Protein AF-0000000067794498 (afdb_homodimer)

pLDDT: mean 84.53, std 13.6, range [37.84, 98.81]

InterPro domains:
  IPR029069 HotDog domain superfamily [SSF54637] (40-189)
  IPR039298 Acyl-coenzyme A thioesterase 13 [PTHR21660] (10-198)

Structure (mmCIF, N/CA/C/O backbone):
data_AF-0000000067794498-model_v1
#
loop_
_entity.id
_entity.type
_entity.pdbx_description
1 polymer YALI0E28853p
#
loop_
_atom_site.group_PDB
_atom_site.id
_atom_site.type_symbol
_atom_site.label_atom_id
_atom_site.label_alt_id
_atom_site.label_comp_id
_atom_site.label_asym_id
_atom_site.label_entity_id
_atom_site.label_seq_id
_atom_site.pdbx_PDB_ins_code
_atom_site.Cartn_x
_atom_site.Cartn_y
_atom_site.Cartn_z
_atom_site.occupancy
_atom_site.B_iso_or_equiv
_atom_site.auth_seq_id
_atom_site.auth_comp_id
_atom_site.auth_asym_id
_atom_site.auth_atom_id
_atom_site.pdbx_PDB_model_num
ATOM 1 N N . MET A 1 1 ? 7.316 40.812 10.297 1 53.09 1 MET A N 1
ATOM 2 C CA . MET A 1 1 ? 6.047 40.219 9.875 1 53.09 1 MET A CA 1
ATOM 3 C C . MET A 1 1 ? 5.047 40.188 11.023 1 53.09 1 MET A C 1
ATOM 5 O O . MET A 1 1 ? 5.402 39.844 12.148 1 53.09 1 MET A O 1
ATOM 9 N N . GLN A 1 2 ? 3.982 40.781 10.867 1 64.56 2 GLN A N 1
ATOM 10 C CA . GLN A 1 2 ? 3.029 40.844 11.969 1 64.56 2 GLN A CA 1
ATOM 11 C C . GLN A 1 2 ? 2.586 39.469 12.414 1 64.56 2 GLN A C 1
ATOM 13 O O . GLN A 1 2 ? 2.168 38.656 11.586 1 64.56 2 GLN A O 1
ATOM 18 N N . GLN A 1 3 ? 2.883 39.125 13.562 1 76.38 3 GLN A N 1
ATOM 19 C CA . GLN A 1 3 ? 2.504 37.844 14.172 1 76.38 3 GLN A CA 1
ATOM 20 C C . GLN A 1 3 ? 0.987 37.719 14.297 1 76.38 3 GLN A C 1
ATOM 22 O O . GLN A 1 3 ? 0.299 38.719 14.555 1 76.38 3 GLN A O 1
ATOM 27 N N . SER A 1 4 ? 0.531 36.562 13.992 1 79.81 4 SER A N 1
ATOM 28 C CA . SER A 1 4 ? -0.897 36.281 14.117 1 79.81 4 SER A CA 1
ATOM 29 C C . SER A 1 4 ? -1.281 36.031 15.57 1 79.81 4 SER A C 1
ATOM 31 O O . SER A 1 4 ? -0.54 35.344 16.312 1 79.81 4 SER A O 1
ATOM 33 N N . LYS A 1 5 ? -2.367 36.531 15.914 1 79.69 5 LYS A N 1
ATOM 34 C CA . LYS A 1 5 ? -2.91 36.312 17.25 1 79.69 5 LYS A CA 1
ATOM 35 C C . LYS A 1 5 ? -3.551 34.938 17.359 1 79.69 5 LYS A C 1
ATOM 37 O O . LYS A 1 5 ? -3.553 34.312 18.438 1 79.69 5 LYS A O 1
ATOM 42 N N . TYR A 1 6 ? -3.93 34.469 16.203 1 86.31 6 TYR A N 1
ATOM 43 C CA . TYR A 1 6 ? -4.711 33.25 16.234 1 86.31 6 TYR A CA 1
ATOM 44 C C . TYR A 1 6 ? -3.992 32.125 15.477 1 86.31 6 TYR A C 1
ATOM 46 O O . TYR A 1 6 ? -3.355 32.375 14.453 1 86.31 6 TYR A O 1
ATOM 54 N N . LEU A 1 7 ? -4.137 30.984 16.141 1 89.94 7 LEU A N 1
ATOM 55 C CA . LEU A 1 7 ? -3.803 29.781 15.383 1 89.94 7 LEU A CA 1
ATOM 56 C C . LEU A 1 7 ? -4.988 29.328 14.531 1 89.94 7 LEU A C 1
ATOM 58 O O . LEU A 1 7 ? -6.129 29.359 15 1 89.94 7 LEU A O 1
ATOM 62 N N . PRO A 1 8 ? -4.676 28.969 13.297 1 90.69 8 PRO A N 1
ATOM 63 C CA . PRO A 1 8 ? -5.789 28.375 12.547 1 90.69 8 PRO A CA 1
ATOM 64 C C . PRO A 1 8 ? -6.387 27.156 13.25 1 90.69 8 PRO A C 1
ATOM 66 O O . PRO A 1 8 ? -5.68 26.438 13.953 1 90.69 8 PRO A O 1
ATOM 69 N N . SER A 1 9 ? -7.715 26.938 13.047 1 90.56 9 SER A N 1
ATOM 70 C CA . SER A 1 9 ? -8.359 25.75 13.594 1 90.56 9 SER A CA 1
ATOM 71 C C . SER A 1 9 ? -7.754 24.469 13.016 1 90.56 9 SER A C 1
ATOM 73 O O . SER A 1 9 ? -7.109 24.5 11.969 1 90.56 9 SER A O 1
ATOM 75 N N . PRO A 1 10 ? -7.969 23.344 13.703 1 91.75 10 PRO A N 1
ATOM 76 C CA . PRO A 1 10 ? -7.426 22.094 13.18 1 91.75 10 PRO A CA 1
ATOM 77 C C . PRO A 1 10 ? -7.879 21.812 11.75 1 91.75 10 PRO A C 1
ATOM 79 O O . PRO A 1 10 ? -7.07 21.391 10.914 1 91.75 10 PRO A O 1
ATOM 82 N N . LEU A 1 11 ? -9.086 22.016 11.453 1 91.75 11 LEU A N 1
ATOM 83 C CA . LEU A 1 11 ? -9.602 21.781 10.109 1 91.75 11 LEU A CA 1
ATOM 84 C C . LEU A 1 11 ? -8.961 22.734 9.102 1 91.75 11 LEU A C 1
ATOM 86 O O . LEU A 1 11 ? -8.656 22.328 7.977 1 91.75 11 LEU A O 1
ATOM 90 N N . GLU A 1 12 ? -8.734 23.984 9.5 1 90.88 12 GLU A N 1
ATOM 91 C CA . GLU A 1 12 ? -8.055 24.938 8.633 1 90.88 12 GLU A CA 1
ATOM 92 C C . GLU A 1 12 ? -6.621 24.516 8.352 1 90.88 12 GLU A C 1
ATOM 94 O O . GLU A 1 12 ? -6.133 24.656 7.227 1 90.88 12 GLU A O 1
ATOM 99 N N . ARG A 1 13 ? -6.027 24.078 9.383 1 91.19 13 ARG A N 1
ATOM 100 C CA . ARG A 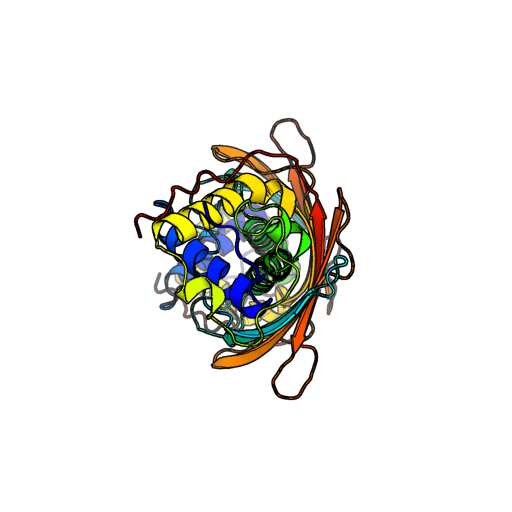1 13 ? -4.648 23.625 9.227 1 91.19 13 ARG A CA 1
ATOM 101 C C . ARG A 1 13 ? -4.555 22.484 8.219 1 91.19 13 ARG A C 1
ATOM 103 O O . ARG A 1 13 ? -3.701 22.5 7.328 1 91.19 13 ARG A O 1
ATOM 110 N N . TYR A 1 14 ? -5.453 21.516 8.344 1 91.56 14 TYR A N 1
ATOM 111 C CA . TYR A 1 14 ? -5.465 20.406 7.406 1 91.56 14 TYR A CA 1
ATOM 112 C C . TYR A 1 14 ? -5.711 20.891 5.984 1 91.56 14 TYR A C 1
ATOM 114 O O . TYR A 1 14 ? -4.992 20.516 5.059 1 91.56 14 TYR A O 1
ATOM 122 N N . LYS A 1 15 ? -6.719 21.703 5.805 1 88.56 15 LYS A N 1
ATOM 123 C CA . LYS A 1 15 ? -7.102 22.156 4.473 1 88.56 15 LYS A CA 1
ATOM 124 C C . LYS A 1 15 ? -5.965 22.922 3.807 1 88.56 15 LYS A C 1
ATOM 126 O O . LYS A 1 15 ? -5.738 22.797 2.602 1 88.56 15 LYS A O 1
ATOM 131 N N . PHE A 1 16 ? -5.336 23.734 4.625 1 89.81 16 PHE A N 1
ATOM 132 C CA . PHE A 1 16 ? -4.195 24.484 4.109 1 89.81 16 PHE A CA 1
ATOM 133 C C . PHE A 1 16 ? -3.129 23.547 3.57 1 89.81 16 PHE A C 1
ATOM 135 O O . PHE A 1 16 ? -2.66 23.703 2.441 1 89.81 16 PHE A O 1
ATOM 142 N N . TRP A 1 17 ? -2.848 22.562 4.352 1 85.56 17 TRP A N 1
ATOM 143 C CA . TRP A 1 17 ? -1.822 21.594 3.988 1 85.56 17 TRP A CA 1
ATOM 144 C C . TRP A 1 17 ? -2.26 20.766 2.785 1 85.56 17 TRP A C 1
ATOM 146 O O . TRP A 1 17 ? -1.496 20.594 1.831 1 85.56 17 TRP A O 1
ATOM 156 N N . ASP A 1 18 ? -3.404 20.219 2.865 1 85.19 18 ASP A N 1
ATOM 157 C CA . ASP A 1 18 ? -3.93 19.359 1.814 1 85.19 18 ASP A CA 1
ATOM 158 C C . ASP A 1 18 ? -3.91 20.062 0.459 1 85.19 18 ASP A C 1
ATOM 160 O O . ASP A 1 18 ? -3.504 19.469 -0.546 1 85.19 18 ASP A O 1
ATOM 164 N N . GLU A 1 19 ? -4.301 21.281 0.417 1 83 19 GLU A N 1
ATOM 165 C CA . GLU A 1 19 ? -4.352 22.062 -0.819 1 83 19 GLU A CA 1
ATOM 166 C C . GLU A 1 19 ? -2.955 22.266 -1.396 1 83 19 GLU A C 1
ATOM 168 O O . GLU A 1 19 ? -2.73 22.062 -2.588 1 83 19 GLU A O 1
ATOM 173 N N . ARG A 1 20 ? -2.082 22.688 -0.61 1 80.69 20 ARG A N 1
ATOM 174 C CA . ARG A 1 20 ? -0.738 23.016 -1.074 1 80.69 20 ARG A CA 1
ATOM 175 C C . ARG A 1 20 ? 0.045 21.766 -1.425 1 80.69 20 ARG A C 1
ATOM 177 O O . ARG A 1 20 ? 0.819 21.75 -2.385 1 80.69 20 ARG A O 1
ATOM 184 N N . PHE A 1 21 ? -0.241 20.75 -0.651 1 77.56 21 PHE A N 1
ATOM 185 C CA . PHE A 1 21 ? 0.446 19.5 -0.896 1 77.56 21 PHE A CA 1
ATOM 186 C C . PHE A 1 21 ? -0.03 18.859 -2.197 1 77.56 21 PHE A C 1
ATOM 188 O O . PHE A 1 21 ? 0.767 18.281 -2.941 1 77.56 21 PHE A O 1
ATOM 195 N N . THR A 1 22 ? -1.266 18.969 -2.416 1 75.12 22 THR A N 1
ATOM 196 C CA . THR A 1 22 ? -1.826 18.453 -3.656 1 75.12 22 THR A CA 1
ATOM 197 C C . THR A 1 22 ? -1.217 19.156 -4.867 1 75.12 22 THR A C 1
ATOM 199 O O . THR A 1 22 ? -0.814 18.5 -5.832 1 75.12 22 THR A O 1
ATOM 202 N N . ILE A 1 23 ? -1.02 20.391 -4.762 1 73.38 23 ILE A N 1
ATOM 203 C CA . ILE A 1 23 ? -0.435 21.172 -5.848 1 73.38 23 ILE A CA 1
ATOM 204 C C . ILE A 1 23 ? 1.034 20.781 -6.02 1 73.38 23 ILE A C 1
ATOM 206 O O . ILE A 1 23 ? 1.504 20.594 -7.145 1 73.38 23 ILE A O 1
ATOM 210 N N . ALA A 1 24 ? 1.704 20.688 -4.941 1 72.69 24 ALA A N 1
ATOM 211 C CA . ALA A 1 24 ? 3.123 20.344 -4.973 1 72.69 24 ALA A CA 1
ATOM 212 C C . ALA A 1 24 ? 3.334 18.953 -5.578 1 72.69 24 ALA A C 1
ATOM 214 O O . ALA A 1 24 ? 4.262 18.75 -6.367 1 72.69 24 ALA A O 1
ATOM 215 N N . ARG A 1 25 ? 2.496 18.062 -5.273 1 70.81 25 ARG A N 1
ATOM 216 C CA . ARG A 1 25 ? 2.631 16.688 -5.742 1 70.81 25 ARG A CA 1
ATOM 217 C C . ARG A 1 25 ? 2.297 16.578 -7.227 1 70.81 25 ARG A C 1
ATOM 219 O O . ARG A 1 25 ? 2.922 15.797 -7.953 1 70.81 25 ARG A O 1
ATOM 226 N N . GLU A 1 26 ? 1.33 17.281 -7.648 1 67 26 GLU A N 1
ATOM 227 C CA . GLU A 1 26 ? 0.943 17.281 -9.055 1 67 26 GLU A CA 1
ATOM 228 C C . GLU A 1 26 ? 2.057 17.844 -9.938 1 67 26 GLU A C 1
ATOM 230 O O . GLU A 1 26 ? 2.098 17.578 -11.141 1 67 26 GLU A O 1
ATOM 235 N N . SER A 1 27 ? 2.92 18.531 -9.297 1 63.47 27 SER A N 1
ATOM 236 C CA . SER A 1 27 ? 3.996 19.156 -10.062 1 63.47 27 SER A CA 1
ATOM 237 C C . SER A 1 27 ? 5.18 18.203 -10.219 1 63.47 27 SER A C 1
ATOM 239 O O . SER A 1 27 ? 6.113 18.5 -10.977 1 63.47 27 SER A O 1
ATOM 241 N N . LEU A 1 28 ? 5.059 17.125 -9.5 1 63.81 28 LEU A N 1
ATOM 242 C CA . LEU A 1 28 ? 6.16 16.172 -9.617 1 63.81 28 LEU A CA 1
ATOM 243 C C . LEU A 1 28 ? 6.121 15.453 -10.969 1 63.81 28 LEU A C 1
ATOM 245 O O . LEU A 1 28 ? 5.059 15 -11.398 1 63.81 28 LEU A O 1
ATOM 249 N N . PRO A 1 29 ? 7.207 15.664 -11.781 1 55.78 29 PRO A N 1
ATOM 250 C CA . PRO A 1 29 ? 7.25 15.109 -13.141 1 55.78 29 PRO A CA 1
ATOM 251 C C . PRO A 1 29 ? 6.809 13.648 -13.195 1 55.78 29 PRO A C 1
ATOM 253 O O . PRO A 1 29 ? 6.074 13.258 -14.102 1 55.78 29 PRO A O 1
ATOM 256 N N . ALA A 1 30 ? 7.531 12.844 -12.406 1 55.72 30 ALA A N 1
ATOM 257 C CA . ALA A 1 30 ? 7.336 11.406 -12.602 1 55.72 30 ALA A CA 1
ATOM 258 C C . ALA A 1 30 ? 6.059 10.93 -11.914 1 55.72 30 ALA A C 1
ATOM 260 O O . ALA A 1 30 ? 5.68 9.758 -12.047 1 55.72 30 ALA A O 1
ATOM 261 N N . GLY A 1 31 ? 5.281 11.773 -11.555 1 60.78 31 GLY A N 1
ATOM 262 C CA . GLY A 1 31 ? 4.137 11.336 -10.766 1 60.78 31 GLY A CA 1
ATOM 263 C C . GLY A 1 31 ? 4.531 10.688 -9.453 1 60.78 31 GLY A C 1
ATOM 264 O O . GLY A 1 31 ? 5.715 10.633 -9.109 1 60.78 31 GLY A O 1
ATOM 265 N N . SER A 1 32 ? 3.746 10.578 -8.391 1 68.62 32 SER A N 1
ATOM 266 C CA . SER A 1 32 ? 3.973 9.906 -7.113 1 68.62 32 SER A CA 1
ATOM 267 C C . SER A 1 32 ? 3.041 8.711 -6.941 1 68.62 32 SER A C 1
ATOM 269 O O . SER A 1 32 ? 1.984 8.648 -7.574 1 68.62 32 SER A O 1
ATOM 271 N N . TRP A 1 33 ? 3.547 7.648 -6.305 1 76.56 33 TRP A N 1
ATOM 272 C CA . TRP A 1 33 ? 2.754 6.457 -6.023 1 76.56 33 TRP A CA 1
ATOM 273 C C . TRP A 1 33 ? 1.349 6.832 -5.566 1 76.56 33 TRP A C 1
ATOM 275 O O . TRP A 1 33 ? 0.365 6.23 -6.004 1 76.56 33 TRP A O 1
ATOM 285 N N . ASP A 1 34 ? 1.356 7.855 -4.777 1 75.19 34 ASP A N 1
ATOM 286 C CA . ASP A 1 34 ? 0.091 8.117 -4.098 1 75.19 34 ASP A CA 1
ATOM 287 C C . ASP A 1 34 ? -0.705 9.203 -4.809 1 75.19 34 ASP A C 1
ATOM 289 O O . ASP A 1 34 ? -1.634 9.773 -4.238 1 75.19 34 ASP A O 1
ATOM 293 N N . ALA A 1 35 ? -0.316 9.484 -6.035 1 73.88 35 ALA A N 1
ATOM 294 C CA . ALA A 1 35 ? -0.991 10.539 -6.781 1 73.88 35 ALA A CA 1
ATOM 295 C C . ALA A 1 35 ? -2.482 10.25 -6.926 1 73.88 35 ALA A C 1
ATOM 297 O O . ALA A 1 35 ? -3.311 11.156 -6.836 1 73.88 35 ALA A O 1
ATOM 298 N N . LEU A 1 36 ? -2.814 9.008 -7.051 1 75.12 36 LEU A N 1
ATOM 299 C CA . LEU A 1 36 ? -4.203 8.609 -7.254 1 75.12 36 LEU A CA 1
ATOM 300 C C . LEU A 1 36 ? -5 8.734 -5.957 1 75.12 36 LEU A C 1
ATOM 302 O O . LEU A 1 36 ? -6.23 8.703 -5.973 1 75.12 36 LEU A O 1
ATOM 306 N N . LEU A 1 37 ? -4.336 8.938 -4.883 1 84.38 37 LEU A N 1
ATOM 307 C CA . LEU A 1 37 ? -5.031 8.898 -3.604 1 84.38 37 LEU A CA 1
ATOM 308 C C . LEU A 1 37 ? -5.234 10.312 -3.059 1 84.38 37 LEU A C 1
ATOM 310 O O . LEU A 1 37 ? -6.008 10.516 -2.119 1 84.38 37 LEU A O 1
ATOM 314 N N . TYR A 1 38 ? -4.562 11.219 -3.682 1 77.19 38 TYR A N 1
ATOM 315 C CA . TYR A 1 38 ? -4.672 12.578 -3.176 1 77.19 38 TYR A CA 1
ATOM 316 C C . TYR A 1 38 ? -6.066 13.141 -3.416 1 77.19 38 TYR A C 1
ATOM 318 O O . TYR A 1 38 ? -6.652 12.93 -4.48 1 77.19 38 TYR A O 1
ATOM 326 N N . GLY A 1 39 ? -6.543 13.852 -2.449 1 78.38 39 GLY A N 1
ATOM 327 C CA . GLY A 1 39 ? -7.785 14.586 -2.604 1 78.38 39 GLY A CA 1
ATOM 328 C C . GLY A 1 39 ? -9.016 13.695 -2.531 1 78.38 39 GLY A C 1
ATOM 329 O O . GLY A 1 39 ? -10.133 14.156 -2.779 1 78.38 39 GLY A O 1
ATOM 330 N N . ARG A 1 40 ? -8.852 12.461 -2.203 1 86.44 40 ARG A N 1
ATOM 331 C CA . ARG A 1 40 ? -9.984 11.547 -2.217 1 86.44 40 ARG A CA 1
ATOM 332 C C . ARG A 1 40 ? -10.75 11.602 -0.9 1 86.44 40 ARG A C 1
ATOM 334 O O . ARG A 1 40 ? -11.914 11.203 -0.835 1 86.44 40 ARG A O 1
ATOM 341 N N . CYS A 1 41 ? -10.07 12.016 0.096 1 93.12 41 CYS A N 1
ATOM 342 C CA . CYS A 1 41 ? -10.695 12.008 1.416 1 93.12 41 CYS A CA 1
ATOM 343 C C . CYS A 1 41 ? -11.156 13.406 1.809 1 93.12 41 CYS A C 1
ATOM 345 O O . CYS A 1 41 ? -10.352 14.344 1.853 1 93.12 41 CYS A O 1
ATOM 347 N N . LYS A 1 42 ? -12.383 13.516 2.045 1 94.38 42 LYS A N 1
ATOM 348 C CA . LYS A 1 42 ? -12.961 14.766 2.525 1 94.38 42 LYS A CA 1
ATOM 349 C C . LYS A 1 42 ? -12.93 14.844 4.047 1 94.38 42 LYS A C 1
ATOM 351 O O . LYS A 1 42 ? -13.531 14.008 4.73 1 94.38 42 LYS A O 1
ATOM 356 N N . PRO A 1 43 ? -12.258 15.867 4.57 1 94.38 43 PRO A N 1
ATOM 357 C CA . PRO A 1 43 ? -12.25 15.984 6.027 1 94.38 43 PRO A CA 1
ATOM 358 C C . PRO A 1 43 ? -13.609 16.359 6.602 1 94.38 43 PRO A C 1
ATOM 360 O O . PRO A 1 43 ? -14.297 17.234 6.051 1 94.38 43 PRO A O 1
ATOM 363 N N . ILE A 1 44 ? -13.969 15.75 7.645 1 94.69 44 ILE A N 1
ATOM 364 C CA . ILE A 1 44 ? -15.273 16.016 8.25 1 94.69 44 ILE A CA 1
ATOM 365 C C . ILE A 1 44 ? -15.086 16.562 9.656 1 94.69 44 ILE A C 1
ATOM 367 O O . ILE A 1 44 ? -15.93 17.312 10.156 1 94.69 44 ILE A O 1
ATOM 371 N N . ARG A 1 45 ? -14.062 16.156 10.289 1 93.75 45 ARG A N 1
ATOM 372 C CA . ARG A 1 45 ? -13.797 16.578 11.664 1 93.75 45 ARG A CA 1
ATOM 373 C C . ARG A 1 45 ? -12.305 16.516 11.969 1 93.75 45 ARG A C 1
ATOM 375 O O . ARG A 1 45 ? -11.594 15.641 11.477 1 93.75 45 ARG A O 1
ATOM 382 N N . ALA A 1 46 ? -11.852 17.438 12.711 1 94.31 46 ALA A N 1
ATOM 383 C CA . ALA A 1 46 ? -10.469 17.453 13.195 1 94.31 46 ALA A CA 1
ATOM 384 C C . ALA A 1 46 ? -10.391 18.016 14.609 1 94.31 46 ALA A C 1
ATOM 386 O O . ALA A 1 46 ? -11.016 19.016 14.93 1 94.31 46 ALA A O 1
ATOM 387 N N . THR A 1 47 ? -9.703 17.328 15.422 1 92.62 47 THR A N 1
ATOM 388 C CA . THR A 1 47 ? -9.484 17.766 16.797 1 92.62 47 THR A CA 1
ATOM 389 C C . THR A 1 47 ? -8.008 17.688 17.156 1 92.62 47 THR A C 1
ATOM 391 O O . THR A 1 47 ? -7.305 16.766 16.75 1 92.62 47 THR A O 1
ATOM 394 N N . ASP A 1 48 ? -7.516 18.656 17.844 1 92.06 48 ASP A N 1
ATOM 395 C CA . ASP A 1 48 ? -6.184 18.781 18.422 1 92.06 48 ASP A CA 1
ATOM 396 C C . ASP A 1 48 ? -6.266 19.156 19.906 1 92.06 48 ASP A C 1
ATOM 398 O O . ASP A 1 48 ? -6.773 20.219 20.25 1 92.06 48 ASP A O 1
ATOM 402 N N . ASP A 1 49 ? -5.707 18.281 20.734 1 87.88 49 ASP A N 1
ATOM 403 C CA . ASP A 1 49 ? -5.809 18.562 22.156 1 87.88 49 ASP A CA 1
ATOM 404 C C . ASP A 1 49 ? -4.656 19.453 22.625 1 87.88 49 ASP A C 1
ATOM 406 O O . ASP A 1 49 ? -4.516 19.719 23.828 1 87.88 49 ASP A O 1
ATOM 410 N N . LYS A 1 50 ? -3.756 19.828 21.812 1 83.5 50 LYS A N 1
ATOM 411 C CA . LYS A 1 50 ? -2.639 20.734 22.031 1 83.5 50 LYS A CA 1
ATOM 412 C C . LYS A 1 50 ? -1.526 20.062 22.828 1 83.5 50 LYS A C 1
ATOM 414 O O . LYS A 1 50 ? -0.578 20.719 23.266 1 83.5 50 LYS A O 1
ATOM 419 N N . ASN A 1 51 ? -1.724 18.734 23.062 1 83.31 51 ASN A N 1
ATOM 420 C CA . ASN A 1 51 ? -0.716 17.984 23.812 1 83.31 51 ASN A CA 1
ATOM 421 C C . ASN A 1 51 ? -0.255 16.75 23.062 1 83.31 51 ASN A C 1
ATOM 423 O O . ASN A 1 51 ? 0.133 15.75 23.672 1 83.31 51 ASN A O 1
ATOM 427 N N . GLY A 1 52 ? -0.493 16.766 21.781 1 82.62 52 GLY A N 1
ATOM 428 C CA . GLY A 1 52 ? 0.038 15.68 20.969 1 82.62 52 GLY A CA 1
ATOM 429 C C . GLY A 1 52 ? -1.023 14.68 20.547 1 82.62 52 GLY A C 1
ATOM 430 O O . GLY A 1 52 ? -0.74 13.758 19.781 1 82.62 52 GLY A O 1
ATOM 431 N N . TYR A 1 53 ? -2.209 14.836 21.078 1 90.88 53 TYR A N 1
ATOM 432 C CA . TYR A 1 53 ? -3.338 14.008 20.656 1 90.88 53 TYR A CA 1
ATOM 433 C C . TYR A 1 53 ? -4.121 14.688 19.547 1 90.88 53 TYR A C 1
ATOM 435 O O . TYR A 1 53 ? -4.488 15.859 19.656 1 90.88 53 TYR A O 1
ATOM 443 N N . THR A 1 54 ? -4.312 13.969 18.406 1 93.81 54 THR A N 1
ATOM 444 C CA . THR A 1 54 ? -5.129 14.5 17.312 1 93.81 54 THR A CA 1
ATOM 445 C C . THR A 1 54 ? -6.105 13.438 16.812 1 93.81 54 THR A C 1
ATOM 447 O O . THR A 1 54 ? -5.848 12.242 16.922 1 93.81 54 THR A O 1
ATOM 450 N N . GLU A 1 55 ? -7.266 13.914 16.344 1 95.44 55 GLU A N 1
ATOM 451 C CA . GLU A 1 55 ? -8.258 13.094 15.656 1 95.44 55 GLU A CA 1
ATOM 452 C C . GLU A 1 55 ? -8.734 13.766 14.367 1 95.44 55 GLU A C 1
ATOM 454 O O . GLU A 1 55 ? -8.961 14.977 14.344 1 95.44 55 GLU A O 1
ATOM 459 N N . MET A 1 56 ? -8.828 12.953 13.383 1 96.19 56 MET A N 1
ATOM 460 C CA . MET A 1 56 ? -9.414 13.406 12.125 1 96.19 56 MET A CA 1
ATOM 461 C C . MET A 1 56 ? -10.336 12.344 11.531 1 96.19 56 MET A C 1
ATOM 463 O O . MET A 1 56 ? -9.992 11.156 11.531 1 96.19 56 MET A O 1
ATOM 467 N N . ASP A 1 57 ? -11.461 12.805 11.109 1 97.31 57 ASP A N 1
ATOM 468 C CA . ASP A 1 57 ? -12.383 11.953 10.367 1 97.31 57 ASP A CA 1
ATOM 469 C C . ASP A 1 57 ? -12.484 12.391 8.906 1 97.31 57 ASP A C 1
ATOM 471 O O . ASP A 1 57 ? -12.555 13.586 8.617 1 97.31 57 ASP A O 1
ATOM 475 N N . PHE A 1 58 ? -12.492 11.414 8.062 1 97.38 58 PHE A N 1
ATOM 476 C CA . PHE A 1 58 ? -12.617 11.656 6.629 1 97.38 58 PHE A CA 1
ATOM 477 C C . PHE A 1 58 ? -13.734 10.812 6.031 1 97.38 58 PHE A C 1
ATOM 479 O O . PHE A 1 58 ? -14.055 9.742 6.543 1 97.38 58 PHE A O 1
ATOM 486 N N . GLU A 1 59 ? -14.281 11.367 4.988 1 98.06 59 GLU A N 1
ATOM 487 C CA . GLU A 1 59 ? -15.188 10.602 4.133 1 98.06 59 GLU A CA 1
ATOM 488 C C . GLU A 1 59 ? -14.586 10.383 2.748 1 98.06 59 GLU A C 1
ATOM 490 O O . GLU A 1 59 ? -13.992 11.289 2.174 1 98.06 59 GLU A O 1
ATOM 495 N N . PHE A 1 60 ? -14.766 9.148 2.264 1 97.38 60 PHE A N 1
ATOM 496 C CA . PHE A 1 60 ? -14.258 8.883 0.921 1 97.38 60 PHE A CA 1
ATOM 497 C C . PHE A 1 60 ? -15.102 7.816 0.23 1 97.38 60 PHE A C 1
ATOM 499 O O . PHE A 1 60 ? -15.742 6.996 0.893 1 97.38 60 PHE A O 1
ATOM 506 N N . THR A 1 61 ? -15.125 7.875 -1.128 1 97.38 61 THR A N 1
ATOM 507 C CA . THR A 1 61 ? -15.875 6.945 -1.964 1 97.38 61 THR A CA 1
ATOM 508 C C . THR A 1 61 ? -14.938 6.129 -2.848 1 97.38 61 THR A C 1
ATOM 510 O O . THR A 1 61 ? -13.969 6.668 -3.396 1 97.38 61 THR A O 1
ATOM 513 N N . ILE A 1 62 ? -15.289 4.844 -2.98 1 95.56 62 ILE A N 1
ATOM 514 C CA . ILE A 1 62 ? -14.43 3.967 -3.77 1 95.56 62 ILE A CA 1
ATOM 515 C C . ILE A 1 62 ? -14.719 4.164 -5.258 1 95.56 62 ILE A C 1
ATOM 517 O O . ILE A 1 62 ? -15.867 4.051 -5.691 1 95.56 62 ILE A O 1
ATOM 521 N N . THR A 1 63 ? -13.617 4.445 -5.98 1 91.19 63 THR A N 1
ATOM 522 C CA . THR A 1 63 ? -13.711 4.609 -7.43 1 91.19 63 THR A CA 1
ATOM 523 C C . THR A 1 63 ? -13.047 3.445 -8.148 1 91.19 63 THR A C 1
ATOM 525 O O . THR A 1 63 ? -12.406 2.604 -7.516 1 91.19 63 THR A O 1
ATOM 528 N N . ASP A 1 64 ? -13.125 3.344 -9.414 1 87.25 64 ASP A N 1
ATOM 529 C CA . ASP A 1 64 ? -12.75 2.146 -10.164 1 87.25 64 ASP A CA 1
ATOM 530 C C . ASP A 1 64 ? -11.25 2.105 -10.422 1 87.25 64 ASP A C 1
ATOM 532 O O . ASP A 1 64 ? -10.703 1.05 -10.75 1 87.25 64 ASP A O 1
ATOM 536 N N . ASP A 1 65 ? -10.578 3.17 -10.242 1 84.88 65 ASP A N 1
ATOM 537 C CA . ASP A 1 65 ? -9.164 3.242 -10.602 1 84.88 65 ASP A CA 1
ATOM 538 C C . ASP A 1 65 ? -8.281 2.676 -9.484 1 84.88 65 ASP A C 1
ATOM 540 O O . ASP A 1 65 ? -7.07 2.549 -9.648 1 84.88 65 ASP A O 1
ATOM 544 N N . ILE A 1 66 ? -8.883 2.293 -8.344 1 88.75 66 ILE A N 1
ATOM 545 C CA . ILE A 1 66 ? -8.062 1.812 -7.238 1 88.75 66 ILE A CA 1
ATOM 546 C C . ILE A 1 66 ? -8.516 0.412 -6.828 1 88.75 66 ILE A C 1
ATOM 548 O O . ILE A 1 66 ? -8.266 -0.025 -5.703 1 88.75 66 ILE A O 1
ATOM 552 N N . LEU A 1 67 ? -9.141 -0.298 -7.703 1 86.56 67 LEU A N 1
ATOM 553 C CA . LEU A 1 67 ? -9.695 -1.618 -7.414 1 86.56 67 LEU A CA 1
ATOM 554 C C . LEU A 1 67 ? -8.641 -2.703 -7.629 1 86.56 67 LEU A C 1
ATOM 556 O O . LEU A 1 67 ? -7.645 -2.479 -8.312 1 86.56 67 LEU A O 1
ATOM 560 N N . ASN A 1 68 ? -8.922 -3.797 -6.922 1 82.62 68 ASN A N 1
ATOM 561 C CA . ASN A 1 68 ? -8.172 -5.016 -7.211 1 82.62 68 ASN A CA 1
ATOM 562 C C . ASN A 1 68 ? -8.836 -5.828 -8.32 1 82.62 68 ASN A C 1
ATOM 564 O O . ASN A 1 68 ? -9.781 -5.359 -8.961 1 82.62 68 ASN A O 1
ATOM 568 N N . GLY A 1 69 ? -8.297 -6.953 -8.641 1 77.38 69 GLY A N 1
ATOM 569 C CA . GLY A 1 69 ? -8.82 -7.801 -9.695 1 77.38 69 GLY A CA 1
ATOM 570 C C . GLY A 1 69 ? -10.18 -8.391 -9.375 1 77.38 69 GLY A C 1
ATOM 571 O O . GLY A 1 69 ? -10.891 -8.859 -10.266 1 77.38 69 GLY A O 1
ATOM 572 N N . LEU A 1 70 ? -10.586 -8.289 -8.078 1 78.94 70 LEU A N 1
ATOM 573 C CA . LEU A 1 70 ? -11.852 -8.875 -7.645 1 78.94 70 LEU A CA 1
ATOM 574 C C . LEU A 1 70 ? -12.953 -7.816 -7.586 1 78.94 70 LEU A C 1
ATOM 576 O O . LEU A 1 70 ? -14.102 -8.125 -7.277 1 78.94 70 LEU A O 1
ATOM 580 N N . GLY A 1 71 ? -12.617 -6.551 -7.809 1 81.88 71 GLY A N 1
ATOM 581 C CA . GLY A 1 71 ? -13.633 -5.52 -7.941 1 81.88 71 GLY A CA 1
ATOM 582 C C . GLY A 1 71 ? -13.812 -4.691 -6.688 1 81.88 71 GLY A C 1
ATOM 583 O O . GLY A 1 71 ? -14.742 -3.889 -6.594 1 81.88 71 GLY A O 1
ATOM 584 N N . SER A 1 72 ? -13.07 -4.949 -5.738 1 89.94 72 SER A N 1
ATOM 585 C CA . SER A 1 72 ? -13.039 -4.105 -4.547 1 89.94 72 SER A CA 1
ATOM 586 C C . SER A 1 72 ? -11.734 -3.328 -4.453 1 89.94 72 SER A C 1
ATOM 588 O O . SER A 1 72 ? -10.82 -3.539 -5.258 1 89.94 72 SER A O 1
ATOM 590 N N . MET A 1 73 ? -11.672 -2.436 -3.516 1 92.44 73 MET A N 1
ATOM 591 C CA . MET A 1 73 ? -10.445 -1.656 -3.369 1 92.44 73 MET A CA 1
ATOM 592 C C . MET A 1 73 ? -9.258 -2.564 -3.082 1 92.44 73 MET A C 1
ATOM 594 O O . MET A 1 73 ? -9.352 -3.469 -2.248 1 92.44 73 MET A O 1
ATOM 598 N N . HIS A 1 74 ? -8.227 -2.363 -3.787 1 91.88 74 HIS A N 1
ATOM 599 C CA . HIS A 1 74 ? -7.012 -3.146 -3.604 1 91.88 74 HIS A CA 1
ATOM 600 C C . HIS A 1 74 ? -6.469 -2.994 -2.188 1 91.88 74 HIS A C 1
ATOM 602 O O . HIS A 1 74 ? -6.434 -1.887 -1.646 1 91.88 74 HIS A O 1
ATOM 608 N N . GLY A 1 75 ? -5.973 -4.066 -1.595 1 92.75 75 GLY A N 1
ATOM 609 C CA . GLY A 1 75 ? -5.43 -4.008 -0.247 1 92.75 75 GLY A CA 1
ATOM 610 C C . GLY A 1 75 ? -4.281 -3.025 -0.108 1 92.75 75 GLY A C 1
ATOM 611 O O . GLY A 1 75 ? -4.172 -2.328 0.902 1 92.75 75 GLY A O 1
ATOM 612 N N . GLY A 1 76 ? -3.439 -3.016 -1.084 1 93 76 GLY A N 1
ATOM 613 C CA . GLY A 1 76 ? -2.344 -2.059 -1.095 1 93 76 GLY A CA 1
ATOM 614 C C . GLY A 1 76 ? -2.809 -0.618 -1.187 1 93 76 GLY A C 1
ATOM 615 O O . GLY A 1 76 ? -2.166 0.283 -0.645 1 93 76 GLY A O 1
ATOM 616 N N . ALA A 1 77 ? -3.857 -0.424 -1.889 1 93.44 77 ALA A N 1
ATOM 617 C CA . ALA A 1 77 ? -4.43 0.917 -1.974 1 93.44 77 ALA A CA 1
ATOM 618 C C . ALA A 1 77 ? -4.988 1.361 -0.625 1 93.44 77 ALA A C 1
ATOM 620 O O . ALA A 1 77 ? -4.805 2.512 -0.218 1 93.44 77 ALA A O 1
ATOM 621 N N . VAL A 1 78 ? -5.68 0.441 -0.005 1 96.69 78 VAL A N 1
ATOM 622 C CA . VAL A 1 78 ? -6.203 0.726 1.327 1 96.69 78 VAL A CA 1
ATOM 623 C C . VAL A 1 78 ? -5.059 1.097 2.264 1 96.69 78 VAL A C 1
ATOM 625 O O . VAL A 1 78 ? -5.098 2.137 2.924 1 96.69 78 VAL A O 1
ATOM 628 N N . ALA A 1 79 ? -4.043 0.258 2.289 1 96.62 79 ALA A N 1
ATOM 629 C CA . ALA A 1 79 ? -2.887 0.507 3.145 1 96.62 79 ALA A CA 1
ATOM 630 C C . ALA A 1 79 ? -2.258 1.863 2.836 1 96.62 79 ALA A C 1
ATOM 632 O O . ALA A 1 79 ? -1.912 2.615 3.75 1 96.62 79 ALA A O 1
ATOM 633 N N . SER A 1 80 ? -2.119 2.193 1.584 1 94.81 80 SER A N 1
ATOM 634 C CA . SER A 1 80 ? -1.523 3.457 1.16 1 94.81 80 SER A CA 1
ATOM 635 C C . SER A 1 80 ? -2.367 4.645 1.609 1 94.81 80 SER A C 1
ATOM 637 O O . SER A 1 80 ? -1.831 5.648 2.086 1 94.81 80 SER A O 1
ATOM 639 N N . LEU A 1 81 ? -3.635 4.535 1.378 1 95.31 81 LEU A N 1
ATOM 640 C CA . LEU A 1 81 ? -4.531 5.621 1.763 1 95.31 81 LEU A CA 1
ATOM 641 C C . LEU A 1 81 ? -4.465 5.875 3.266 1 95.31 81 LEU A C 1
ATOM 643 O O . LEU A 1 81 ? -4.344 7.023 3.701 1 95.31 81 LEU A O 1
ATOM 647 N N . LEU A 1 82 ? -4.562 4.801 4.039 1 96.81 82 LEU A N 1
ATOM 648 C CA . LEU A 1 82 ? -4.527 4.953 5.488 1 96.81 82 LEU A CA 1
ATOM 649 C C . LEU A 1 82 ? -3.168 5.469 5.949 1 96.81 82 LEU A C 1
ATOM 651 O O . LEU A 1 82 ? -3.088 6.277 6.879 1 96.81 82 LEU A O 1
ATOM 655 N N . ASP A 1 83 ? -2.109 4.996 5.32 1 95.44 83 ASP A N 1
ATOM 656 C CA . ASP A 1 83 ? -0.774 5.535 5.562 1 95.44 83 ASP A CA 1
ATOM 657 C C . ASP A 1 83 ? -0.752 7.051 5.383 1 95.44 83 ASP A C 1
ATOM 659 O O . ASP A 1 83 ? -0.323 7.781 6.281 1 95.44 83 ASP A O 1
ATOM 663 N N . ASN A 1 84 ? -1.269 7.484 4.277 1 92.06 84 ASN A N 1
ATOM 664 C CA . ASN A 1 84 ? -1.281 8.914 3.969 1 92.06 84 ASN A CA 1
ATOM 665 C C . ASN A 1 84 ? -2.125 9.695 4.969 1 92.06 84 ASN A C 1
ATOM 667 O O . ASN A 1 84 ? -1.674 10.711 5.508 1 92.06 84 ASN A O 1
ATOM 671 N N . MET A 1 85 ? -3.268 9.172 5.254 1 94.5 85 MET A N 1
ATOM 672 C CA . MET A 1 85 ? -4.219 9.961 6.031 1 94.5 85 MET A CA 1
ATOM 673 C C . MET A 1 85 ? -3.842 9.969 7.508 1 94.5 85 MET A C 1
ATOM 675 O O . MET A 1 85 ? -4.055 10.961 8.203 1 94.5 85 MET A O 1
ATOM 679 N N . THR A 1 86 ? -3.318 8.859 8.008 1 94.44 86 THR A N 1
ATOM 680 C CA . THR A 1 86 ? -2.85 8.867 9.391 1 94.44 86 THR A CA 1
ATOM 681 C C . THR A 1 86 ? -1.648 9.797 9.547 1 94.44 86 THR A C 1
ATOM 683 O O . THR A 1 86 ? -1.475 10.422 10.594 1 94.44 86 THR A O 1
ATOM 686 N N . THR A 1 87 ? -0.833 9.867 8.516 1 89.81 87 THR A N 1
ATOM 687 C CA . THR A 1 87 ? 0.284 10.805 8.531 1 89.81 87 THR A CA 1
ATOM 688 C C . THR A 1 87 ? -0.219 12.25 8.539 1 89.81 87 THR A C 1
ATOM 690 O O . THR A 1 87 ? 0.286 13.086 9.289 1 89.81 87 THR A O 1
ATOM 693 N N . MET A 1 88 ? -1.221 12.5 7.781 1 84.94 88 MET A N 1
ATOM 694 C CA . MET A 1 88 ? -1.768 13.852 7.668 1 84.94 88 MET A CA 1
ATOM 695 C C . MET A 1 88 ? -2.363 14.305 9 1 84.94 88 MET A C 1
ATOM 697 O O . MET A 1 88 ? -2.371 15.5 9.305 1 84.94 88 MET A O 1
ATOM 701 N N . ALA A 1 89 ? -2.857 13.398 9.75 1 83.31 89 ALA A N 1
ATOM 702 C CA . ALA A 1 89 ? -3.404 13.734 11.062 1 83.31 89 ALA A CA 1
ATOM 703 C C . ALA A 1 89 ? -2.348 14.383 11.953 1 83.31 89 ALA A C 1
ATOM 705 O O . ALA A 1 89 ? -2.676 15.117 12.891 1 83.31 89 ALA A O 1
ATOM 706 N N . ASN A 1 90 ? -1.07 14.219 11.586 1 81.5 90 ASN A N 1
ATOM 707 C CA . ASN A 1 90 ? 0.022 14.836 12.336 1 81.5 90 ASN A CA 1
ATOM 708 C C . ASN A 1 90 ? 0.167 16.312 12 1 81.5 90 ASN A C 1
ATOM 710 O O . ASN A 1 90 ? 0.662 17.094 12.812 1 81.5 90 ASN A O 1
ATOM 714 N N . TYR A 1 91 ? -0.323 16.672 10.891 1 81.81 91 TYR A N 1
ATOM 715 C CA . TYR A 1 91 ? -0.066 18.031 10.406 1 81.81 91 TYR A CA 1
ATOM 716 C C . TYR A 1 91 ? -0.97 19.031 11.102 1 81.81 91 TYR A C 1
ATOM 718 O O . TYR A 1 91 ? -0.763 20.25 10.984 1 81.81 91 TYR A O 1
ATOM 726 N N . ILE A 1 92 ? -1.896 18.547 11.836 1 90.81 92 ILE A N 1
ATOM 727 C CA . ILE A 1 92 ? -2.799 19.484 12.484 1 90.81 92 ILE A CA 1
ATOM 728 C C . ILE A 1 92 ? -2.338 19.75 13.914 1 90.81 92 ILE A C 1
ATOM 730 O O . ILE A 1 92 ? -2.949 20.531 14.641 1 90.81 92 ILE A O 1
ATOM 734 N N . ASP A 1 93 ? -1.293 19.062 14.289 1 88.31 93 ASP A N 1
ATOM 735 C CA . ASP A 1 93 ? -0.738 19.234 15.633 1 88.31 93 ASP A CA 1
ATOM 736 C C . ASP A 1 93 ? -0.315 20.688 15.867 1 88.31 93 ASP A C 1
ATOM 738 O O . ASP A 1 93 ? 0.598 21.188 15.203 1 88.31 93 ASP A O 1
ATOM 742 N N . SER A 1 94 ? -0.858 21.328 16.844 1 88.5 94 SER A N 1
ATOM 743 C CA . SER A 1 94 ? -0.616 22.734 17.125 1 88.5 94 SER A CA 1
ATOM 744 C C . SER A 1 94 ? 0.83 22.984 17.531 1 88.5 94 SER A C 1
ATOM 746 O O . SER A 1 94 ? 1.357 24.078 17.359 1 88.5 94 SER A O 1
ATOM 748 N N . ARG A 1 95 ? 1.442 22.047 18.109 1 86 95 ARG A N 1
ATOM 749 C CA . ARG A 1 95 ? 2.828 22.203 18.531 1 86 95 ARG A CA 1
ATOM 750 C C . ARG A 1 95 ? 3.742 22.469 17.344 1 86 95 ARG A C 1
ATOM 752 O O . ARG A 1 95 ? 4.734 23.188 17.453 1 86 95 ARG A O 1
ATOM 759 N N . VAL A 1 96 ? 3.348 21.906 16.234 1 84.19 96 VAL A N 1
ATOM 760 C CA . VAL A 1 96 ? 4.102 22.141 15 1 84.19 96 VAL A CA 1
ATOM 761 C C . VAL A 1 96 ? 3.816 23.547 14.469 1 84.19 96 VAL A C 1
ATOM 763 O O . VAL A 1 96 ? 4.742 24.281 14.125 1 84.19 96 VAL A O 1
ATOM 766 N N . TRP A 1 97 ? 2.691 23.922 14.477 1 88.94 97 TRP A N 1
ATOM 767 C CA . TRP A 1 97 ? 2.264 25.203 13.898 1 88.94 97 TRP A CA 1
ATOM 768 C C . TRP A 1 97 ? 2.773 26.375 14.734 1 88.94 97 TRP A C 1
ATOM 770 O O . TRP A 1 97 ? 3.062 27.438 14.195 1 88.94 97 TRP A O 1
ATOM 780 N N . ARG A 1 98 ? 3.006 26.109 15.953 1 86.81 98 ARG A N 1
ATOM 781 C CA . ARG A 1 98 ? 3.504 27.156 16.844 1 86.81 98 ARG A CA 1
ATOM 782 C C . ARG A 1 98 ? 4.992 27.391 16.625 1 86.81 98 ARG A C 1
ATOM 784 O O . ARG A 1 98 ? 5.543 28.391 17.109 1 86.81 98 ARG A O 1
ATOM 791 N N . THR A 1 99 ? 5.547 26.5 15.875 1 84.44 99 THR A N 1
ATOM 792 C CA . THR A 1 99 ? 6.957 26.703 15.562 1 84.44 99 THR A CA 1
ATOM 793 C C . THR A 1 99 ? 7.117 27.594 14.336 1 84.44 99 THR A C 1
ATOM 795 O O . THR A 1 99 ? 8.227 28.047 14.031 1 84.44 99 THR A O 1
ATOM 798 N N . ILE A 1 100 ? 6.09 27.859 13.633 1 87 100 ILE A N 1
ATOM 799 C CA . ILE A 1 100 ? 6.109 28.719 12.461 1 87 100 ILE A CA 1
ATOM 800 C C . ILE A 1 100 ? 6.105 30.188 12.906 1 87 100 ILE A C 1
ATOM 802 O O . ILE A 1 100 ? 5.223 30.609 13.656 1 87 100 ILE A O 1
ATOM 806 N N . PRO A 1 101 ? 6.941 30.906 12.367 1 87.38 101 PRO A N 1
ATOM 807 C CA . PRO A 1 101 ? 7.172 32.25 12.914 1 87.38 101 PRO A CA 1
ATOM 808 C C . PRO A 1 101 ? 5.891 33.062 13.023 1 87.38 101 PRO A C 1
ATOM 810 O O . PRO A 1 101 ? 5.637 33.688 14.062 1 87.38 101 PRO A O 1
ATOM 813 N N . ILE A 1 102 ? 5.043 33.094 12.156 1 89.94 102 ILE A N 1
ATOM 814 C CA . ILE A 1 102 ? 3.861 33.938 12.148 1 89.94 102 ILE A CA 1
ATOM 815 C C . ILE A 1 102 ? 2.895 33.469 13.242 1 89.94 102 ILE A C 1
ATOM 817 O O . ILE A 1 102 ? 2.023 34.25 13.664 1 89.94 102 ILE A O 1
ATOM 821 N N . PHE A 1 103 ? 3.158 32.25 13.727 1 90.88 103 PHE A N 1
ATOM 822 C CA . PHE A 1 103 ? 2.232 31.688 14.711 1 90.88 103 PHE A CA 1
ATOM 823 C C . PHE A 1 103 ? 2.924 31.516 16.062 1 90.88 103 PHE A C 1
ATOM 825 O O . PHE A 1 103 ? 2.365 30.891 16.969 1 90.88 103 PHE A O 1
ATOM 832 N N . TYR A 1 104 ? 4.078 31.891 16.297 1 85.69 104 TYR A N 1
ATOM 833 C CA . TYR A 1 104 ? 4.906 31.672 17.469 1 85.69 104 TYR A CA 1
ATOM 834 C C . TYR A 1 104 ? 4.156 32.062 18.75 1 85.69 104 TYR A C 1
ATOM 836 O O . TYR A 1 104 ? 4.23 31.359 19.75 1 85.69 104 TYR A O 1
ATOM 844 N N . ASN A 1 105 ? 3.354 33.062 18.719 1 81.12 105 ASN A N 1
ATOM 845 C CA . ASN A 1 105 ? 2.697 33.531 19.922 1 81.12 105 ASN A CA 1
ATOM 846 C C . ASN A 1 105 ? 1.181 33.406 19.828 1 81.12 105 ASN A C 1
ATOM 848 O O . ASN A 1 105 ? 0.45 34.062 20.578 1 81.12 105 ASN A O 1
ATOM 852 N N . ALA A 1 106 ? 0.923 32.594 18.812 1 84.25 106 ALA A N 1
ATOM 853 C CA . ALA A 1 106 ? -0.521 32.438 18.656 1 84.25 106 ALA A CA 1
ATOM 854 C C . ALA A 1 106 ? -1.12 31.594 19.766 1 84.25 106 ALA A C 1
ATOM 856 O O . ALA A 1 106 ? -0.539 30.578 20.156 1 84.25 106 ALA A O 1
ATOM 857 N N . THR A 1 107 ? -2.135 32.031 20.516 1 75.5 107 THR A N 1
ATOM 858 C CA . THR A 1 107 ? -2.654 31.297 21.672 1 75.5 107 THR A CA 1
ATOM 859 C C . THR A 1 107 ? -4.102 30.875 21.438 1 75.5 107 THR A C 1
ATOM 861 O O . THR A 1 107 ? -4.594 29.953 22.094 1 75.5 107 THR A O 1
ATOM 864 N N . GLU A 1 108 ? -4.875 31.703 20.594 1 74.94 108 GLU A N 1
ATOM 865 C CA . GLU A 1 108 ? -6.293 31.406 20.438 1 74.94 108 GLU A CA 1
ATOM 866 C C . GLU A 1 108 ? -6.574 30.812 19.062 1 74.94 108 GLU A C 1
ATOM 868 O O . GLU A 1 108 ? -5.883 31.109 18.094 1 74.94 108 GLU A O 1
ATOM 873 N N . ASP A 1 109 ? -7.332 29.812 19.234 1 72.12 109 ASP A N 1
ATOM 874 C CA . ASP A 1 109 ? -7.832 29.328 17.953 1 72.12 109 ASP A CA 1
ATOM 875 C C . ASP A 1 109 ? -8.992 30.203 17.453 1 72.12 109 ASP A C 1
ATOM 877 O O . ASP A 1 109 ? -9.773 30.719 18.25 1 72.12 109 ASP A O 1
ATOM 881 N N . GLU A 1 110 ? -8.836 30.547 16.141 1 68 110 GLU A N 1
ATOM 882 C CA . GLU A 1 110 ? -9.977 31.281 15.609 1 68 110 GLU A CA 1
ATOM 883 C C . GLU A 1 110 ? -11.211 30.391 15.508 1 68 110 GLU A C 1
ATOM 885 O O . GLU A 1 110 ? -11.117 29.219 15.117 1 68 110 GLU A O 1
ATOM 890 N N . PRO A 1 111 ? -12.352 30.953 15.953 1 62.47 111 PRO A N 1
ATOM 891 C CA . PRO A 1 111 ? -13.555 30.125 16 1 62.47 111 PRO A CA 1
ATOM 892 C C . PRO A 1 111 ? -13.977 29.609 14.625 1 62.47 111 PRO A C 1
ATOM 894 O O . PRO A 1 111 ? -14.5 28.5 14.516 1 62.47 111 PRO A O 1
ATOM 897 N N . GLU A 1 112 ? -13.789 30.578 13.523 1 62.84 112 GLU A N 1
ATOM 898 C CA . GLU A 1 112 ? -14.375 30.156 12.258 1 62.84 112 GLU A CA 1
ATOM 899 C C . GLU A 1 112 ? -13.305 29.688 11.273 1 62.84 112 GLU A C 1
ATOM 901 O O . GLU A 1 112 ? -12.227 30.281 11.195 1 62.84 112 GLU A O 1
ATOM 906 N N . GLU A 1 113 ? -13.562 28.578 10.578 1 66.12 113 GLU A N 1
ATOM 907 C CA . GLU A 1 113 ? -12.719 28 9.539 1 66.12 113 GLU A CA 1
ATOM 908 C C . GLU A 1 113 ? -12.336 29.047 8.492 1 66.12 113 GLU A C 1
ATOM 910 O O . GLU A 1 113 ? -13.188 29.828 8.039 1 66.12 113 GLU A O 1
ATOM 915 N N . GLY A 1 114 ? -11.078 29.156 8.141 1 68.69 114 GLY A N 1
ATOM 916 C CA . GLY A 1 114 ? -10.617 29.938 7 1 68.69 114 GLY A CA 1
ATOM 917 C C . GLY A 1 114 ? -10.281 31.375 7.352 1 68.69 114 GLY A C 1
ATOM 918 O O . GLY A 1 114 ? -9.656 32.062 6.559 1 68.69 114 GLY A O 1
ATOM 919 N N . MET A 1 115 ? -10.641 31.891 8.453 1 74.56 115 MET A N 1
ATOM 920 C CA . MET A 1 115 ? -10.484 33.312 8.773 1 74.56 115 MET A CA 1
ATOM 921 C C . MET A 1 115 ? -9.008 33.688 8.906 1 74.56 115 MET A C 1
ATOM 923 O O . MET A 1 115 ? -8.578 34.719 8.445 1 74.56 115 MET A O 1
ATOM 927 N N . VAL A 1 116 ? -8.312 32.781 9.383 1 84.62 116 VAL A N 1
ATOM 928 C CA . VAL A 1 116 ? -6.91 33.094 9.625 1 84.62 116 VAL A CA 1
ATOM 929 C C . VAL A 1 116 ? -6.18 33.25 8.289 1 84.62 116 VAL A C 1
ATOM 931 O O . VAL A 1 116 ? -5.469 34.219 8.07 1 84.62 116 VAL A O 1
ATOM 934 N N . PHE A 1 117 ? -6.461 32.344 7.355 1 87.69 117 PHE A N 1
ATOM 935 C CA . PHE A 1 117 ? -5.691 32.344 6.117 1 87.69 117 PHE A CA 1
ATOM 936 C C . PHE A 1 117 ? -6.246 33.375 5.133 1 87.69 117 PHE A C 1
ATOM 938 O O . PHE A 1 117 ? -5.543 33.812 4.215 1 87.69 117 PHE A O 1
ATOM 945 N N . LYS A 1 118 ? -7.477 33.75 5.328 1 83.62 118 LYS A N 1
ATOM 946 C CA . LYS A 1 118 ? -8.07 34.781 4.492 1 83.62 118 LYS A CA 1
ATOM 947 C C . LYS A 1 118 ? -7.367 36.125 4.703 1 83.62 118 LYS A C 1
ATOM 949 O O . LYS A 1 118 ? -7.297 36.969 3.785 1 83.62 118 LYS A O 1
ATOM 954 N N . SER A 1 119 ? -6.82 36.312 5.852 1 83.38 119 SER A N 1
ATOM 955 C CA . SER A 1 119 ? -6.199 37.594 6.188 1 83.38 119 SER A CA 1
ATOM 956 C C . SER A 1 119 ? -4.723 37.594 5.82 1 83.38 119 SER A C 1
ATOM 958 O O . SER A 1 119 ? -4.07 38.656 5.871 1 83.38 119 SER A O 1
ATOM 960 N N . LEU A 1 120 ? -4.242 36.5 5.406 1 88.38 120 LEU A N 1
ATOM 961 C CA . LEU A 1 120 ? -2.822 36.406 5.078 1 88.38 120 LEU A CA 1
ATOM 962 C C . LEU A 1 120 ? -2.588 36.625 3.588 1 88.38 120 LEU A C 1
ATOM 964 O O . LEU A 1 120 ? -3.4 36.188 2.76 1 88.38 120 LEU A O 1
ATOM 968 N N . SER A 1 121 ? -1.465 37.25 3.268 1 88.94 121 SER A N 1
ATOM 969 C CA . SER A 1 121 ? -1.05 37.406 1.877 1 88.94 121 SER A CA 1
ATOM 970 C C . SER A 1 121 ? -0.564 36.094 1.302 1 88.94 121 SER A C 1
ATOM 972 O O . SER A 1 121 ? -0.231 35.156 2.049 1 88.94 121 SER A O 1
ATOM 974 N N . GLU A 1 122 ? -0.481 36.031 -0.031 1 88.12 122 GLU A N 1
ATOM 975 C CA . GLU A 1 122 ? 0.026 34.812 -0.677 1 88.12 122 GLU A CA 1
ATOM 976 C C . GLU A 1 122 ? 1.486 34.562 -0.311 1 88.12 122 GLU A C 1
ATOM 978 O O . GLU A 1 122 ? 1.907 33.406 -0.163 1 88.12 122 GLU A O 1
ATOM 983 N N . GLU A 1 123 ? 2.156 35.625 -0.151 1 88.44 123 GLU A N 1
ATOM 984 C CA . GLU A 1 123 ? 3.553 35.5 0.257 1 88.44 123 GLU A CA 1
ATOM 985 C C . GLU A 1 123 ? 3.676 34.875 1.644 1 88.44 123 GLU A C 1
ATOM 987 O O . GLU A 1 123 ? 4.539 34.031 1.873 1 88.44 123 GLU A O 1
ATOM 992 N N . GLN A 1 124 ? 2.812 35.281 2.502 1 88.75 124 GLN A N 1
ATOM 993 C CA . GLN A 1 124 ? 2.803 34.75 3.855 1 88.75 124 GLN A CA 1
ATOM 994 C C . GLN A 1 124 ? 2.414 33.281 3.848 1 88.75 124 GLN A C 1
ATOM 996 O O . GLN A 1 124 ? 3.02 32.469 4.555 1 88.75 124 GLN A O 1
ATOM 1001 N N . LYS A 1 125 ? 1.426 32.969 3.076 1 90 125 LYS A N 1
ATOM 1002 C CA . LYS A 1 125 ? 1.002 31.594 2.943 1 90 125 LYS A CA 1
ATOM 1003 C C . LYS A 1 125 ? 2.127 30.719 2.387 1 90 125 LYS A C 1
ATOM 1005 O O . LYS A 1 125 ? 2.33 29.594 2.842 1 90 125 LYS A O 1
ATOM 1010 N N . ASP A 1 126 ? 2.85 31.25 1.528 1 87.62 126 ASP A N 1
ATOM 1011 C CA . ASP A 1 126 ? 3.986 30.531 0.95 1 87.62 126 ASP A CA 1
ATOM 1012 C C . ASP A 1 126 ? 5.07 30.297 1.997 1 87.62 126 ASP A C 1
ATOM 1014 O O . ASP A 1 126 ? 5.703 29.234 2.01 1 87.62 126 ASP A O 1
ATOM 1018 N N . GLU A 1 127 ? 5.25 31.266 2.771 1 86.81 127 GLU A N 1
ATOM 1019 C CA . GLU A 1 127 ? 6.238 31.125 3.836 1 86.81 127 GLU A CA 1
ATOM 1020 C C . GLU A 1 127 ? 5.84 30.016 4.812 1 86.81 127 GLU A C 1
ATOM 1022 O O . GLU A 1 127 ? 6.684 29.219 5.238 1 86.81 127 GLU A O 1
ATOM 1027 N N . ILE A 1 128 ? 4.602 30.031 5.141 1 88.69 128 ILE A N 1
ATOM 1028 C CA . ILE A 1 128 ? 4.082 29 6.035 1 88.69 128 ILE A CA 1
ATOM 1029 C C . ILE A 1 128 ? 4.305 27.625 5.418 1 88.69 128 ILE A C 1
ATOM 1031 O O . ILE A 1 128 ? 4.844 26.719 6.066 1 88.69 128 ILE A O 1
ATOM 1035 N N . PHE A 1 129 ? 4.004 27.5 4.195 1 89 129 PHE A N 1
ATOM 1036 C CA . PHE A 1 129 ? 4.145 26.219 3.504 1 89 129 PHE A CA 1
ATOM 1037 C C . PHE A 1 129 ? 5.609 25.812 3.412 1 89 129 PHE A C 1
ATOM 1039 O O . PHE A 1 129 ? 5.945 24.641 3.613 1 89 129 PHE A O 1
ATOM 1046 N N . GLY A 1 130 ? 6.406 26.703 3.084 1 84.62 130 GLY A N 1
ATOM 1047 C CA . GLY A 1 130 ? 7.836 26.453 3.055 1 84.62 130 GLY A CA 1
ATOM 1048 C C . GLY A 1 130 ? 8.375 25.922 4.371 1 84.62 130 GLY A C 1
ATOM 1049 O O . GLY A 1 130 ? 9.195 25 4.387 1 84.62 130 GLY A O 1
ATOM 1050 N N . HIS A 1 131 ? 7.965 26.531 5.422 1 83.88 131 HIS A N 1
ATOM 1051 C CA . HIS A 1 131 ? 8.383 26.078 6.742 1 83.88 131 HIS A CA 1
ATOM 1052 C C . HIS A 1 131 ? 7.934 24.641 6.992 1 83.88 131 HIS A C 1
ATOM 1054 O O . HIS A 1 131 ? 8.711 23.828 7.492 1 83.88 131 HIS A O 1
ATOM 1060 N N . LEU A 1 132 ? 6.699 24.359 6.68 1 82.5 132 LEU A N 1
ATOM 1061 C CA . LEU A 1 132 ? 6.152 23.031 6.863 1 82.5 132 LEU A CA 1
ATOM 1062 C C . LEU A 1 132 ? 6.926 22 6.031 1 82.5 132 LEU A C 1
ATOM 1064 O O . LEU A 1 132 ? 7.262 20.922 6.523 1 82.5 132 LEU A O 1
ATOM 1068 N N . LEU A 1 133 ? 7.207 22.328 4.859 1 80.69 133 LEU A N 1
ATOM 1069 C CA . LEU A 1 133 ? 7.922 21.422 3.959 1 80.69 133 LEU A CA 1
ATOM 1070 C C . LEU A 1 133 ? 9.328 21.141 4.48 1 80.69 133 LEU A C 1
ATOM 1072 O O . LEU A 1 133 ? 9.797 20 4.398 1 80.69 133 LEU A O 1
ATOM 1076 N N . LEU A 1 134 ? 9.945 22.172 4.934 1 75.75 134 LEU A N 1
ATOM 1077 C CA . LEU A 1 134 ? 11.312 22.047 5.434 1 75.75 134 LEU A CA 1
ATOM 1078 C C . LEU A 1 134 ? 11.375 21.078 6.609 1 75.75 134 LEU A C 1
ATOM 1080 O O . LEU A 1 134 ? 12.383 20.406 6.812 1 75.75 134 LEU A O 1
ATOM 1084 N N . HIS A 1 135 ? 10.289 20.969 7.32 1 75.69 135 HIS A N 1
ATOM 1085 C CA . HIS A 1 135 ? 10.328 20.188 8.555 1 75.69 135 HIS A CA 1
ATOM 1086 C C . HIS A 1 135 ? 9.453 18.953 8.438 1 75.69 135 HIS A C 1
ATOM 1088 O O . HIS A 1 135 ? 9.109 18.328 9.453 1 75.69 135 HIS A O 1
ATOM 1094 N N . ILE A 1 136 ? 9.086 18.594 7.273 1 75.31 136 ILE A N 1
ATOM 1095 C CA . ILE A 1 136 ? 8.164 17.484 7.059 1 75.31 136 ILE A CA 1
ATOM 1096 C C . ILE A 1 136 ? 8.766 16.203 7.605 1 75.31 136 ILE A C 1
ATOM 1098 O O . ILE A 1 136 ? 8.07 15.391 8.219 1 75.31 136 ILE A O 1
ATOM 1102 N N . GLY A 1 137 ? 10.016 15.906 7.434 1 72.56 137 GLY A N 1
ATOM 1103 C CA . GLY A 1 137 ? 10.695 14.727 7.949 1 72.56 137 GLY A CA 1
ATOM 1104 C C . GLY A 1 137 ? 10.719 14.672 9.469 1 72.56 137 GLY A C 1
ATOM 1105 O O . GLY A 1 137 ? 10.656 13.594 10.055 1 72.56 137 GLY A O 1
ATOM 1106 N N . ASP A 1 138 ? 10.766 15.891 10.039 1 71.44 138 ASP A N 1
ATOM 1107 C CA . ASP A 1 138 ? 10.828 15.992 11.492 1 71.44 138 ASP A CA 1
ATOM 1108 C C . ASP A 1 138 ? 9.445 15.773 12.117 1 71.44 138 ASP A C 1
ATOM 1110 O O . ASP A 1 138 ? 9.344 15.273 13.242 1 71.44 138 ASP A O 1
ATOM 1114 N N . TRP A 1 139 ? 8.531 16.109 11.344 1 73.94 139 TRP A N 1
ATOM 1115 C CA . TRP A 1 139 ? 7.215 16.109 11.977 1 73.94 139 TRP A CA 1
ATOM 1116 C C . TRP A 1 139 ? 6.387 14.914 11.508 1 73.94 139 TRP A C 1
ATOM 1118 O O . TRP A 1 139 ? 5.629 14.336 12.281 1 73.94 139 TRP A O 1
ATOM 1128 N N . CYS A 1 140 ? 6.566 14.523 10.281 1 78.31 140 CYS A N 1
ATOM 1129 C CA . CYS A 1 140 ? 5.746 13.438 9.758 1 78.31 140 CYS A CA 1
ATOM 1130 C C . CYS A 1 140 ? 6.488 12.109 9.844 1 78.31 140 CYS A C 1
ATOM 1132 O O . CYS A 1 140 ? 5.867 11.047 9.945 1 78.31 140 CYS A O 1
ATOM 1134 N N . GLY A 1 141 ? 7.77 12.211 9.758 1 82.88 141 GLY A N 1
ATOM 1135 C CA . GLY A 1 141 ? 8.578 11.016 9.914 1 82.88 141 GLY A CA 1
ATOM 1136 C C . GLY A 1 141 ? 8.43 10.039 8.758 1 82.88 141 GLY A C 1
ATOM 1137 O O . GLY A 1 141 ? 7.965 10.414 7.68 1 82.88 141 GLY A O 1
ATOM 1138 N N . VAL A 1 142 ? 9.016 8.805 8.977 1 88.69 142 VAL A N 1
ATOM 1139 C CA . VAL A 1 142 ? 8.93 7.711 8.008 1 88.69 142 VAL A CA 1
ATOM 1140 C C . VAL A 1 142 ? 8.281 6.496 8.664 1 88.69 142 VAL A C 1
ATOM 1142 O O . VAL A 1 142 ? 8.391 6.305 9.883 1 88.69 142 VAL A O 1
ATOM 1145 N N . SER A 1 143 ? 7.605 5.789 7.883 1 93.75 143 SER A N 1
ATOM 1146 C CA . SER A 1 143 ? 6.934 4.605 8.406 1 93.75 143 SER A CA 1
ATOM 1147 C C . SER A 1 143 ? 7.941 3.57 8.898 1 93.75 143 SER A C 1
ATOM 1149 O O . SER A 1 143 ? 8.914 3.266 8.195 1 93.75 143 SER A O 1
ATOM 1151 N N . ARG A 1 144 ? 7.715 3.074 10.047 1 95.06 144 ARG A N 1
ATOM 1152 C CA . ARG A 1 144 ? 8.453 1.935 10.578 1 95.06 144 ARG A CA 1
ATOM 1153 C C . ARG A 1 144 ? 7.617 0.661 10.508 1 95.06 144 ARG A C 1
ATOM 1155 O O . ARG A 1 144 ? 8.148 -0.425 10.273 1 95.06 144 ARG A O 1
ATOM 1162 N N . THR A 1 145 ? 6.359 0.864 10.82 1 97.44 145 THR A N 1
ATOM 1163 C CA . THR A 1 145 ? 5.422 -0.246 10.703 1 97.44 145 THR A CA 1
ATOM 1164 C C . THR A 1 145 ? 4.109 0.22 10.078 1 97.44 145 THR A C 1
ATOM 1166 O O . THR A 1 145 ? 3.66 1.341 10.328 1 97.44 145 THR A O 1
ATOM 1169 N N . LEU A 1 146 ? 3.553 -0.543 9.281 1 98.19 146 LEU A N 1
ATOM 1170 C CA . LEU A 1 146 ? 2.24 -0.389 8.664 1 98.19 146 LEU A CA 1
ATOM 1171 C C . LEU A 1 146 ? 1.458 -1.697 8.719 1 98.19 146 LEU A C 1
ATOM 1173 O O . LEU A 1 146 ? 1.569 -2.529 7.816 1 98.19 146 LEU A O 1
ATOM 1177 N N . ASN A 1 147 ? 0.63 -1.831 9.82 1 98.56 147 ASN A N 1
ATOM 1178 C CA . ASN A 1 147 ? -0.087 -3.076 10.07 1 98.56 147 ASN A CA 1
ATOM 1179 C C . ASN A 1 147 ? -1.581 -2.928 9.797 1 98.56 147 ASN A C 1
ATOM 1181 O O . ASN A 1 147 ? -2.303 -2.312 10.586 1 98.56 147 ASN A O 1
ATOM 1185 N N . THR A 1 148 ? -2.047 -3.551 8.781 1 98.62 148 THR A N 1
ATOM 1186 C CA . THR A 1 148 ? -3.43 -3.404 8.344 1 98.62 148 THR A CA 1
ATOM 1187 C C . THR A 1 148 ? -4.195 -4.711 8.523 1 98.62 148 THR A C 1
ATOM 1189 O O . THR A 1 148 ? -3.691 -5.785 8.172 1 98.62 148 THR A O 1
ATOM 1192 N N . THR A 1 149 ? -5.328 -4.641 9.055 1 98.5 149 THR A N 1
ATOM 1193 C CA . THR A 1 149 ? -6.266 -5.754 9.156 1 98.5 149 THR A CA 1
ATOM 1194 C C . THR A 1 149 ? -7.523 -5.477 8.344 1 98.5 149 THR A C 1
ATOM 1196 O O . THR A 1 149 ? -8.195 -4.465 8.555 1 98.5 149 THR A O 1
ATOM 1199 N N . TYR A 1 150 ? -7.809 -6.363 7.438 1 97.88 150 TYR A N 1
ATOM 1200 C CA . TYR A 1 150 ? -8.969 -6.242 6.559 1 97.88 150 TYR A CA 1
ATOM 1201 C C . TYR A 1 150 ? -10.109 -7.129 7.039 1 97.88 150 TYR A C 1
ATOM 1203 O O . TYR A 1 150 ? -10.023 -8.359 6.961 1 97.88 150 TYR A O 1
ATOM 1211 N N . LEU A 1 151 ? -11.195 -6.512 7.426 1 96.75 151 LEU A N 1
ATOM 1212 C CA . LEU A 1 151 ? -12.32 -7.262 7.977 1 96.75 151 LEU A CA 1
ATOM 1213 C C . LEU A 1 151 ? -13.438 -7.395 6.949 1 96.75 151 LEU A C 1
ATOM 1215 O O . LEU A 1 151 ? -14.18 -8.383 6.953 1 96.75 151 LEU A O 1
ATOM 1219 N N . ARG A 1 152 ? -13.586 -6.332 6.137 1 96.06 152 ARG A N 1
ATOM 1220 C CA . ARG A 1 152 ? -14.578 -6.312 5.066 1 96.06 152 ARG A CA 1
ATOM 1221 C C . ARG A 1 152 ? -14.039 -5.605 3.83 1 96.06 152 ARG A C 1
ATOM 1223 O O . ARG A 1 152 ? -13.297 -4.629 3.939 1 96.06 152 ARG A O 1
ATOM 1230 N N . ALA A 1 153 ? -14.445 -6.102 2.686 1 94.5 153 ALA A N 1
ATOM 1231 C CA . ALA A 1 153 ? -14.039 -5.473 1.431 1 94.5 153 ALA A CA 1
ATOM 1232 C C . ALA A 1 153 ? -14.656 -4.082 1.289 1 94.5 153 ALA A C 1
ATOM 1234 O O . ALA A 1 153 ? -15.789 -3.852 1.721 1 94.5 153 ALA A O 1
ATOM 1235 N N . LEU A 1 154 ? -13.914 -3.154 0.733 1 97.06 154 LEU A N 1
ATOM 1236 C CA . LEU A 1 154 ? -14.445 -1.841 0.379 1 97.06 154 LEU A CA 1
ATOM 1237 C C . LEU A 1 154 ? -14.938 -1.825 -1.062 1 97.06 154 LEU A C 1
ATOM 1239 O O . LEU A 1 154 ? -14.148 -1.936 -1.999 1 97.06 154 LEU A O 1
ATOM 1243 N N . GLU A 1 155 ? -16.156 -1.599 -1.213 1 96.19 155 GLU A N 1
ATOM 1244 C CA . GLU A 1 155 ? -16.828 -1.888 -2.479 1 96.19 155 GLU A CA 1
ATOM 1245 C C . GLU A 1 155 ? -16.891 -0.646 -3.365 1 96.19 155 GLU A C 1
ATOM 1247 O O . GLU A 1 15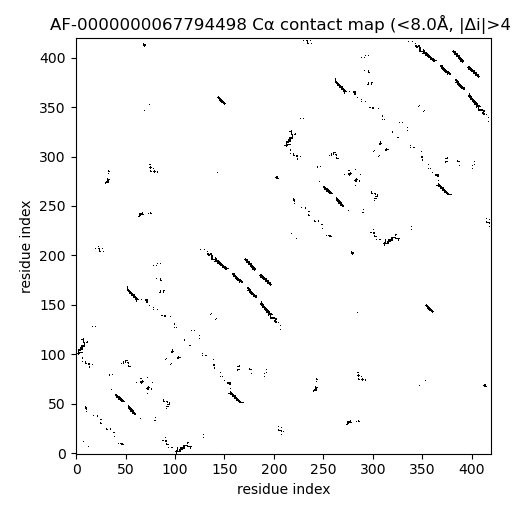5 ? -17.078 0.466 -2.869 1 96.19 155 GLU A O 1
ATOM 1252 N N . LEU A 1 156 ? -16.859 -0.934 -4.625 1 94.12 156 LEU A N 1
ATOM 1253 C CA . LEU A 1 156 ? -16.953 0.12 -5.633 1 94.12 156 LEU A CA 1
ATOM 1254 C C . LEU A 1 156 ? -18.234 0.938 -5.438 1 94.12 156 LEU A C 1
ATOM 1256 O O . LEU A 1 156 ? -19.312 0.376 -5.234 1 94.12 156 LEU A O 1
ATOM 1260 N N . GLY A 1 157 ? -18.078 2.244 -5.473 1 96.25 157 GLY A N 1
ATOM 1261 C CA . GLY A 1 157 ? -19.219 3.15 -5.43 1 96.25 157 GLY A CA 1
ATOM 1262 C C . GLY A 1 157 ? -19.703 3.436 -4.02 1 96.25 157 GLY A C 1
ATOM 1263 O O . GLY A 1 157 ? -20.531 4.328 -3.809 1 96.25 157 GLY A O 1
ATOM 1264 N N . GLN A 1 158 ? -19.25 2.768 -3.061 1 97.62 158 GLN A N 1
ATOM 1265 C CA . GLN A 1 158 ? -19.703 2.959 -1.684 1 97.62 158 GLN A CA 1
ATOM 1266 C C . GLN A 1 158 ? -18.828 3.994 -0.967 1 97.62 158 GLN A C 1
ATOM 1268 O O . GLN A 1 158 ? -17.656 4.172 -1.301 1 97.62 158 GLN A O 1
ATOM 1273 N N . THR A 1 159 ? -19.469 4.633 -0.025 1 98.31 159 THR A N 1
ATOM 1274 C CA . THR A 1 159 ? -18.797 5.656 0.775 1 98.31 159 THR A CA 1
ATOM 1275 C C . THR A 1 159 ? -18.469 5.125 2.17 1 98.31 159 THR A C 1
ATOM 1277 O O . THR A 1 159 ? -19.297 4.43 2.779 1 98.31 159 THR A O 1
ATOM 1280 N N . TYR A 1 160 ? -17.297 5.527 2.664 1 98.69 160 TYR A N 1
ATOM 1281 C CA . TYR A 1 160 ? -16.797 5.055 3.955 1 98.69 160 TYR A CA 1
ATOM 1282 C C . TYR A 1 160 ? -16.297 6.219 4.805 1 98.69 160 TYR A C 1
ATOM 1284 O O . TYR A 1 160 ? -16.062 7.312 4.289 1 98.69 160 TYR A O 1
ATOM 1292 N N . ILE A 1 161 ? -16.219 5.953 6.137 1 98.62 161 ILE A N 1
ATOM 1293 C CA . ILE A 1 161 ? -15.656 6.906 7.086 1 98.62 161 ILE A CA 1
ATOM 1294 C C . ILE A 1 161 ? -14.32 6.387 7.602 1 98.62 161 ILE A C 1
ATOM 1296 O O . ILE A 1 161 ? -14.227 5.254 8.078 1 98.62 161 ILE A O 1
ATOM 1300 N N . LEU A 1 162 ? -13.328 7.176 7.449 1 98.5 162 LEU A N 1
ATOM 1301 C CA . LEU A 1 162 ? -12.008 6.887 8.016 1 98.5 162 LEU A CA 1
ATOM 1302 C C . LEU A 1 162 ? -11.75 7.742 9.25 1 98.5 162 LEU A C 1
ATOM 1304 O O . LEU A 1 162 ? -11.805 8.969 9.18 1 98.5 162 LEU A O 1
ATOM 1308 N N . LYS A 1 163 ? -11.5 7.098 10.367 1 98.19 163 LYS A N 1
ATOM 1309 C CA . LYS A 1 163 ? -11.117 7.777 11.602 1 98.19 163 LYS A CA 1
ATOM 1310 C C . LYS A 1 163 ? -9.633 7.59 11.898 1 98.19 163 LYS A C 1
ATOM 1312 O O . LYS A 1 163 ? -9.164 6.461 12.062 1 98.19 163 LYS A O 1
ATOM 1317 N N . CYS A 1 164 ? -8.938 8.672 11.938 1 97.62 164 CYS A N 1
ATOM 1318 C CA . CYS A 1 164 ? -7.512 8.672 12.266 1 97.62 164 CYS A CA 1
ATOM 1319 C C . CYS A 1 164 ? -7.273 9.258 13.656 1 97.62 164 CYS A C 1
ATOM 1321 O O . CYS A 1 164 ? -7.836 10.297 14 1 97.62 164 CYS A O 1
ATOM 1323 N N . THR A 1 165 ? -6.422 8.539 14.414 1 96.25 165 THR A N 1
ATOM 1324 C CA . THR A 1 165 ? -6.066 9.016 15.75 1 96.25 165 THR A CA 1
ATOM 1325 C C . THR A 1 165 ? -4.559 8.922 15.969 1 96.25 165 THR A C 1
ATOM 1327 O O . THR A 1 165 ? -3.93 7.93 15.609 1 96.25 165 THR A O 1
ATOM 1330 N N . THR A 1 166 ? -4.023 9.977 16.469 1 93.81 166 THR A N 1
ATOM 1331 C CA . THR A 1 166 ? -2.682 9.961 17.047 1 93.81 166 THR A CA 1
ATOM 1332 C C . THR A 1 166 ? -2.742 10.055 18.562 1 93.81 166 THR A C 1
ATOM 1334 O O . THR A 1 166 ? -2.932 11.141 19.109 1 93.81 166 THR A O 1
ATOM 1337 N N . PRO A 1 167 ? -2.58 8.953 19.125 1 91.19 167 PRO A N 1
ATOM 1338 C CA . PRO A 1 167 ? -2.738 8.969 20.594 1 91.19 167 PRO A CA 1
ATOM 1339 C C . PRO A 1 167 ? -1.602 9.703 21.297 1 91.19 167 PRO A C 1
ATOM 1341 O O . PRO A 1 167 ? -1.812 10.297 22.359 1 91.19 167 PRO A O 1
ATOM 1344 N N . SER A 1 168 ? -0.413 9.531 20.719 1 80.44 168 SER A N 1
ATOM 1345 C CA . SER A 1 168 ? 0.742 10.211 21.297 1 80.44 168 SER A CA 1
ATOM 1346 C C . SER A 1 168 ? 1.826 10.445 20.25 1 80.44 168 SER A C 1
ATOM 1348 O O . SER A 1 168 ? 2.053 9.594 19.375 1 80.44 168 SER A O 1
ATOM 1350 N N . ARG A 1 169 ? 2.281 11.602 20.281 1 80 169 ARG A N 1
ATOM 1351 C CA . ARG A 1 169 ? 3.416 11.938 19.422 1 80 169 ARG A CA 1
ATOM 1352 C C . ARG A 1 169 ? 4.652 12.266 20.266 1 80 169 ARG A C 1
ATOM 1354 O O . ARG A 1 169 ? 4.695 13.289 20.938 1 80 169 ARG A O 1
ATOM 1361 N N . GLY A 1 170 ? 5.512 11.242 20.219 1 76.31 170 GLY A N 1
ATOM 1362 C CA . GLY A 1 170 ? 6.773 11.461 20.906 1 76.31 170 GLY A CA 1
ATOM 1363 C C . GLY A 1 170 ? 7.801 12.18 20.062 1 76.31 170 GLY A C 1
ATOM 1364 O O . GLY A 1 170 ? 7.52 12.547 18.906 1 76.31 170 GLY A O 1
ATOM 1365 N N . MET A 1 171 ? 9 12.336 20.672 1 73 171 MET A N 1
ATOM 1366 C CA . MET A 1 171 ? 10.07 13.062 20 1 73 171 MET A CA 1
ATOM 1367 C C . MET A 1 171 ? 10.695 12.203 18.891 1 73 171 MET A C 1
ATOM 1369 O O . MET A 1 171 ? 11.117 12.727 17.859 1 73 171 MET A O 1
ATOM 1373 N N . ARG A 1 172 ? 10.562 10.898 19.094 1 79.62 172 ARG A N 1
ATOM 1374 C CA . ARG A 1 172 ? 11.266 10.047 18.141 1 79.62 172 ARG A CA 1
ATOM 1375 C C . ARG A 1 172 ? 10.289 9.094 17.453 1 79.62 172 ARG A C 1
ATOM 1377 O O . ARG A 1 172 ? 10.484 8.75 16.281 1 79.62 172 ARG A O 1
ATOM 1384 N N . LEU A 1 173 ? 9.289 8.688 18.172 1 85.69 173 LEU A N 1
ATOM 1385 C CA . LEU A 1 173 ? 8.352 7.699 17.656 1 85.69 173 LEU A CA 1
ATOM 1386 C C . LEU A 1 173 ? 6.922 8.219 17.719 1 85.69 173 LEU A C 1
ATOM 1388 O O . LEU A 1 173 ? 6.539 8.859 18.703 1 85.69 173 LEU A O 1
ATOM 1392 N N . HIS A 1 174 ? 6.262 7.969 16.609 1 87.31 174 HIS A N 1
ATOM 1393 C CA . HIS A 1 174 ? 4.836 8.266 16.531 1 87.31 174 HIS A CA 1
ATOM 1394 C C . HIS A 1 174 ? 4.023 7 16.281 1 87.31 174 HIS A C 1
ATOM 1396 O O . HIS A 1 174 ? 4.465 6.098 15.57 1 87.31 174 HIS A O 1
ATOM 1402 N N . HIS A 1 175 ? 2.904 6.992 16.969 1 92.25 175 HIS A N 1
ATOM 1403 C CA . HIS A 1 175 ? 1.954 5.91 16.75 1 92.25 175 HIS A CA 1
ATOM 1404 C C . HIS A 1 175 ? 0.616 6.445 16.25 1 92.25 175 HIS A C 1
ATOM 1406 O O . HIS A 1 175 ? 0.055 7.371 16.844 1 92.25 175 HIS A O 1
ATOM 1412 N N . HIS A 1 176 ? 0.151 5.914 15.18 1 95.56 176 HIS A N 1
ATOM 1413 C CA . HIS A 1 176 ? -1.11 6.344 14.586 1 95.56 176 HIS A CA 1
ATOM 1414 C C . HIS A 1 176 ? -2.062 5.168 14.414 1 95.56 176 HIS A C 1
ATOM 1416 O O . HIS A 1 176 ? -1.625 4.035 14.18 1 95.56 176 HIS A O 1
ATOM 1422 N N . LEU A 1 177 ? -3.328 5.473 14.57 1 97.62 177 LEU A N 1
ATOM 1423 C CA . LEU A 1 177 ? -4.391 4.496 14.344 1 97.62 177 LEU A CA 1
ATOM 1424 C C . LEU A 1 177 ? -5.324 4.953 13.227 1 97.62 177 LEU A C 1
ATOM 1426 O O . LEU A 1 177 ? -5.637 6.141 13.125 1 97.62 177 LEU A O 1
ATOM 1430 N N . GLY A 1 178 ? -5.75 4.062 12.391 1 98.25 178 GLY A N 1
ATOM 1431 C CA . GLY A 1 178 ? -6.766 4.273 11.375 1 98.25 178 GLY A CA 1
ATOM 1432 C C . GLY A 1 178 ? -7.852 3.211 11.383 1 98.25 178 GLY A C 1
ATOM 1433 O O . GLY A 1 178 ? -7.559 2.02 11.508 1 98.25 178 GLY A O 1
ATOM 1434 N N . ARG A 1 179 ? -9.086 3.668 11.344 1 98.69 179 ARG A N 1
ATOM 1435 C CA . ARG A 1 179 ? -10.234 2.764 11.273 1 98.69 179 ARG A CA 1
ATOM 1436 C C . ARG A 1 179 ? -11.211 3.203 10.188 1 98.69 179 ARG A C 1
ATOM 1438 O O . ARG A 1 179 ? -11.594 4.375 10.133 1 98.69 179 ARG A O 1
ATOM 1445 N N . VAL A 1 180 ? -11.625 2.268 9.367 1 98.81 180 VAL A N 1
ATOM 1446 C CA . VAL A 1 180 ? -12.594 2.545 8.312 1 98.81 180 VAL A CA 1
ATOM 1447 C C . VAL A 1 180 ? -13.938 1.895 8.664 1 98.81 180 VAL A C 1
ATOM 1449 O O . VAL A 1 180 ? -13.992 0.703 8.977 1 98.81 180 VAL A O 1
ATOM 1452 N N . PHE A 1 181 ? -14.953 2.674 8.586 1 98.81 181 PHE A N 1
ATOM 1453 C CA . PHE A 1 181 ? -16.312 2.203 8.867 1 98.81 181 PHE A CA 1
ATOM 1454 C C . PHE A 1 181 ? -17.203 2.369 7.641 1 98.81 181 PHE A C 1
ATOM 1456 O O . PHE A 1 181 ? -17.078 3.354 6.91 1 98.81 181 PHE A O 1
ATOM 1463 N N . ASP A 1 182 ? -18.094 1.409 7.453 1 98.44 182 ASP A N 1
ATOM 1464 C CA . ASP A 1 182 ? -19.094 1.607 6.422 1 98.44 182 ASP A CA 1
ATOM 1465 C C . ASP A 1 182 ? -20.266 2.455 6.941 1 98.44 182 ASP A C 1
ATOM 1467 O O . ASP A 1 182 ? -20.219 2.941 8.078 1 98.44 182 ASP A O 1
ATOM 1471 N N . GLN A 1 183 ? -21.25 2.641 6.137 1 97.12 183 GLN A N 1
ATOM 1472 C CA . GLN A 1 183 ? -22.344 3.545 6.465 1 97.12 183 GLN A CA 1
ATOM 1473 C C . GLN A 1 183 ? -23.25 2.949 7.543 1 97.12 183 GLN A C 1
ATOM 1475 O O . GLN A 1 183 ? -24.062 3.658 8.141 1 97.12 183 GLN A O 1
ATOM 1480 N N . GLN A 1 184 ? -23.094 1.724 7.77 1 97.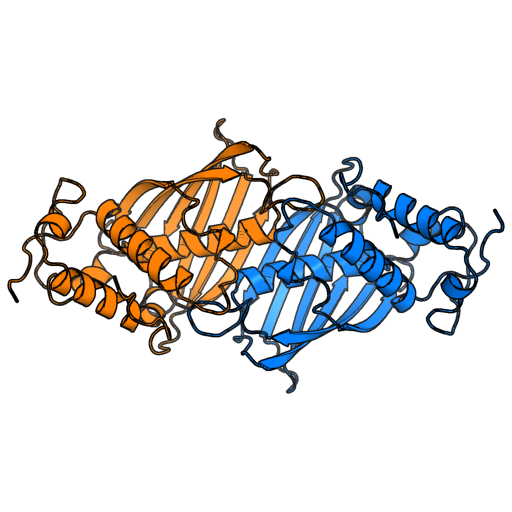31 184 GLN A N 1
ATOM 1481 C CA . GLN A 1 184 ? -23.875 1.063 8.812 1 97.31 184 GLN A CA 1
ATOM 1482 C C . GLN A 1 184 ? -23.125 1.08 10.148 1 97.31 184 GLN A C 1
ATOM 1484 O O . GLN A 1 184 ? -23.641 0.595 11.156 1 97.31 184 GLN A O 1
ATOM 1489 N N . GLY A 1 185 ? -21.953 1.571 10.156 1 97.25 185 GLY A N 1
ATOM 1490 C CA . GLY A 1 185 ? -21.188 1.683 11.383 1 97.25 185 GLY A CA 1
ATOM 1491 C C . GLY A 1 185 ? -20.344 0.453 11.664 1 97.25 185 GLY A C 1
ATOM 1492 O O . GLY A 1 185 ? -19.797 0.308 12.766 1 97.25 185 GLY A O 1
ATOM 1493 N N . ARG A 1 186 ? -20.266 -0.427 10.695 1 97.94 186 ARG A N 1
ATOM 1494 C CA . ARG A 1 186 ? -19.438 -1.617 10.883 1 97.94 186 ARG A CA 1
ATOM 1495 C C . ARG A 1 186 ? -17.969 -1.333 10.547 1 97.94 186 ARG A C 1
ATOM 1497 O O . ARG A 1 186 ? -17.688 -0.685 9.539 1 97.94 186 ARG A O 1
ATOM 1504 N N . LEU A 1 187 ? -17.047 -1.831 11.422 1 98.69 187 LEU A N 1
ATOM 1505 C CA . LEU A 1 187 ? -15.617 -1.715 11.164 1 98.69 187 LEU A CA 1
ATOM 1506 C C . LEU A 1 187 ? -15.211 -2.566 9.969 1 98.69 187 LEU A C 1
ATOM 1508 O O . LEU A 1 187 ? -15.531 -3.756 9.914 1 98.69 187 LEU A O 1
ATOM 1512 N N . CYS A 1 188 ? -14.492 -1.982 8.969 1 98.75 188 CYS A N 1
ATOM 1513 C CA . CYS A 1 188 ? -14.102 -2.693 7.754 1 98.75 188 CYS A CA 1
ATOM 1514 C C . CYS A 1 188 ? -12.594 -2.922 7.723 1 98.75 188 CYS A C 1
ATOM 1516 O O . CYS A 1 188 ? -12.133 -3.971 7.27 1 98.75 188 CYS A O 1
ATOM 1518 N N . VAL A 1 189 ? -11.852 -1.94 8.156 1 98.81 189 VAL A N 1
ATOM 1519 C CA . VAL A 1 189 ? -10.391 -2.031 8.141 1 98.81 189 VAL A CA 1
ATOM 1520 C C . VAL A 1 189 ? -9.82 -1.356 9.383 1 98.81 189 VAL A C 1
ATOM 1522 O O . VAL A 1 189 ? -10.328 -0.32 9.82 1 98.81 189 VAL A O 1
ATOM 1525 N N . SER A 1 190 ? -8.805 -1.927 9.938 1 98.69 190 SER A N 1
ATOM 1526 C CA . SER A 1 190 ? -8.047 -1.318 11.031 1 98.69 190 SER A CA 1
ATOM 1527 C C . SER A 1 190 ? -6.562 -1.239 10.688 1 98.69 190 SER A C 1
ATOM 1529 O O . SER A 1 190 ? -6.004 -2.168 10.102 1 98.69 190 SER A O 1
ATOM 1531 N N . LEU A 1 191 ? -5.918 -0.161 11.062 1 98.5 191 LEU A N 1
ATOM 1532 C CA . LEU A 1 191 ? -4.496 0.054 10.82 1 98.5 191 LEU A CA 1
ATOM 1533 C C . LEU A 1 191 ? -3.793 0.535 12.086 1 98.5 191 LEU A C 1
ATOM 1535 O O . LEU A 1 191 ? -4.309 1.406 12.789 1 98.5 191 LEU A O 1
ATOM 1539 N N . GLU A 1 192 ? -2.691 -0.031 12.406 1 98.06 192 GLU A N 1
ATOM 1540 C CA . GLU A 1 192 ? -1.686 0.509 13.32 1 98.06 192 GLU A CA 1
ATOM 1541 C C . GLU A 1 192 ? -0.44 0.958 12.562 1 98.06 192 GLU A C 1
ATOM 1543 O O . GLU A 1 192 ? 0.182 0.163 11.852 1 98.06 192 GLU A O 1
ATOM 1548 N N . HIS A 1 193 ? -0.113 2.168 12.695 1 97.69 193 HIS A N 1
ATOM 1549 C CA . HIS A 1 193 ? 0.936 2.809 11.906 1 97.69 193 HIS A CA 1
ATOM 1550 C C . HIS A 1 193 ? 1.987 3.447 12.805 1 97.69 193 HIS A C 1
ATOM 1552 O O . HIS A 1 193 ? 1.709 4.434 13.492 1 97.69 193 HIS A O 1
ATOM 1558 N N . GLY A 1 194 ? 3.195 2.814 12.789 1 95 194 GLY A N 1
ATOM 1559 C CA . GLY A 1 194 ? 4.324 3.342 13.531 1 95 194 GLY A CA 1
ATOM 1560 C C . GLY A 1 194 ? 5.285 4.148 12.68 1 95 194 GLY A C 1
ATOM 1561 O O . GLY A 1 194 ? 5.727 3.68 11.625 1 95 194 GLY A O 1
ATOM 1562 N N . LYS A 1 195 ? 5.641 5.355 13.117 1 92.31 195 LYS A N 1
ATOM 1563 C CA . LYS A 1 195 ? 6.555 6.223 12.383 1 92.31 195 LYS A CA 1
ATOM 1564 C C . LYS A 1 195 ? 7.703 6.691 13.273 1 92.31 195 LYS A C 1
ATOM 1566 O O . LYS A 1 195 ? 7.562 6.754 14.492 1 92.31 195 LYS A O 1
ATOM 1571 N N . ALA A 1 196 ? 8.773 6.922 12.594 1 89.75 196 ALA A N 1
ATOM 1572 C CA . ALA A 1 196 ? 9.961 7.438 13.281 1 89.75 196 ALA A CA 1
ATOM 1573 C C . ALA A 1 196 ? 10.438 8.742 12.656 1 89.75 196 ALA A C 1
ATOM 1575 O O . ALA A 1 196 ? 10.422 8.891 11.43 1 89.75 196 ALA A O 1
ATOM 1576 N N . HIS A 1 197 ? 10.852 9.617 13.57 1 79.5 197 HIS A N 1
ATOM 1577 C CA . HIS A 1 197 ? 11.5 10.836 13.102 1 79.5 197 HIS A CA 1
ATOM 1578 C C . HIS A 1 197 ? 12.898 10.547 12.57 1 79.5 197 HIS A C 1
ATOM 1580 O O . HIS A 1 197 ? 13.664 9.82 13.203 1 79.5 197 HIS A O 1
ATOM 1586 N N . ASN A 1 198 ? 13.203 10.812 11.398 1 69.75 198 ASN A N 1
ATOM 1587 C CA . ASN A 1 198 ? 14.508 10.469 10.852 1 69.75 198 ASN A CA 1
ATOM 1588 C C . ASN A 1 198 ? 15.375 11.703 10.648 1 69.75 198 ASN A C 1
ATOM 1590 O O . ASN A 1 198 ? 16.5 11.602 10.148 1 69.75 198 ASN A O 1
ATOM 1594 N N . GLY A 1 199 ? 15.062 12.766 11.312 1 60.53 199 GLY A N 1
ATOM 1595 C CA . GLY A 1 199 ? 15.867 13.977 11.234 1 60.53 199 GLY A CA 1
ATOM 1596 C C . GLY A 1 199 ? 16.141 14.422 9.805 1 60.53 199 GLY A C 1
ATOM 1597 O O . GLY A 1 199 ? 16.953 15.305 9.57 1 60.53 199 GLY A O 1
ATOM 1598 N N . ALA A 1 200 ? 15.828 13.602 8.797 1 53.47 200 ALA A N 1
ATOM 1599 C CA . ALA A 1 200 ? 16.25 13.852 7.426 1 53.47 200 ALA A CA 1
ATOM 1600 C C . ALA A 1 200 ? 15.672 15.156 6.895 1 53.47 200 ALA A C 1
ATOM 1602 O O . ALA A 1 200 ? 14.531 15.508 7.211 1 53.47 200 ALA A O 1
ATOM 1603 N N . PRO A 1 201 ? 16.688 16.016 6.453 1 47.28 201 PRO A N 1
ATOM 1604 C CA . PRO A 1 201 ? 16.203 17.219 5.789 1 47.28 201 PRO A CA 1
ATOM 1605 C C . PRO A 1 201 ? 15.148 16.938 4.723 1 47.28 201 PRO A C 1
ATOM 1607 O O . PRO A 1 201 ? 15.094 15.812 4.199 1 47.28 201 PRO A O 1
ATOM 1610 N N . ILE A 1 202 ? 14.305 18.031 4.289 1 46.16 202 ILE A N 1
ATOM 1611 C CA . ILE A 1 202 ? 13.086 18.297 3.533 1 46.16 202 ILE A CA 1
ATOM 1612 C C . ILE A 1 202 ? 13.188 17.672 2.148 1 46.16 202 ILE A C 1
ATOM 1614 O O . ILE A 1 202 ? 14.281 17.547 1.591 1 46.16 202 ILE A O 1
ATOM 1618 N N . LEU A 1 203 ? 12 17.422 1.637 1 48.94 203 LEU A N 1
ATOM 1619 C CA . LEU A 1 203 ? 11.336 16.984 0.418 1 48.94 203 LEU A CA 1
ATOM 1620 C C . LEU A 1 203 ? 11.844 17.75 -0.793 1 48.94 203 LEU A C 1
ATOM 1622 O O . LEU A 1 203 ? 12.078 18.953 -0.708 1 48.94 203 LEU A O 1
ATOM 1626 N N . LYS A 1 204 ? 12.43 17.188 -1.711 1 48.94 204 LYS A N 1
ATOM 1627 C CA . LYS A 1 204 ? 12.648 17.734 -3.045 1 48.94 204 LYS A CA 1
ATOM 1628 C C . LYS A 1 204 ? 11.383 18.406 -3.572 1 48.94 204 LYS A C 1
ATOM 1630 O O . LYS A 1 204 ? 11.195 18.516 -4.785 1 48.94 204 LYS A O 1
ATOM 1635 N N . PHE A 1 205 ? 10.367 18.656 -2.705 1 43.47 205 PHE A N 1
ATOM 1636 C CA . PHE A 1 205 ? 9.203 19.312 -3.266 1 43.47 205 PHE A CA 1
ATOM 1637 C C . PHE A 1 205 ? 9.508 20.781 -3.594 1 43.47 205 PHE A C 1
ATOM 1639 O O . PHE A 1 205 ? 10.172 21.469 -2.816 1 43.47 205 PHE A O 1
ATOM 1646 N N . LYS A 1 206 ? 9.523 21.109 -4.852 1 46.66 206 LYS A N 1
ATOM 1647 C CA . LYS A 1 206 ? 9.617 22.5 -5.27 1 46.66 206 LYS A CA 1
ATOM 1648 C C . LYS A 1 206 ? 8.375 23.281 -4.848 1 46.66 206 LYS A C 1
ATOM 1650 O O . LYS A 1 206 ? 7.27 22.734 -4.809 1 46.66 206 LYS A O 1
ATOM 1655 N N . LYS A 1 207 ? 8.594 24.469 -4.254 1 47.56 207 LYS A N 1
ATOM 1656 C CA . LYS A 1 207 ? 7.52 25.422 -4.016 1 47.56 207 LYS A CA 1
ATOM 1657 C C . LYS A 1 207 ? 6.57 25.5 -5.211 1 47.56 207 LYS A C 1
ATOM 1659 O O . LYS A 1 207 ? 7.012 25.672 -6.348 1 47.56 207 LYS A O 1
ATOM 1664 N N . PRO A 1 208 ? 5.191 24.984 -5.023 1 43.88 208 PRO A N 1
ATOM 1665 C CA . PRO A 1 208 ? 4.301 25.125 -6.176 1 43.88 208 PRO A CA 1
ATOM 1666 C C . PRO A 1 208 ? 4.211 26.562 -6.68 1 43.88 208 PRO A C 1
ATOM 1668 O O . PRO A 1 208 ? 4.32 27.5 -5.891 1 43.88 208 PRO A O 1
ATOM 1671 N N . ASN A 1 209 ? 4.523 26.688 -7.961 1 41.44 209 ASN A N 1
ATOM 1672 C CA . ASN A 1 209 ? 4.191 27.984 -8.547 1 41.44 209 ASN A CA 1
ATOM 1673 C C . ASN A 1 209 ? 2.701 28.281 -8.438 1 41.44 209 ASN A C 1
ATOM 1675 O O . ASN A 1 209 ? 1.873 27.562 -9 1 41.44 209 ASN A O 1
ATOM 1679 N N . LEU A 1 210 ? 2.27 28.547 -7.285 1 38.19 210 LEU A N 1
ATOM 1680 C CA . LEU A 1 210 ? 0.866 28.938 -7.215 1 38.19 210 LEU A CA 1
ATOM 1681 C C . LEU A 1 210 ? 0.643 30.297 -7.895 1 38.19 210 LEU A C 1
ATOM 1683 O O . LEU A 1 210 ? 1.514 31.156 -7.852 1 38.19 210 LEU A O 1
ATOM 1687 N N . MET B 1 1 ? -8.461 -34.031 -24.906 1 52.66 1 MET B N 1
ATOM 1688 C CA . MET B 1 1 ? -7.23 -33.25 -24.906 1 52.66 1 MET B CA 1
ATOM 1689 C C . MET B 1 1 ? -6.074 -34.062 -24.328 1 52.66 1 MET B C 1
ATOM 1691 O O . MET B 1 1 ? -6.234 -34.75 -23.312 1 52.66 1 MET B O 1
ATOM 1695 N N . GLN B 1 2 ? -5.09 -34.219 -25.047 1 63.5 2 GLN B N 1
ATOM 1696 C CA . GLN B 1 2 ? -3.99 -35.062 -24.562 1 63.5 2 GLN B CA 1
ATOM 1697 C C . GLN B 1 2 ? -3.402 -34.531 -23.266 1 63.5 2 GLN B C 1
ATOM 1699 O O . GLN B 1 2 ? -3.074 -33.344 -23.188 1 63.5 2 GLN B O 1
ATOM 1704 N N . GLN B 1 3 ? -3.508 -35.25 -22.266 1 75.44 3 GLN B N 1
ATOM 1705 C CA . GLN B 1 3 ? -2.963 -34.906 -20.953 1 75.44 3 GLN B CA 1
ATOM 1706 C C . GLN B 1 3 ? -1.439 -34.812 -20.984 1 75.44 3 GLN B C 1
ATOM 1708 O O . GLN B 1 3 ? -0.791 -35.594 -21.703 1 75.44 3 GLN B O 1
ATOM 1713 N N . SER B 1 4 ? -0.948 -33.812 -20.344 1 79.19 4 SER B N 1
ATOM 1714 C CA . SER B 1 4 ? 0.5 -33.656 -20.25 1 79.19 4 SER B CA 1
ATOM 1715 C C . SER B 1 4 ? 1.101 -34.625 -19.219 1 79.19 4 SER B C 1
ATOM 1717 O O . SER B 1 4 ? 0.518 -34.844 -18.156 1 79.19 4 SER B O 1
ATOM 1719 N N . LYS B 1 5 ? 2.172 -35.125 -19.578 1 79.19 5 LYS B N 1
ATOM 1720 C CA . LYS B 1 5 ? 2.912 -36 -18.672 1 79.19 5 LYS B CA 1
ATOM 1721 C C . LYS B 1 5 ? 3.648 -35.188 -17.609 1 79.19 5 LYS B C 1
ATOM 1723 O O . LYS B 1 5 ? 3.834 -35.656 -16.484 1 79.19 5 LYS B O 1
ATOM 1728 N N . TYR B 1 6 ? 3.904 -33.969 -18 1 86.31 6 TYR B N 1
ATOM 1729 C CA . TYR B 1 6 ? 4.758 -33.188 -17.125 1 86.31 6 TYR B CA 1
ATOM 1730 C C . TYR B 1 6 ? 4.016 -31.953 -16.609 1 86.31 6 TYR B C 1
ATOM 1732 O O . TYR B 1 6 ? 3.225 -31.359 -17.344 1 86.31 6 TYR B O 1
ATOM 1740 N N . LEU B 1 7 ? 4.328 -31.766 -15.336 1 89.81 7 LEU B N 1
ATOM 1741 C CA . LEU B 1 7 ? 3.967 -30.453 -14.812 1 89.81 7 LEU B CA 1
ATOM 1742 C C . LEU B 1 7 ? 5.043 -29.422 -15.148 1 89.81 7 LEU B C 1
ATOM 1744 O O . LEU B 1 7 ? 6.238 -29.719 -15.055 1 89.81 7 LEU B O 1
ATOM 1748 N N . PRO B 1 8 ? 4.578 -28.25 -15.562 1 90.81 8 PRO B N 1
ATOM 1749 C CA . PRO B 1 8 ? 5.605 -27.219 -15.719 1 90.81 8 PRO B CA 1
ATOM 1750 C C . PRO B 1 8 ? 6.391 -26.969 -14.438 1 90.81 8 PRO B C 1
ATOM 1752 O O . PRO B 1 8 ? 5.852 -27.125 -13.336 1 90.81 8 PRO B O 1
ATOM 1755 N N . SER B 1 9 ? 7.688 -26.594 -14.578 1 90.5 9 SER B N 1
ATOM 1756 C CA . SER B 1 9 ? 8.5 -26.234 -13.414 1 90.5 9 SER B CA 1
ATOM 1757 C C . SER B 1 9 ? 7.91 -25.047 -12.672 1 90.5 9 SER B C 1
ATOM 1759 O O . SER B 1 9 ? 7.113 -24.281 -13.234 1 90.5 9 SER B O 1
ATOM 1761 N N . PRO B 1 10 ? 8.305 -24.891 -11.398 1 91.75 10 PRO B N 1
ATOM 1762 C CA . PRO B 1 10 ? 7.781 -23.734 -10.648 1 91.75 10 PRO B CA 1
ATOM 1763 C C . PRO B 1 10 ? 8.039 -22.406 -11.352 1 91.75 10 PRO B C 1
ATOM 1765 O O . PRO B 1 10 ? 7.148 -21.562 -11.406 1 91.75 10 PRO B O 1
ATOM 1768 N N . LEU B 1 11 ? 9.18 -22.219 -11.867 1 91.75 11 LEU B N 1
ATOM 1769 C CA . LEU B 1 11 ? 9.5 -20.969 -12.562 1 91.75 11 LEU B CA 1
ATOM 1770 C C . LEU B 1 11 ? 8.648 -20.812 -13.82 1 91.75 11 LEU B C 1
ATOM 1772 O O . LEU B 1 11 ? 8.211 -19.719 -14.141 1 91.75 11 LEU B O 1
ATOM 1776 N N . GLU B 1 12 ? 8.398 -21.906 -14.531 1 90.94 12 GLU B N 1
ATOM 1777 C CA . GLU B 1 12 ? 7.531 -21.875 -15.711 1 90.94 12 GLU B CA 1
ATOM 1778 C C . GLU B 1 12 ? 6.102 -21.484 -15.336 1 90.94 12 GLU B C 1
ATOM 1780 O O . GLU B 1 12 ? 5.441 -20.734 -16.062 1 90.94 12 GLU B O 1
ATOM 1785 N N . ARG B 1 13 ? 5.703 -22.062 -14.273 1 91.12 13 ARG B N 1
ATOM 1786 C CA . ARG B 1 13 ? 4.355 -21.766 -13.812 1 91.12 13 ARG B CA 1
ATOM 1787 C C . ARG B 1 13 ? 4.199 -20.281 -13.508 1 91.12 13 ARG B C 1
ATOM 1789 O O . ARG B 1 13 ? 3.225 -19.656 -13.93 1 91.12 13 ARG B O 1
ATOM 1796 N N . TYR B 1 14 ? 5.176 -19.719 -12.812 1 91.5 14 TYR B N 1
ATOM 1797 C CA . TYR B 1 14 ? 5.133 -18.297 -12.508 1 91.5 14 TYR B CA 1
ATOM 1798 C C . TYR B 1 14 ? 5.129 -17.469 -13.789 1 91.5 14 TYR B C 1
ATOM 1800 O O . TYR B 1 14 ? 4.312 -16.562 -13.945 1 91.5 14 TYR B O 1
ATOM 1808 N N . LYS B 1 15 ? 6.027 -17.75 -14.68 1 88.56 15 LYS B N 1
ATOM 1809 C CA . LYS B 1 15 ? 6.172 -16.969 -15.898 1 88.56 15 LYS B CA 1
ATOM 1810 C C . LYS B 1 15 ? 4.891 -17 -16.734 1 88.56 15 LYS B C 1
ATOM 1812 O O . LYS B 1 15 ? 4.5 -15.984 -17.312 1 88.56 15 LYS B O 1
ATOM 1817 N N . PHE B 1 16 ? 4.328 -18.172 -16.766 1 89.81 16 PHE B N 1
ATOM 1818 C CA . PHE B 1 16 ? 3.07 -18.312 -17.484 1 89.81 16 PHE B CA 1
ATOM 1819 C C . PHE B 1 16 ? 2.01 -17.391 -16.906 1 89.81 16 PHE B C 1
ATOM 1821 O O . PHE B 1 16 ? 1.366 -16.625 -17.641 1 89.81 16 PHE B O 1
ATOM 1828 N N . TRP B 1 17 ? 1.938 -17.422 -15.625 1 85.44 17 TRP B N 1
ATOM 1829 C CA . TRP B 1 17 ? 0.95 -16.609 -14.93 1 85.44 17 TRP B CA 1
ATOM 1830 C C . TRP B 1 17 ? 1.268 -15.125 -15.078 1 85.44 17 TRP B C 1
ATOM 1832 O O . TRP B 1 17 ? 0.386 -14.32 -15.398 1 85.44 17 TRP B O 1
ATOM 1842 N N . ASP B 1 18 ? 2.438 -14.766 -14.789 1 85.25 18 ASP B N 1
ATOM 1843 C CA . ASP B 1 18 ? 2.865 -13.375 -14.836 1 85.25 18 ASP B CA 1
ATOM 1844 C C . ASP B 1 18 ? 2.584 -12.75 -16.203 1 85.25 18 ASP B C 1
ATOM 1846 O O . ASP B 1 18 ? 2.076 -11.633 -16.281 1 85.25 18 ASP B O 1
ATOM 1850 N N . GLU B 1 19 ? 2.865 -13.445 -17.234 1 83.19 19 GLU B N 1
ATOM 1851 C CA . GLU B 1 19 ? 2.666 -12.961 -18.594 1 83.19 19 GLU B CA 1
ATOM 1852 C C . GLU B 1 19 ? 1.187 -12.742 -18.891 1 83.19 19 GLU B C 1
ATOM 1854 O O . GLU B 1 19 ? 0.8 -11.688 -19.406 1 83.19 19 GLU B O 1
ATOM 1859 N N . ARG B 1 20 ? 0.418 -13.68 -18.609 1 80.81 20 ARG B N 1
ATOM 1860 C CA . ARG B 1 20 ? -1.001 -13.617 -18.938 1 80.81 20 ARG B CA 1
ATOM 1861 C C . ARG B 1 20 ? -1.732 -12.625 -18.047 1 80.81 20 ARG B C 1
ATOM 1863 O O . ARG B 1 20 ? -2.643 -11.922 -18.5 1 80.81 20 ARG B O 1
ATOM 1870 N N . PHE B 1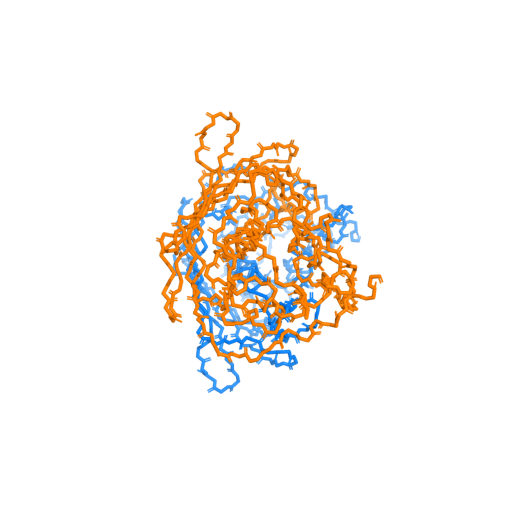 21 ? -1.25 -12.578 -16.844 1 77.44 21 PHE B N 1
ATOM 1871 C CA . PHE B 1 21 ? -1.868 -11.656 -15.906 1 77.44 21 PHE B CA 1
ATOM 1872 C C . PHE B 1 21 ? -1.551 -10.211 -16.266 1 77.44 21 PHE B C 1
ATOM 1874 O O . PHE B 1 21 ? -2.404 -9.336 -16.141 1 77.44 21 PHE B O 1
ATOM 1881 N N . THR B 1 22 ? -0.378 -10.016 -16.672 1 75.12 22 THR B N 1
ATOM 1882 C CA . THR B 1 22 ? 0.023 -8.68 -17.109 1 75.12 22 THR B CA 1
ATOM 1883 C C . THR B 1 22 ? -0.814 -8.219 -18.297 1 75.12 22 THR B C 1
ATOM 1885 O O . THR B 1 22 ? -1.306 -7.09 -18.312 1 75.12 22 THR B O 1
ATOM 1888 N N . ILE B 1 23 ? -1.089 -9.078 -19.156 1 73.31 23 ILE B N 1
ATOM 1889 C CA . ILE B 1 23 ? -1.889 -8.758 -20.328 1 73.31 23 ILE B CA 1
ATOM 1890 C C . ILE B 1 23 ? -3.334 -8.492 -19.922 1 73.31 23 ILE B C 1
ATOM 1892 O O . ILE B 1 23 ? -3.953 -7.535 -20.375 1 73.31 23 ILE B O 1
ATOM 1896 N N . ALA B 1 24 ? -3.824 -9.32 -19.078 1 72.5 24 ALA B N 1
ATOM 1897 C CA . ALA B 1 24 ? -5.199 -9.18 -18.609 1 72.5 24 ALA B CA 1
ATOM 1898 C C . ALA B 1 24 ? -5.395 -7.863 -17.859 1 72.5 24 ALA B C 1
ATOM 1900 O O . ALA B 1 24 ? -6.41 -7.188 -18.047 1 72.5 24 ALA B O 1
ATOM 1901 N N . ARG B 1 25 ? -4.445 -7.484 -17.109 1 70.75 25 ARG B N 1
ATOM 1902 C CA . ARG B 1 25 ? -4.543 -6.273 -16.297 1 70.75 25 ARG B CA 1
ATOM 1903 C C . ARG B 1 25 ? -4.434 -5.023 -17.172 1 70.75 25 ARG B C 1
ATOM 1905 O O . ARG B 1 25 ? -5.098 -4.02 -16.906 1 70.75 25 ARG B O 1
ATOM 1912 N N . GLU B 1 26 ? -3.604 -5.059 -18.125 1 66.69 26 GLU B N 1
ATOM 1913 C CA . GLU B 1 26 ? -3.438 -3.938 -19.031 1 66.69 26 GLU B CA 1
ATOM 1914 C C . GLU B 1 26 ? -4.711 -3.684 -19.844 1 66.69 26 GLU B C 1
ATOM 1916 O O . GLU B 1 26 ? -4.914 -2.586 -20.359 1 66.69 26 GLU B O 1
ATOM 1921 N N . SER B 1 27 ? -5.527 -4.684 -19.844 1 63.41 27 SER B N 1
ATOM 1922 C CA . SER B 1 27 ? -6.75 -4.551 -20.625 1 63.41 27 SER B CA 1
ATOM 1923 C C . SER B 1 27 ? -7.871 -3.928 -19.797 1 63.41 27 SER B C 1
ATOM 1925 O O . SER B 1 27 ? -8.93 -3.59 -20.328 1 63.41 27 SER B O 1
ATOM 1927 N N . LEU B 1 28 ? -7.551 -3.799 -18.531 1 63.78 28 LEU B N 1
ATOM 1928 C CA . LEU B 1 28 ? -8.586 -3.203 -17.688 1 63.78 28 LEU B CA 1
ATOM 1929 C C . LEU B 1 28 ? -8.695 -1.703 -17.953 1 63.78 28 LEU B C 1
ATOM 1931 O O . LEU B 1 28 ? -7.68 -1.002 -18 1 63.78 28 LEU B O 1
ATOM 1935 N N . PRO B 1 29 ? -9.898 -1.271 -18.453 1 55.75 29 PRO B N 1
ATOM 1936 C CA . PRO B 1 29 ? -10.094 0.13 -18.828 1 55.75 29 PRO B CA 1
ATOM 1937 C C . PRO B 1 29 ? -9.578 1.104 -17.781 1 55.75 29 PRO B C 1
ATOM 1939 O O . PRO B 1 29 ? -8.961 2.119 -18.109 1 55.75 29 PRO B O 1
ATOM 1942 N N . ALA B 1 30 ? -10.109 0.915 -16.562 1 55.88 30 ALA B N 1
ATOM 1943 C CA . ALA B 1 30 ? -9.852 1.965 -15.586 1 55.88 30 ALA B CA 1
ATOM 1944 C C . ALA B 1 30 ? -8.453 1.828 -14.984 1 55.88 30 ALA B C 1
ATOM 1946 O O . ALA B 1 30 ? -8.023 2.674 -14.195 1 55.88 30 ALA B O 1
ATOM 1947 N N . GLY B 1 31 ? -7.688 1.083 -15.555 1 60.75 31 GLY B N 1
ATOM 1948 C CA . GLY B 1 31 ? -6.406 0.834 -14.914 1 60.75 31 GLY B CA 1
ATOM 1949 C C . GLY B 1 31 ? -6.539 0.167 -13.555 1 60.75 31 GLY B C 1
ATOM 1950 O O . GLY B 1 31 ? -7.645 -0.166 -13.125 1 60.75 31 GLY B O 1
ATOM 1951 N N . SER B 1 32 ? -5.574 -0.528 -12.945 1 68.81 32 SER B N 1
ATOM 1952 C CA . SER B 1 32 ? -5.551 -1.141 -11.625 1 68.81 32 SER B CA 1
ATOM 1953 C C . SER B 1 32 ? -4.523 -0.463 -10.719 1 68.81 32 SER B C 1
ATOM 1955 O O . SER B 1 32 ? -3.576 0.159 -11.211 1 68.81 32 SER B O 1
ATOM 1957 N N . TRP B 1 33 ? -4.855 -0.349 -9.43 1 76.75 33 TRP B N 1
ATOM 1958 C CA . TRP B 1 33 ? -3.951 0.229 -8.438 1 76.75 33 TRP B CA 1
ATOM 1959 C C . TRP B 1 33 ? -2.52 -0.248 -8.664 1 76.75 33 TRP B C 1
ATOM 1961 O O . TRP B 1 33 ? -1.577 0.543 -8.602 1 76.75 33 TRP B O 1
ATOM 1971 N N . ASP B 1 34 ? -2.479 -1.492 -8.992 1 75.38 34 ASP B N 1
ATOM 1972 C CA . ASP B 1 34 ? -1.144 -2.082 -8.969 1 75.38 34 ASP B CA 1
ATOM 1973 C C . ASP B 1 34 ? -0.545 -2.133 -10.375 1 75.38 34 ASP B C 1
ATOM 1975 O O . ASP B 1 34 ? 0.408 -2.875 -10.625 1 75.38 34 ASP B O 1
ATOM 1979 N N . ALA B 1 35 ? -1.129 -1.366 -11.273 1 73.94 35 ALA B N 1
ATOM 1980 C CA . ALA B 1 35 ? -0.654 -1.383 -12.648 1 73.94 35 ALA B CA 1
ATOM 1981 C C . ALA B 1 35 ? 0.817 -0.985 -12.727 1 73.94 35 ALA B C 1
ATOM 1983 O O . ALA B 1 35 ? 1.58 -1.557 -13.516 1 73.94 35 ALA B O 1
ATOM 1984 N N . LEU B 1 36 ? 1.219 -0.094 -11.883 1 75.12 36 LEU B N 1
ATOM 1985 C CA . LEU B 1 36 ? 2.59 0.405 -11.906 1 75.12 36 LEU B CA 1
ATOM 1986 C C . LEU B 1 36 ? 3.555 -0.632 -11.344 1 75.12 36 LEU B C 1
ATOM 1988 O O . LEU B 1 36 ? 4.77 -0.512 -11.516 1 75.12 36 LEU B O 1
ATOM 1992 N N . LEU B 1 37 ? 3.043 -1.657 -10.75 1 84.5 37 LEU B N 1
ATOM 1993 C CA . LEU B 1 37 ? 3.922 -2.596 -10.062 1 84.5 37 LEU B CA 1
ATOM 1994 C C . LEU B 1 37 ? 4.094 -3.875 -10.875 1 84.5 37 LEU B C 1
ATOM 1996 O O . LEU B 1 37 ? 4.973 -4.688 -10.578 1 84.5 37 LEU B O 1
ATOM 2000 N N . TYR B 1 38 ? 3.287 -3.975 -11.875 1 77.12 38 TYR B N 1
ATOM 2001 C CA . TYR B 1 38 ? 3.367 -5.199 -12.656 1 77.12 38 TYR B CA 1
ATOM 2002 C C . TYR B 1 38 ? 4.676 -5.266 -13.438 1 77.12 38 TYR B C 1
ATOM 2004 O O . TYR B 1 38 ? 5.129 -4.262 -13.992 1 77.12 38 TYR B O 1
ATOM 2012 N N . GLY B 1 39 ? 5.223 -6.434 -13.469 1 78.38 39 GLY B N 1
ATOM 2013 C CA . GLY B 1 39 ? 6.379 -6.688 -14.312 1 78.38 39 GLY B CA 1
ATOM 2014 C C . GLY B 1 39 ? 7.664 -6.105 -13.75 1 78.38 39 GLY B C 1
ATOM 2015 O O . GLY B 1 39 ? 8.695 -6.105 -14.422 1 78.38 39 GLY B O 1
ATOM 2016 N N . ARG B 1 40 ? 7.645 -5.617 -12.57 1 86.44 40 ARG B N 1
ATOM 2017 C CA . ARG B 1 40 ? 8.828 -4.957 -12.031 1 86.44 40 ARG B CA 1
ATOM 2018 C C . ARG B 1 40 ? 9.773 -5.973 -11.391 1 86.44 40 ARG B C 1
ATOM 2020 O O . ARG B 1 40 ? 10.961 -5.695 -11.211 1 86.44 40 ARG B O 1
ATOM 2027 N N . CYS B 1 41 ? 9.219 -7.059 -11.008 1 93.19 41 CYS B N 1
ATOM 2028 C CA . CYS B 1 41 ? 10.023 -8.047 -10.289 1 93.19 41 CYS B CA 1
ATOM 2029 C C . CYS B 1 41 ? 10.438 -9.18 -11.219 1 93.19 41 CYS B C 1
ATOM 2031 O O . CYS B 1 41 ? 9.586 -9.852 -11.805 1 93.19 41 CYS B O 1
ATOM 2033 N N . LYS B 1 42 ? 11.68 -9.352 -11.352 1 94.38 42 LYS B N 1
ATOM 2034 C CA . LYS B 1 42 ? 12.234 -10.453 -12.133 1 94.38 42 LYS B CA 1
ATOM 2035 C C . LYS B 1 42 ? 12.414 -11.695 -11.266 1 94.38 42 LYS B C 1
ATOM 2037 O O . LYS B 1 42 ? 13.164 -11.672 -10.289 1 94.38 42 LYS B O 1
ATOM 2042 N N . PRO B 1 43 ? 11.75 -12.789 -11.656 1 94.31 43 PRO B N 1
ATOM 2043 C CA . PRO B 1 43 ? 11.945 -14.008 -10.875 1 94.31 43 PRO B CA 1
ATOM 2044 C C . PRO B 1 43 ? 13.344 -14.594 -11.023 1 94.31 43 PRO B C 1
ATOM 2046 O O . PRO B 1 43 ? 13.883 -14.648 -12.133 1 94.31 43 PRO B O 1
ATOM 2049 N N . ILE B 1 44 ? 13.898 -15.016 -9.961 1 94.75 44 ILE B N 1
ATOM 2050 C CA . ILE B 1 44 ? 15.25 -15.555 -9.992 1 94.75 44 ILE B CA 1
ATOM 2051 C C . ILE B 1 44 ? 15.234 -17.016 -9.555 1 94.75 44 ILE B C 1
ATOM 2053 O O . ILE B 1 44 ? 16.094 -17.812 -9.969 1 94.75 44 ILE B O 1
ATOM 2057 N N . ARG B 1 45 ? 14.352 -17.328 -8.719 1 93.81 45 ARG B N 1
ATOM 2058 C CA . ARG B 1 45 ? 14.25 -18.688 -8.18 1 93.81 45 ARG B CA 1
ATOM 2059 C C . ARG B 1 45 ? 12.828 -19 -7.734 1 93.81 45 ARG B C 1
ATOM 2061 O O . ARG B 1 45 ? 12.125 -18.109 -7.238 1 93.81 45 ARG B O 1
ATOM 2068 N N . ALA B 1 46 ? 12.43 -20.172 -7.938 1 94.25 46 ALA B N 1
ATOM 2069 C CA . ALA B 1 46 ? 11.141 -20.656 -7.457 1 94.25 46 ALA B CA 1
ATOM 2070 C C . ALA B 1 46 ? 11.227 -22.125 -7.027 1 94.25 46 ALA B C 1
ATOM 2072 O O . ALA B 1 46 ? 11.82 -22.953 -7.727 1 94.25 46 ALA B O 1
ATOM 2073 N N . THR B 1 47 ? 10.711 -22.375 -5.895 1 92.56 47 THR B N 1
ATOM 2074 C CA . THR B 1 47 ? 10.672 -23.734 -5.379 1 92.56 47 THR B CA 1
ATOM 2075 C C . THR B 1 47 ? 9.281 -24.094 -4.875 1 92.56 47 THR B C 1
ATOM 2077 O O . THR B 1 47 ? 8.594 -23.25 -4.293 1 92.56 47 THR B O 1
ATOM 2080 N N . ASP B 1 48 ? 8.828 -25.266 -5.168 1 91.81 48 ASP B N 1
ATOM 2081 C CA . ASP B 1 48 ? 7.598 -25.891 -4.707 1 91.81 48 ASP B CA 1
ATOM 2082 C C . ASP B 1 48 ? 7.875 -27.281 -4.117 1 91.81 48 ASP B C 1
ATOM 2084 O O . ASP B 1 48 ? 8.344 -28.172 -4.82 1 91.81 48 ASP B O 1
ATOM 2088 N N . ASP B 1 49 ? 7.504 -27.422 -2.848 1 87.62 49 ASP B N 1
ATOM 2089 C CA . ASP B 1 49 ? 7.793 -28.703 -2.225 1 87.62 49 ASP B CA 1
ATOM 2090 C C . ASP B 1 49 ? 6.664 -29.703 -2.469 1 87.62 49 ASP B C 1
ATOM 2092 O O . ASP B 1 49 ? 6.684 -30.812 -1.939 1 87.62 49 ASP B O 1
ATOM 2096 N N . LYS B 1 50 ? 5.625 -29.359 -3.107 1 83.25 50 LYS B N 1
ATOM 2097 C CA . LYS B 1 50 ? 4.492 -30.172 -3.527 1 83.25 50 LYS B CA 1
ATOM 2098 C C . LYS B 1 50 ? 3.559 -30.469 -2.355 1 83.25 50 LYS B C 1
ATOM 2100 O O . LYS B 1 50 ? 2.643 -31.281 -2.473 1 83.25 50 LYS B O 1
ATOM 2105 N N . ASN B 1 51 ? 3.881 -29.828 -1.205 1 83.12 51 ASN B N 1
ATOM 2106 C CA . ASN B 1 51 ? 3.051 -30.047 -0.024 1 83.12 51 ASN B CA 1
ATOM 2107 C C . ASN B 1 51 ? 2.572 -28.719 0.565 1 83.12 51 ASN B C 1
ATOM 2109 O O . ASN B 1 51 ? 2.342 -28.609 1.771 1 83.12 51 ASN B O 1
ATOM 2113 N N . GLY B 1 52 ? 2.623 -27.703 -0.248 1 82.5 52 GLY B N 1
ATOM 2114 C CA . GLY B 1 52 ? 2.059 -26.438 0.197 1 82.5 52 GLY B CA 1
ATOM 2115 C C . GLY B 1 52 ? 3.111 -25.406 0.555 1 82.5 52 GLY B C 1
ATOM 2116 O O . GLY B 1 52 ? 2.785 -24.25 0.859 1 82.5 52 GLY B O 1
ATOM 2117 N N . TYR B 1 53 ? 4.348 -25.828 0.587 1 90.88 53 TYR B N 1
ATOM 2118 C CA . TYR B 1 53 ? 5.461 -24.922 0.816 1 90.88 53 TYR B CA 1
ATOM 2119 C C . TYR B 1 53 ? 6.02 -24.391 -0.503 1 90.88 53 TYR B C 1
ATOM 2121 O O . TYR B 1 53 ? 6.32 -25.172 -1.407 1 90.88 53 TYR B O 1
ATOM 2129 N N . THR B 1 54 ? 6.086 -23.047 -0.665 1 93.75 54 THR B N 1
ATOM 2130 C CA . THR B 1 54 ? 6.688 -22.453 -1.856 1 93.75 54 THR B CA 1
ATOM 2131 C C . THR B 1 54 ? 7.656 -21.344 -1.479 1 93.75 54 THR B C 1
ATOM 2133 O O . THR B 1 54 ? 7.508 -20.719 -0.429 1 93.75 54 THR B O 1
ATOM 2136 N N . GLU B 1 55 ? 8.703 -21.188 -2.307 1 95.5 55 GLU B N 1
ATOM 2137 C CA . GLU B 1 55 ? 9.633 -20.062 -2.223 1 95.5 55 GLU B CA 1
ATOM 2138 C C . GLU B 1 55 ? 9.867 -19.438 -3.594 1 95.5 55 GLU B C 1
ATOM 2140 O O . GLU B 1 55 ? 10 -20.141 -4.594 1 95.5 55 GLU B O 1
ATOM 2145 N N . MET B 1 56 ? 9.875 -18.156 -3.561 1 96.19 56 MET B N 1
ATOM 2146 C CA . MET B 1 56 ? 10.234 -17.406 -4.766 1 96.19 56 MET B CA 1
ATOM 2147 C C . MET B 1 56 ? 11.133 -16.219 -4.422 1 96.19 56 MET B C 1
ATOM 2149 O O . MET B 1 56 ? 10.875 -15.508 -3.451 1 96.19 56 MET B O 1
ATOM 2153 N N . ASP B 1 57 ? 12.148 -16.094 -5.203 1 97.31 57 ASP B N 1
ATOM 2154 C CA . ASP B 1 57 ? 13.008 -14.922 -5.117 1 97.31 57 ASP B CA 1
ATOM 2155 C C . ASP B 1 57 ? 12.859 -14.039 -6.352 1 97.31 57 ASP B C 1
ATOM 2157 O O . ASP B 1 57 ? 12.805 -14.547 -7.477 1 97.31 57 ASP B O 1
ATOM 2161 N N . PHE B 1 58 ? 12.82 -12.773 -6.094 1 97.38 58 PHE B N 1
ATOM 2162 C CA . PHE B 1 58 ? 12.711 -11.797 -7.168 1 97.38 58 PHE B CA 1
ATOM 2163 C C . PHE B 1 58 ? 13.789 -10.727 -7.035 1 97.38 58 PHE B C 1
ATOM 2165 O O . PHE B 1 58 ? 14.266 -10.445 -5.93 1 97.38 58 PHE B O 1
ATOM 2172 N N . GLU B 1 59 ? 14.133 -10.195 -8.18 1 98.06 59 GLU B N 1
ATOM 2173 C CA . GLU B 1 59 ? 14.953 -8.984 -8.227 1 98.06 59 GLU B CA 1
ATOM 2174 C C . GLU B 1 59 ? 14.18 -7.809 -8.805 1 98.06 59 GLU B C 1
ATOM 2176 O O . GLU B 1 59 ? 13.438 -7.965 -9.781 1 98.06 59 GLU B O 1
ATOM 2181 N N . PHE B 1 60 ? 14.367 -6.652 -8.148 1 97.38 60 PHE B N 1
ATOM 2182 C CA . PHE B 1 60 ? 13.695 -5.473 -8.672 1 97.38 60 PHE B CA 1
ATOM 2183 C C . PHE B 1 60 ? 14.5 -4.215 -8.383 1 97.38 60 PHE B C 1
ATOM 2185 O O . PHE B 1 60 ? 15.289 -4.18 -7.434 1 97.38 60 PHE B O 1
ATOM 2192 N N . THR B 1 61 ? 14.312 -3.184 -9.25 1 97.44 61 THR B N 1
ATOM 2193 C CA . THR B 1 61 ? 14.992 -1.901 -9.141 1 97.44 61 THR B CA 1
ATOM 2194 C C . THR B 1 61 ? 14 -0.773 -8.898 1 97.44 61 THR B C 1
ATOM 2196 O O . THR B 1 61 ? 12.93 -0.743 -9.508 1 97.44 61 THR B O 1
ATOM 2199 N N . ILE B 1 62 ? 14.422 0.145 -8.023 1 95.56 62 ILE B N 1
ATOM 2200 C CA . ILE B 1 62 ? 13.523 1.243 -7.684 1 95.56 62 ILE B CA 1
ATOM 2201 C C . ILE B 1 62 ? 13.578 2.307 -8.781 1 95.56 62 ILE B C 1
ATOM 2203 O O . ILE B 1 62 ? 14.656 2.799 -9.125 1 95.56 62 ILE B O 1
ATOM 2207 N N . THR B 1 63 ? 12.367 2.633 -9.266 1 91.25 63 THR B N 1
ATOM 2208 C CA . THR B 1 63 ? 12.234 3.672 -10.281 1 91.25 63 THR B CA 1
ATOM 2209 C C . THR B 1 63 ? 11.547 4.906 -9.703 1 91.25 63 THR B C 1
ATOM 2211 O O . THR B 1 63 ? 11.078 4.887 -8.562 1 91.25 63 THR B O 1
ATOM 2214 N N . ASP B 1 64 ? 11.43 5.965 -10.398 1 87.38 64 ASP B N 1
ATOM 2215 C CA . ASP B 1 64 ? 11.039 7.262 -9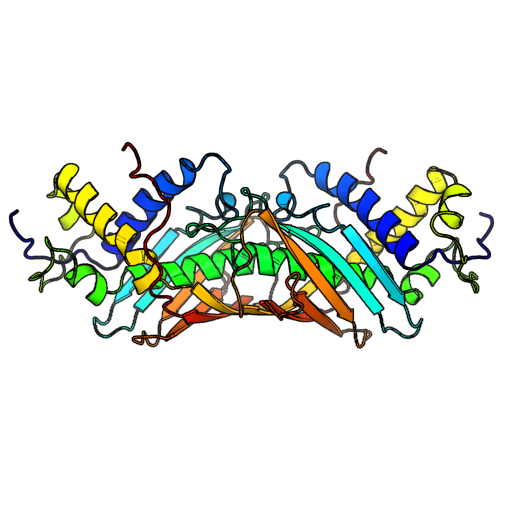.852 1 87.38 64 ASP B CA 1
ATOM 2216 C C . ASP B 1 64 ? 9.523 7.383 -9.758 1 87.38 64 ASP B C 1
ATOM 2218 O O . ASP B 1 64 ? 9.008 8.242 -9.047 1 87.38 64 ASP B O 1
ATOM 2222 N N . ASP B 1 65 ? 8.812 6.539 -10.383 1 85 65 ASP B N 1
ATOM 2223 C CA . ASP B 1 65 ? 7.359 6.668 -10.453 1 85 65 ASP B CA 1
ATOM 2224 C C . ASP B 1 65 ? 6.699 6.082 -9.203 1 85 65 ASP B C 1
ATOM 2226 O O . ASP B 1 65 ? 5.484 6.199 -9.023 1 85 65 ASP B O 1
ATOM 2230 N N . ILE B 1 66 ? 7.496 5.465 -8.32 1 88.75 66 ILE B N 1
ATOM 2231 C CA . ILE B 1 66 ? 6.887 4.836 -7.156 1 88.75 66 ILE B CA 1
ATOM 2232 C C . ILE B 1 66 ? 7.492 5.41 -5.879 1 88.75 66 ILE B C 1
ATOM 2234 O O . ILE B 1 66 ? 7.438 4.781 -4.82 1 88.75 66 ILE B O 1
ATOM 2238 N N . LEU B 1 67 ? 8.031 6.578 -5.941 1 86.81 67 LEU B N 1
ATOM 2239 C CA . LEU B 1 67 ? 8.711 7.207 -4.812 1 86.81 67 LEU B CA 1
ATOM 2240 C C . LEU B 1 67 ? 7.719 7.961 -3.934 1 86.81 67 LEU B C 1
ATOM 2242 O O . LEU B 1 67 ? 6.617 8.289 -4.375 1 86.81 67 LEU B O 1
ATOM 2246 N N . ASN B 1 68 ? 8.18 8.102 -2.697 1 82.69 68 ASN B N 1
ATOM 2247 C CA . ASN B 1 68 ? 7.488 9.023 -1.808 1 82.69 68 ASN B CA 1
ATOM 2248 C C . ASN B 1 68 ? 8.031 10.445 -1.94 1 82.69 68 ASN B C 1
ATOM 2250 O O . ASN B 1 68 ? 8.828 10.727 -2.838 1 82.69 68 ASN B O 1
ATOM 2254 N N . GLY B 1 69 ? 7.539 11.352 -1.161 1 77.44 69 GLY B N 1
ATOM 2255 C CA . GLY B 1 69 ? 7.961 12.742 -1.217 1 77.44 69 GLY B CA 1
ATOM 2256 C C . GLY B 1 69 ? 9.391 12.953 -0.757 1 77.44 69 GLY B C 1
ATOM 2257 O O . GLY B 1 69 ? 9.992 13.992 -1.035 1 77.44 69 GLY B O 1
ATOM 2258 N N . LEU B 1 70 ? 9.977 11.906 -0.117 1 78.94 70 LEU B N 1
ATOM 2259 C CA . LEU B 1 70 ? 11.328 12.023 0.42 1 78.94 70 LEU B CA 1
ATOM 2260 C C . LEU B 1 70 ? 12.344 11.406 -0.535 1 78.94 70 LEU B C 1
ATOM 2262 O O . LEU B 1 70 ? 13.547 11.445 -0.272 1 78.94 70 LEU B O 1
ATOM 2266 N N . GLY B 1 71 ? 11.898 10.773 -1.619 1 81.88 71 GLY B N 1
ATOM 2267 C CA . GLY B 1 71 ? 12.812 10.32 -2.652 1 81.88 71 GLY B CA 1
ATOM 2268 C C . GLY B 1 71 ? 13.109 8.836 -2.57 1 81.88 71 GLY B C 1
ATOM 2269 O O . GLY B 1 71 ? 13.992 8.328 -3.275 1 81.88 71 GLY B O 1
ATOM 2270 N N . SER B 1 72 ? 12.531 8.18 -1.693 1 90.12 72 SER B N 1
ATOM 2271 C CA . SER B 1 72 ? 12.609 6.727 -1.626 1 90.12 72 SER B CA 1
ATOM 2272 C C . SER B 1 72 ? 11.281 6.078 -1.99 1 90.12 72 SER B C 1
ATOM 2274 O O . SER B 1 72 ? 10.281 6.773 -2.182 1 90.12 72 SER B O 1
ATOM 2276 N N . MET B 1 73 ? 11.305 4.793 -2.115 1 92.56 73 MET B N 1
ATOM 2277 C CA . MET B 1 73 ? 10.055 4.109 -2.457 1 92.56 73 MET B CA 1
ATOM 2278 C C . MET B 1 73 ? 8.992 4.359 -1.396 1 92.56 73 MET B C 1
ATOM 2280 O O . MET B 1 73 ? 9.266 4.277 -0.199 1 92.56 73 MET B O 1
ATOM 2284 N N . HIS B 1 74 ? 7.859 4.719 -1.823 1 91.88 74 HIS B N 1
ATOM 2285 C CA . HIS B 1 74 ? 6.742 4.973 -0.918 1 91.88 74 HIS B CA 1
ATOM 2286 C C . HIS B 1 74 ? 6.402 3.729 -0.102 1 91.88 74 HIS B C 1
ATOM 2288 O O . HIS B 1 74 ? 6.371 2.619 -0.637 1 91.88 74 HIS B O 1
ATOM 2294 N N . GLY B 1 75 ? 6.074 3.881 1.164 1 92.69 75 GLY B N 1
ATOM 2295 C CA . GLY B 1 75 ? 5.734 2.75 2.012 1 92.69 75 GLY B CA 1
ATOM 2296 C C . GLY B 1 75 ? 4.555 1.952 1.497 1 92.69 75 GLY B C 1
ATOM 2297 O O . GLY B 1 75 ? 4.543 0.722 1.579 1 92.69 75 GLY B O 1
ATOM 2298 N N . GLY B 1 76 ? 3.582 2.654 1.017 1 93.06 76 GLY B N 1
ATOM 2299 C CA . GLY B 1 76 ? 2.43 1.992 0.426 1 93.06 76 GLY B CA 1
ATOM 2300 C C . GLY B 1 76 ? 2.77 1.208 -0.827 1 93.06 76 GLY B C 1
ATOM 2301 O O . GLY B 1 76 ? 2.152 0.178 -1.108 1 93.06 76 GLY B O 1
ATOM 2302 N N . ALA B 1 77 ? 3.686 1.717 -1.555 1 93.44 77 ALA B N 1
ATOM 2303 C CA . ALA B 1 77 ? 4.141 0.995 -2.74 1 93.44 77 ALA B CA 1
ATOM 2304 C C . ALA B 1 77 ? 4.855 -0.297 -2.355 1 93.44 77 ALA B C 1
ATOM 2306 O O . ALA B 1 77 ? 4.645 -1.339 -2.982 1 93.44 77 ALA B O 1
ATOM 2307 N N . VAL B 1 78 ? 5.695 -0.169 -1.364 1 96.69 78 VAL B N 1
ATOM 2308 C CA . VAL B 1 78 ? 6.387 -1.353 -0.86 1 96.69 78 VAL B CA 1
ATOM 2309 C C . VAL B 1 78 ? 5.363 -2.396 -0.416 1 96.69 78 VAL B C 1
ATOM 2311 O O . VAL B 1 78 ? 5.426 -3.553 -0.842 1 96.69 78 VAL B O 1
ATOM 2314 N N . ALA B 1 79 ? 4.43 -1.97 0.401 1 96.56 79 ALA B N 1
ATOM 2315 C CA . ALA B 1 79 ? 3.398 -2.879 0.892 1 96.56 79 ALA B CA 1
ATOM 2316 C C . ALA B 1 79 ? 2.635 -3.518 -0.264 1 96.56 79 ALA B C 1
ATOM 2318 O O . ALA B 1 79 ? 2.373 -4.723 -0.253 1 96.56 79 ALA B O 1
ATOM 2319 N N . SER B 1 80 ? 2.289 -2.748 -1.246 1 94.75 80 SER B N 1
ATOM 2320 C CA . SER B 1 80 ? 1.548 -3.24 -2.402 1 94.75 80 SER B CA 1
ATOM 2321 C C . SER B 1 80 ? 2.361 -4.266 -3.186 1 94.75 80 SER B C 1
ATOM 2323 O O . SER B 1 80 ? 1.833 -5.297 -3.604 1 94.75 80 SER B O 1
ATOM 2325 N N . LEU B 1 81 ? 3.59 -3.92 -3.43 1 95.25 81 LEU B N 1
ATOM 2326 C CA . LEU B 1 81 ? 4.453 -4.828 -4.18 1 95.25 81 LEU B CA 1
ATOM 2327 C C . LEU B 1 81 ? 4.586 -6.168 -3.459 1 95.25 81 LEU B C 1
ATOM 2329 O O . LEU B 1 81 ? 4.449 -7.223 -4.078 1 95.25 81 LEU B O 1
ATOM 2333 N N . LEU B 1 82 ? 4.879 -6.105 -2.172 1 96.81 82 LEU B N 1
ATOM 2334 C CA . LEU B 1 82 ? 5.047 -7.34 -1.412 1 96.81 82 LEU B CA 1
ATOM 2335 C C . LEU B 1 82 ? 3.736 -8.117 -1.339 1 96.81 82 LEU B C 1
ATOM 2337 O O . LEU B 1 82 ? 3.736 -9.352 -1.402 1 96.81 82 LEU B O 1
ATOM 2341 N N . ASP B 1 83 ? 2.633 -7.414 -1.192 1 95.38 83 ASP B N 1
ATOM 2342 C CA . ASP B 1 83 ? 1.312 -8.031 -1.27 1 95.38 83 ASP B CA 1
ATOM 2343 C C . ASP B 1 83 ? 1.155 -8.828 -2.561 1 95.38 83 ASP B C 1
ATOM 2345 O O . ASP B 1 83 ? 0.811 -10.016 -2.527 1 95.38 83 ASP B O 1
ATOM 2349 N N . ASN B 1 84 ? 1.47 -8.195 -3.65 1 92 84 ASN B N 1
ATOM 2350 C CA . ASN B 1 84 ? 1.334 -8.836 -4.957 1 92 84 ASN B CA 1
ATOM 2351 C C . ASN B 1 84 ? 2.256 -10.047 -5.086 1 92 84 ASN B C 1
ATOM 2353 O O . ASN B 1 84 ? 1.818 -11.125 -5.484 1 92 84 ASN B O 1
ATOM 2357 N N . MET B 1 85 ? 3.467 -9.852 -4.672 1 94.5 85 MET B N 1
ATOM 2358 C CA . MET B 1 85 ? 4.465 -10.883 -4.961 1 94.5 85 MET B CA 1
ATOM 2359 C C . MET B 1 85 ? 4.309 -12.07 -4.016 1 94.5 85 MET B C 1
ATOM 2361 O O . MET B 1 85 ? 4.555 -13.211 -4.402 1 94.5 85 MET B O 1
ATOM 2365 N N . THR B 1 86 ? 3.943 -11.82 -2.77 1 94.44 86 THR B N 1
ATOM 2366 C CA . THR B 1 86 ? 3.686 -12.938 -1.871 1 94.44 86 THR B CA 1
ATOM 2367 C C . THR B 1 86 ? 2.457 -13.719 -2.324 1 94.44 86 THR B C 1
ATOM 2369 O O . THR B 1 86 ? 2.395 -14.945 -2.158 1 94.44 86 THR B O 1
ATOM 2372 N N . THR B 1 87 ? 1.494 -13.023 -2.885 1 89.69 87 THR B N 1
ATOM 2373 C CA . THR B 1 87 ? 0.327 -13.695 -3.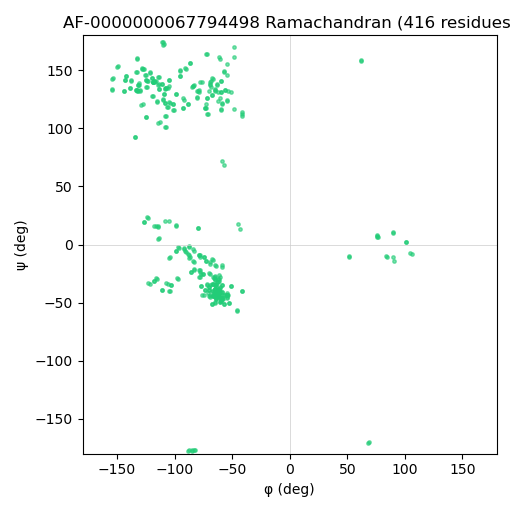447 1 89.69 87 THR B CA 1
ATOM 2374 C C . THR B 1 87 ? 0.723 -14.562 -4.641 1 89.69 87 THR B C 1
ATOM 2376 O O . THR B 1 87 ? 0.27 -15.695 -4.766 1 89.69 87 THR B O 1
ATOM 2379 N N . MET B 1 88 ? 1.591 -14.055 -5.445 1 85 88 MET B N 1
ATOM 2380 C CA . MET B 1 88 ? 2.018 -14.766 -6.645 1 85 88 MET B CA 1
ATOM 2381 C C . MET B 1 88 ? 2.756 -16.047 -6.281 1 85 88 MET B C 1
ATOM 2383 O O . MET B 1 88 ? 2.727 -17.031 -7.035 1 85 88 MET B O 1
ATOM 2387 N N . ALA B 1 89 ? 3.41 -16.062 -5.176 1 83.12 89 ALA B N 1
ATOM 2388 C CA . ALA B 1 89 ? 4.098 -17.266 -4.711 1 83.12 89 ALA B CA 1
ATOM 2389 C C . ALA B 1 89 ? 3.123 -18.422 -4.555 1 83.12 89 ALA B C 1
ATOM 2391 O O . ALA B 1 89 ? 3.521 -19.594 -4.625 1 83.12 89 ALA B O 1
ATOM 2392 N N . ASN B 1 90 ? 1.82 -18.109 -4.457 1 81.25 90 ASN B N 1
ATOM 2393 C CA . ASN B 1 90 ? 0.796 -19.141 -4.344 1 81.25 90 ASN B CA 1
ATOM 2394 C C . ASN B 1 90 ? 0.5 -19.797 -5.695 1 81.25 90 ASN B C 1
ATOM 2396 O O . ASN B 1 90 ? 0.085 -20.953 -5.758 1 81.25 90 ASN B O 1
ATOM 2400 N N . TYR B 1 91 ? 0.81 -19.109 -6.715 1 81.88 91 TYR B N 1
ATOM 2401 C CA . TYR B 1 91 ? 0.402 -19.578 -8.039 1 81.88 91 TYR B CA 1
ATOM 2402 C C . TYR B 1 91 ? 1.326 -20.672 -8.539 1 81.88 91 TYR B C 1
ATOM 2404 O O . TYR B 1 91 ? 1.024 -21.344 -9.539 1 81.88 91 TYR B O 1
ATOM 2412 N N . ILE B 1 92 ? 2.383 -20.875 -7.848 1 90.69 92 ILE B N 1
ATOM 2413 C CA . ILE B 1 92 ? 3.301 -21.906 -8.336 1 90.69 92 ILE B CA 1
ATOM 2414 C C . ILE B 1 92 ? 3.043 -23.219 -7.602 1 90.69 92 ILE B C 1
ATOM 2416 O O . ILE B 1 92 ? 3.697 -24.219 -7.875 1 90.69 92 ILE B O 1
ATOM 2420 N N . ASP B 1 93 ? 2.121 -23.172 -6.684 1 88.19 93 ASP B N 1
ATOM 2421 C CA . ASP B 1 93 ? 1.761 -24.375 -5.93 1 88.19 93 ASP B CA 1
ATOM 2422 C C . ASP B 1 93 ? 1.27 -25.484 -6.859 1 88.19 93 ASP B C 1
ATOM 2424 O O . ASP B 1 93 ? 0.232 -25.344 -7.512 1 88.19 93 ASP B O 1
ATOM 2428 N N . SER B 1 94 ? 1.903 -26.609 -6.848 1 88.25 94 SER B N 1
ATOM 2429 C CA . SER B 1 94 ? 1.6 -27.703 -7.762 1 88.25 94 SER B CA 1
ATOM 2430 C C . SER B 1 94 ? 0.218 -28.281 -7.484 1 88.25 94 SER B C 1
ATOM 2432 O O . SER B 1 94 ? -0.413 -28.859 -8.375 1 88.25 94 SER B O 1
ATOM 2434 N N . ARG B 1 95 ? -0.23 -28.203 -6.309 1 85.62 95 ARG B N 1
ATOM 2435 C CA . ARG B 1 95 ? -1.546 -28.734 -5.973 1 85.62 95 ARG B CA 1
ATOM 2436 C C . ARG B 1 95 ? -2.643 -28.031 -6.758 1 85.62 95 ARG B C 1
ATOM 2438 O O . ARG B 1 95 ? -3.658 -28.625 -7.105 1 85.62 95 ARG B O 1
ATOM 2445 N N . VAL B 1 96 ? -2.377 -26.781 -7.074 1 84.06 96 VAL B N 1
ATOM 2446 C CA . VAL B 1 96 ? -3.318 -26.016 -7.883 1 84.06 96 VAL B CA 1
ATOM 2447 C C . VAL B 1 96 ? -3.219 -26.453 -9.344 1 84.06 96 VAL B C 1
ATOM 2449 O O . VAL B 1 96 ? -4.238 -26.703 -9.992 1 84.06 96 VAL B O 1
ATOM 2452 N N . TRP B 1 97 ? -2.131 -26.609 -9.805 1 88.75 97 TRP B N 1
ATOM 2453 C CA . TRP B 1 97 ? -1.887 -26.922 -11.203 1 88.75 97 TRP B CA 1
ATOM 2454 C C . TRP B 1 97 ? -2.35 -28.328 -11.547 1 88.75 97 TRP B C 1
ATOM 2456 O O . TRP B 1 97 ? -2.787 -28.594 -12.664 1 88.75 97 TRP B O 1
ATOM 2466 N N . ARG B 1 98 ? -2.383 -29.141 -10.57 1 86.44 98 ARG B N 1
ATOM 2467 C CA . ARG B 1 98 ? -2.816 -30.516 -10.773 1 86.44 98 ARG B CA 1
ATOM 2468 C C . ARG B 1 98 ? -4.336 -30.594 -10.867 1 86.44 98 ARG B C 1
ATOM 2470 O O . ARG B 1 98 ? -4.879 -31.625 -11.273 1 86.44 98 ARG B O 1
ATOM 2477 N N . THR B 1 99 ? -4.934 -29.484 -10.562 1 84.06 99 THR B N 1
ATOM 2478 C CA . THR B 1 99 ? -6.387 -29.469 -10.695 1 84.06 99 THR B CA 1
ATOM 2479 C C . THR B 1 99 ? -6.789 -29.078 -12.117 1 84.06 99 THR B C 1
ATOM 2481 O O . THR B 1 99 ? -7.953 -29.203 -12.492 1 84.06 99 THR B O 1
ATOM 2484 N N . ILE B 1 100 ? -5.887 -28.609 -12.891 1 86.81 100 ILE B N 1
ATOM 2485 C CA . ILE B 1 100 ? -6.141 -28.234 -14.273 1 86.81 100 ILE B CA 1
ATOM 2486 C C . ILE B 1 100 ? -6.184 -29.469 -15.156 1 86.81 100 ILE B C 1
ATOM 2488 O O . ILE B 1 100 ? -5.238 -30.266 -15.172 1 86.81 100 ILE B O 1
ATOM 2492 N N . PRO B 1 101 ? -7.145 -29.562 -15.922 1 87.19 101 PRO B N 1
ATOM 2493 C CA . PRO B 1 101 ? -7.398 -30.828 -16.609 1 87.19 101 PRO B CA 1
ATOM 2494 C C . PRO B 1 101 ? -6.18 -31.328 -17.391 1 87.19 101 PRO B C 1
ATOM 2496 O O . PRO B 1 101 ? -5.82 -32.5 -17.281 1 87.19 101 PRO B O 1
ATOM 2499 N N . ILE B 1 102 ? -5.469 -30.578 -18.047 1 89.88 102 ILE B N 1
ATOM 2500 C CA . ILE B 1 102 ? -4.363 -31.016 -18.891 1 89.88 102 ILE B CA 1
ATOM 2501 C C . ILE B 1 102 ? -3.219 -31.531 -18.031 1 89.88 102 ILE B C 1
ATOM 2503 O O . ILE B 1 102 ? -2.352 -32.281 -18.516 1 89.88 102 ILE B O 1
ATOM 2507 N N . PHE B 1 103 ? -3.309 -31.156 -16.719 1 90.75 103 PHE B N 1
ATOM 2508 C CA . PHE B 1 103 ? -2.213 -31.531 -15.828 1 90.75 103 PHE B CA 1
ATOM 2509 C C . PHE B 1 103 ? -2.684 -32.531 -14.781 1 90.75 103 PHE B C 1
ATOM 2511 O O . PHE B 1 103 ? -1.953 -32.844 -13.836 1 90.75 103 PHE B O 1
ATOM 2518 N N . TYR B 1 104 ? -3.82 -33.031 -14.773 1 85.25 104 TYR B N 1
ATOM 2519 C CA . TYR B 1 104 ? -4.445 -33.906 -13.766 1 85.25 104 TYR B CA 1
ATOM 2520 C C . TYR B 1 104 ? -3.555 -35.094 -13.43 1 85.25 104 TYR B C 1
ATOM 2522 O O . TYR B 1 104 ? -3.428 -35.469 -12.258 1 85.25 104 TYR B O 1
ATOM 2530 N N . ASN B 1 105 ? -2.854 -35.625 -14.359 1 80.62 105 ASN B N 1
ATOM 2531 C CA . ASN B 1 105 ? -2.07 -36.812 -14.117 1 80.62 105 ASN B CA 1
ATOM 2532 C C . ASN B 1 105 ? -0.576 -36.562 -14.281 1 80.62 105 ASN B C 1
ATOM 2534 O O . ASN B 1 105 ? 0.205 -37.5 -14.453 1 80.62 105 ASN B O 1
ATOM 2538 N N . ALA B 1 106 ? -0.413 -35.219 -14.266 1 83.44 106 ALA B N 1
ATOM 2539 C CA . ALA B 1 106 ? 1 -34.906 -14.445 1 83.44 106 ALA B CA 1
ATOM 2540 C C . ALA B 1 106 ? 1.802 -35.25 -13.188 1 83.44 106 ALA B C 1
ATOM 2542 O O . ALA B 1 106 ? 1.353 -34.969 -12.07 1 83.44 106 ALA B O 1
ATOM 2543 N N . THR B 1 107 ? 2.861 -36.031 -13.227 1 74.62 107 THR B N 1
ATOM 2544 C CA . THR B 1 107 ? 3.578 -36.5 -12.047 1 74.62 107 THR B CA 1
ATOM 2545 C C . THR B 1 107 ? 5 -35.938 -12.023 1 74.62 107 THR B C 1
ATOM 2547 O O . THR B 1 107 ? 5.641 -35.906 -10.969 1 74.62 107 THR B O 1
ATOM 2550 N N . GLU B 1 108 ? 5.582 -35.688 -13.273 1 73.5 108 GLU B N 1
ATOM 2551 C CA . GLU B 1 108 ? 6.977 -35.25 -13.328 1 73.5 108 GLU B CA 1
ATOM 2552 C C . GLU B 1 108 ? 7.094 -33.781 -13.719 1 73.5 108 GLU B C 1
ATOM 2554 O O . GLU B 1 108 ? 6.27 -33.281 -14.477 1 73.5 108 GLU B O 1
ATOM 2559 N N . ASP B 1 109 ? 7.918 -33.25 -12.922 1 71.38 109 ASP B N 1
ATOM 2560 C CA . ASP B 1 109 ? 8.266 -31.906 -13.383 1 71.38 109 ASP B CA 1
ATOM 2561 C C . ASP B 1 109 ? 9.312 -31.953 -14.492 1 71.38 109 ASP B C 1
ATOM 2563 O O . ASP B 1 109 ? 10.195 -32.812 -14.484 1 71.38 109 ASP B O 1
ATOM 2567 N N . GLU B 1 110 ? 8.969 -31.172 -15.555 1 68.06 110 GLU B N 1
ATOM 2568 C CA . GLU B 1 110 ? 10.008 -31.125 -16.578 1 68.06 110 GLU B CA 1
ATOM 2569 C C . GLU B 1 110 ? 11.219 -30.328 -16.094 1 68.06 110 GLU B C 1
ATOM 2571 O O . GLU B 1 110 ? 11.062 -29.25 -15.508 1 68.06 110 GLU B O 1
ATOM 2576 N N . PRO B 1 111 ? 12.367 -30.953 -16.312 1 62.22 111 PRO B N 1
ATOM 2577 C CA . PRO B 1 111 ? 13.578 -30.312 -15.781 1 62.22 111 PRO B CA 1
ATOM 2578 C C . PRO B 1 111 ? 13.852 -28.953 -16.391 1 62.22 111 PRO B C 1
ATOM 2580 O O . PRO B 1 111 ? 14.445 -28.078 -15.75 1 62.22 111 PRO B O 1
ATOM 2583 N N . GLU B 1 112 ? 13.375 -28.797 -17.734 1 63.5 112 GLU B N 1
ATOM 2584 C CA . GLU B 1 112 ? 13.805 -27.562 -18.359 1 63.5 112 GLU B CA 1
ATOM 2585 C C . GLU B 1 112 ? 12.656 -26.562 -18.453 1 63.5 112 GLU B C 1
ATOM 2587 O O . GLU B 1 112 ? 11.523 -26.922 -18.766 1 63.5 112 GLU B O 1
ATOM 2592 N N . GLU B 1 113 ? 12.945 -25.281 -18.078 1 65.81 113 GLU B N 1
ATOM 2593 C CA . GLU B 1 113 ? 12.008 -24.172 -18.156 1 65.81 113 GLU B CA 1
ATOM 2594 C C . GLU B 1 113 ? 11.414 -24.031 -19.547 1 65.81 113 GLU B C 1
ATOM 2596 O O . GLU B 1 113 ? 12.133 -24.125 -20.547 1 65.81 113 GLU B O 1
ATOM 2601 N N . GLY B 1 114 ? 10.102 -23.891 -19.688 1 68.19 114 GLY B N 1
ATOM 2602 C CA . GLY B 1 114 ? 9.438 -23.516 -20.922 1 68.19 114 GLY B CA 1
ATOM 2603 C C . GLY B 1 114 ? 9.07 -24.688 -21.797 1 68.19 114 GLY B C 1
ATOM 2604 O O . GLY B 1 114 ? 8.305 -24.547 -22.75 1 68.19 114 GLY B O 1
ATOM 2605 N N . MET B 1 115 ? 9.516 -25.859 -21.547 1 74.81 115 MET B N 1
ATOM 2606 C CA . MET B 1 115 ? 9.312 -27 -22.438 1 74.81 115 MET B CA 1
ATOM 2607 C C . MET B 1 115 ? 7.848 -27.422 -22.453 1 74.81 115 MET B C 1
ATOM 2609 O O . MET B 1 115 ? 7.297 -27.734 -23.516 1 74.81 115 MET B O 1
ATOM 2613 N N . VAL B 1 116 ? 7.297 -27.281 -21.375 1 84.88 116 VAL B N 1
ATOM 2614 C CA . VAL B 1 116 ? 5.922 -27.766 -21.297 1 84.88 116 VAL B CA 1
ATOM 2615 C C . VAL B 1 116 ? 5.012 -26.844 -22.109 1 84.88 116 VAL B C 1
ATOM 2617 O O . VAL B 1 116 ? 4.223 -27.312 -22.938 1 84.88 116 VAL B O 1
ATOM 2620 N N . PHE B 1 117 ? 5.23 -25.562 -22 1 88 117 PHE B N 1
ATOM 2621 C CA . PHE B 1 117 ? 4.305 -24.625 -22.625 1 88 117 PHE B CA 1
ATOM 2622 C C . PHE B 1 117 ? 4.648 -24.438 -24.094 1 88 117 PHE B C 1
ATOM 2624 O O . PHE B 1 117 ? 3.805 -24 -24.891 1 88 117 PHE B O 1
ATOM 2631 N N . LYS B 1 118 ? 5.855 -24.734 -24.438 1 83.81 118 LYS B N 1
ATOM 2632 C CA . LYS B 1 118 ? 6.254 -24.672 -25.844 1 83.81 118 LYS B CA 1
ATOM 2633 C C . LYS B 1 118 ? 5.504 -25.703 -26.672 1 83.81 118 LYS B C 1
ATOM 2635 O O . LYS B 1 118 ? 5.25 -25.484 -27.859 1 83.81 118 LYS B O 1
ATOM 2640 N N . SER B 1 119 ? 5.117 -26.766 -26.062 1 83.62 119 SER B N 1
ATOM 2641 C CA . SER B 1 119 ? 4.469 -27.859 -26.781 1 83.62 119 SER B CA 1
ATOM 2642 C C . SER B 1 119 ? 2.955 -27.672 -26.812 1 83.62 119 SER B C 1
ATOM 2644 O O . SER B 1 119 ? 2.254 -28.406 -27.531 1 83.62 119 SER B O 1
ATOM 2646 N N . LEU B 1 120 ? 2.488 -26.719 -26.125 1 88.5 120 LEU B N 1
ATOM 2647 C CA . LEU B 1 120 ? 1.048 -26.5 -26.047 1 88.5 120 LEU B CA 1
ATOM 2648 C C . LEU B 1 120 ? 0.591 -25.469 -27.078 1 88.5 120 LEU B C 1
ATOM 2650 O O . LEU B 1 120 ? 1.307 -24.5 -27.359 1 88.5 120 LEU B O 1
ATOM 2654 N N . SER B 1 121 ? -0.606 -25.688 -27.609 1 89.06 121 SER B N 1
ATOM 2655 C CA . SER B 1 121 ? -1.223 -24.703 -28.5 1 89.06 121 SER B CA 1
ATOM 2656 C C . SER B 1 121 ? -1.693 -23.469 -27.734 1 89.06 121 SER B C 1
ATOM 2658 O O . SER B 1 121 ? -1.852 -23.516 -26.516 1 89.06 121 SER B O 1
ATOM 2660 N N . GLU B 1 122 ? -1.957 -22.406 -28.469 1 88.38 122 GLU B N 1
ATOM 2661 C CA . GLU B 1 122 ? -2.467 -21.188 -27.844 1 88.38 122 GLU B CA 1
ATOM 2662 C C . GLU B 1 122 ? -3.84 -21.438 -27.219 1 88.38 122 GLU B C 1
ATOM 2664 O O . GLU B 1 122 ? -4.156 -20.875 -26.172 1 88.38 122 GLU B O 1
ATOM 2669 N N . GLU B 1 123 ? -4.559 -22.234 -27.859 1 88.75 123 GLU B N 1
ATOM 2670 C CA . GLU B 1 123 ? -5.875 -22.594 -27.328 1 88.75 123 GLU B CA 1
ATOM 2671 C C . GLU B 1 123 ? -5.758 -23.312 -25.984 1 88.75 123 GLU B C 1
ATOM 2673 O O . GLU B 1 123 ? -6.516 -23.031 -25.047 1 88.75 123 GLU B O 1
ATOM 2678 N N . GLN B 1 124 ? -4.824 -24.188 -25.922 1 88.88 124 GLN B N 1
ATOM 2679 C CA . GLN B 1 124 ? -4.586 -24.922 -24.688 1 88.88 124 GLN B CA 1
ATOM 2680 C C . GLN B 1 124 ? -4.102 -23.984 -23.578 1 88.88 124 GLN B C 1
ATOM 2682 O O . GLN B 1 124 ? -4.547 -24.078 -22.438 1 88.88 124 GLN B O 1
ATOM 2687 N N . LYS B 1 125 ? -3.213 -23.125 -23.953 1 90.12 125 LYS B N 1
ATOM 2688 C CA . LYS B 1 125 ? -2.717 -22.141 -23 1 90.12 125 LYS B CA 1
ATOM 2689 C C . LYS B 1 125 ? -3.848 -21.25 -22.484 1 90.12 125 LYS B C 1
ATOM 2691 O O . LYS B 1 125 ? -3.906 -20.922 -21.297 1 90.12 125 LYS B O 1
ATOM 2696 N N . ASP B 1 126 ? -4.719 -20.938 -23.297 1 88 126 ASP B N 1
ATOM 2697 C CA . ASP B 1 126 ? -5.875 -20.125 -22.922 1 88 126 ASP B CA 1
ATOM 2698 C C . ASP B 1 126 ? -6.781 -20.891 -21.953 1 88 126 ASP B C 1
ATOM 2700 O O . ASP B 1 126 ? -7.328 -20.297 -21.031 1 88 126 ASP B O 1
ATOM 2704 N N . GLU B 1 127 ? -6.914 -22.094 -22.234 1 86.94 127 GLU B N 1
ATOM 2705 C CA . GLU B 1 127 ? -7.73 -22.922 -21.344 1 86.94 127 GLU B CA 1
ATOM 2706 C C . GLU B 1 127 ? -7.117 -22.984 -19.953 1 86.94 127 GLU B C 1
ATOM 2708 O O . GLU B 1 127 ? -7.832 -22.891 -18.953 1 86.94 127 GLU B O 1
ATOM 2713 N N . ILE B 1 128 ? -5.844 -23.172 -19.938 1 88.75 128 ILE B N 1
ATOM 2714 C CA . ILE B 1 128 ? -5.133 -23.203 -18.672 1 88.75 128 ILE B CA 1
ATOM 2715 C C . ILE B 1 128 ? -5.34 -21.891 -17.922 1 88.75 128 ILE B C 1
ATOM 2717 O O . ILE B 1 128 ? -5.715 -21.891 -16.75 1 88.75 128 ILE B O 1
ATOM 2721 N N . PHE B 1 129 ? -5.199 -20.828 -18.609 1 89.12 129 PHE B N 1
ATOM 2722 C CA . PHE B 1 129 ? -5.348 -19.516 -18 1 89.12 129 PHE B CA 1
ATOM 2723 C C . PHE B 1 129 ? -6.781 -19.297 -17.516 1 89.12 129 PHE B C 1
ATOM 2725 O O . PHE B 1 129 ? -7.004 -18.75 -16.438 1 89.12 129 PHE B O 1
ATOM 2732 N N . GLY B 1 130 ? -7.684 -19.641 -18.312 1 84.56 130 GLY B N 1
ATOM 2733 C CA . GLY B 1 130 ? -9.086 -19.562 -17.922 1 84.56 130 GLY B CA 1
ATOM 2734 C C . GLY B 1 130 ? -9.383 -20.312 -16.625 1 84.56 130 GLY B C 1
ATOM 2735 O O . GLY B 1 130 ? -10.133 -19.828 -15.781 1 84.56 130 GLY B O 1
ATOM 2736 N N . HIS B 1 131 ? -8.875 -21.484 -16.547 1 83.88 131 HIS B N 1
ATOM 2737 C CA . HIS B 1 131 ? -9.062 -22.266 -15.336 1 83.88 131 HIS B CA 1
ATOM 2738 C C . HIS B 1 131 ? -8.484 -21.547 -14.117 1 83.88 131 HIS B C 1
ATOM 2740 O O . HIS B 1 131 ? -9.117 -21.5 -13.062 1 83.88 131 HIS B O 1
ATOM 2746 N N . LEU B 1 132 ? -7.285 -21.047 -14.273 1 82.56 132 LEU B N 1
ATOM 2747 C CA . LEU B 1 132 ? -6.621 -20.344 -13.188 1 82.56 132 LEU B CA 1
ATOM 2748 C C . LEU B 1 132 ? -7.43 -19.109 -12.773 1 82.56 132 LEU B C 1
ATOM 2750 O O . LEU B 1 132 ? -7.609 -18.859 -11.578 1 82.56 132 LEU B O 1
ATOM 2754 N N . LEU B 1 133 ? -7.906 -18.406 -13.68 1 80.44 133 LEU B N 1
ATOM 2755 C CA . LEU B 1 133 ? -8.672 -17.188 -13.406 1 80.44 133 LEU B CA 1
ATOM 2756 C C . LEU B 1 133 ? -9.961 -17.516 -12.664 1 80.44 133 LEU B C 1
ATOM 2758 O O . LEU B 1 133 ? -10.359 -16.781 -11.758 1 80.44 133 LEU B O 1
ATOM 2762 N N . LEU B 1 134 ? -10.578 -18.562 -13.117 1 75.5 134 LEU B N 1
ATOM 2763 C CA . LEU B 1 134 ? -11.844 -18.969 -12.523 1 75.5 134 LEU B CA 1
ATOM 2764 C C . LEU B 1 134 ? -11.664 -19.312 -11.047 1 75.5 134 LEU B C 1
ATOM 2766 O O . LEU B 1 134 ? -12.578 -19.125 -10.242 1 75.5 134 LEU B O 1
ATOM 2770 N N . HIS B 1 135 ? -10.477 -19.703 -10.695 1 75.5 135 HIS B N 1
ATOM 2771 C CA . HIS B 1 135 ? -10.266 -20.203 -9.336 1 75.5 135 HIS B CA 1
ATOM 2772 C C . HIS B 1 135 ? -9.336 -19.281 -8.555 1 75.5 135 HIS B C 1
ATOM 2774 O O . HIS B 1 135 ? -8.797 -19.672 -7.52 1 75.5 135 HIS B O 1
ATOM 2780 N N . ILE B 1 136 ? -9.133 -18.125 -9.039 1 75 136 ILE B N 1
ATOM 2781 C CA . ILE B 1 136 ? -8.164 -17.203 -8.438 1 75 136 ILE B CA 1
ATOM 2782 C C . ILE B 1 136 ? -8.586 -16.875 -7.008 1 75 136 ILE B C 1
ATOM 2784 O O . ILE B 1 136 ? -7.742 -16.812 -6.109 1 75 136 ILE B O 1
ATOM 2788 N N . GLY B 1 137 ? -9.82 -16.641 -6.68 1 72.25 137 GLY B N 1
ATOM 2789 C CA . GLY B 1 137 ? -10.328 -16.375 -5.344 1 72.25 137 GLY B CA 1
ATOM 2790 C C . GLY B 1 137 ? -10.133 -17.531 -4.383 1 72.25 137 GLY B C 1
ATOM 2791 O O . GLY B 1 137 ? -9.906 -17.328 -3.191 1 72.25 137 GLY B O 1
ATOM 2792 N N . ASP B 1 138 ? -10.195 -18.734 -4.996 1 71.19 138 ASP B N 1
ATOM 2793 C CA . ASP B 1 138 ? -10.055 -19.953 -4.195 1 71.19 138 ASP B CA 1
ATOM 2794 C C . ASP B 1 138 ? -8.594 -20.219 -3.844 1 71.19 138 ASP B C 1
ATOM 2796 O O . ASP B 1 138 ? -8.297 -20.797 -2.797 1 71.19 138 ASP B O 1
ATOM 2800 N N . TRP B 1 139 ? -7.832 -19.75 -4.699 1 73.69 139 TRP B N 1
ATOM 2801 C CA . TRP B 1 139 ? -6.445 -20.156 -4.508 1 73.69 139 TRP B CA 1
ATOM 2802 C C . TRP B 1 139 ? -5.602 -18.984 -3.986 1 73.69 139 TRP B C 1
ATOM 2804 O O . TRP B 1 139 ? -4.688 -19.188 -3.182 1 73.69 139 TRP B O 1
ATOM 2814 N N . CYS B 1 140 ? -5.93 -17.797 -4.387 1 78.19 140 CYS B N 1
ATOM 2815 C CA . CYS B 1 140 ? -5.113 -16.656 -3.971 1 78.19 140 CYS B CA 1
ATOM 2816 C C . CYS B 1 140 ? -5.727 -15.953 -2.77 1 78.19 140 CYS B C 1
ATOM 2818 O O . CYS B 1 140 ? -5.016 -15.336 -1.977 1 78.19 140 CYS B O 1
ATOM 2820 N N . GLY B 1 141 ? -7.004 -16.047 -2.691 1 82.75 141 GLY B N 1
ATOM 2821 C CA . GLY B 1 141 ? -7.684 -15.492 -1.532 1 82.75 141 GLY B CA 1
ATOM 2822 C C . GLY B 1 141 ? -7.629 -13.977 -1.483 1 82.75 141 GLY B C 1
ATOM 2823 O O . GLY B 1 141 ? -7.363 -13.328 -2.496 1 82.75 141 GLY B O 1
ATOM 2824 N N . VAL B 1 142 ? -8.086 -13.422 -0.311 1 88.69 142 VAL B N 1
ATOM 2825 C CA . VAL B 1 142 ? -8.07 -11.984 -0.046 1 88.69 142 VAL B CA 1
ATOM 2826 C C . VAL B 1 142 ? -7.238 -11.703 1.205 1 88.69 142 VAL B C 1
ATOM 2828 O O . VAL B 1 142 ? -7.152 -12.547 2.104 1 88.69 142 VAL B O 1
ATOM 2831 N N . SER B 1 143 ? -6.637 -10.602 1.185 1 93.75 143 SER B N 1
ATOM 2832 C CA . SER B 1 143 ? -5.812 -10.242 2.332 1 93.75 143 SER B CA 1
ATOM 2833 C C . SER B 1 143 ? -6.66 -10.062 3.588 1 93.75 143 SER B C 1
ATOM 2835 O O . SER B 1 143 ? -7.703 -9.406 3.551 1 93.75 143 SER B O 1
ATOM 2837 N N . ARG B 1 144 ? -6.223 -10.625 4.637 1 95.06 144 ARG B N 1
ATOM 2838 C CA . ARG B 1 144 ? -6.785 -10.398 5.965 1 95.06 144 ARG B CA 1
ATOM 2839 C C . ARG B 1 144 ? -5.879 -9.5 6.801 1 95.06 144 ARG B C 1
ATOM 2841 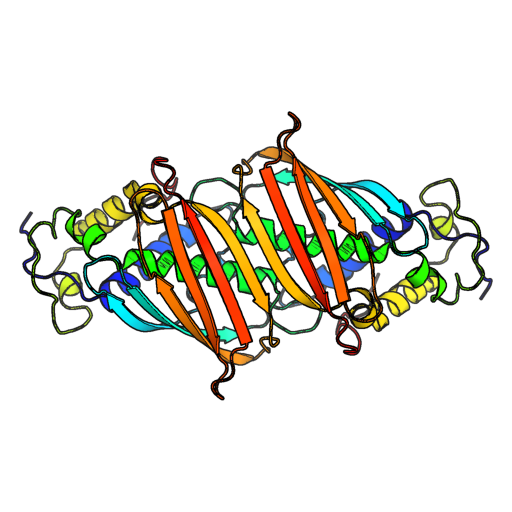O O . ARG B 1 144 ? -6.359 -8.688 7.59 1 95.06 144 ARG B O 1
ATOM 2848 N N . THR B 1 145 ? -4.605 -9.789 6.625 1 97.5 145 THR B N 1
ATOM 2849 C CA . THR B 1 145 ? -3.615 -8.938 7.281 1 97.5 145 THR B CA 1
ATOM 2850 C C . THR B 1 145 ? -2.447 -8.648 6.348 1 97.5 145 THR B C 1
ATOM 2852 O O . THR B 1 145 ? -2.049 -9.5 5.555 1 97.5 145 THR B O 1
ATOM 2855 N N . LEU B 1 146 ? -1.967 -7.508 6.375 1 98.19 146 LEU B N 1
ATOM 2856 C CA . LEU B 1 146 ? -0.776 -7.023 5.688 1 98.19 146 LEU B CA 1
ATOM 2857 C C . LEU B 1 146 ? 0.098 -6.199 6.625 1 98.19 146 LEU B C 1
ATOM 2859 O O . LEU B 1 146 ? -0.088 -4.984 6.75 1 98.19 146 LEU B O 1
ATOM 2863 N N . ASN B 1 147 ? 1.089 -6.906 7.273 1 98.62 147 ASN B N 1
ATOM 2864 C CA . ASN B 1 147 ? 1.921 -6.285 8.297 1 98.62 147 ASN B CA 1
ATOM 2865 C C . ASN B 1 147 ? 3.346 -6.059 7.801 1 98.62 147 ASN B C 1
ATOM 2867 O O . ASN B 1 147 ? 4.129 -7.008 7.691 1 98.62 147 ASN B O 1
ATOM 2871 N N . THR B 1 148 ? 3.697 -4.848 7.602 1 98.62 148 THR B N 1
ATOM 2872 C CA . THR B 1 148 ? 4.988 -4.496 7.02 1 98.62 148 THR B CA 1
ATOM 2873 C C . THR B 1 148 ? 5.863 -3.775 8.039 1 98.62 148 THR B C 1
ATOM 2875 O O . THR B 1 148 ? 5.395 -2.881 8.75 1 98.62 148 THR B O 1
ATOM 2878 N N . THR B 1 149 ? 7.059 -4.148 8.141 1 98.5 149 THR B N 1
ATOM 2879 C CA . THR B 1 149 ? 8.078 -3.473 8.938 1 98.5 149 THR B CA 1
ATOM 2880 C C . THR B 1 149 ? 9.18 -2.914 8.039 1 98.5 149 THR B C 1
ATOM 2882 O O . THR B 1 149 ? 9.797 -3.654 7.273 1 98.5 149 THR B O 1
ATOM 2885 N N . TYR B 1 150 ? 9.391 -1.641 8.141 1 97.88 150 TYR B N 1
ATOM 2886 C CA . TYR B 1 150 ? 10.391 -0.944 7.348 1 97.88 150 TYR B CA 1
ATOM 2887 C C . TYR B 1 150 ? 11.656 -0.69 8.164 1 97.88 150 TYR B C 1
ATOM 2889 O O . TYR B 1 150 ? 11.648 0.124 9.086 1 97.88 150 TYR B O 1
ATOM 2897 N N . LEU B 1 151 ? 12.742 -1.293 7.758 1 96.75 151 LEU B N 1
ATOM 2898 C CA . LEU B 1 151 ? 13.984 -1.18 8.508 1 96.75 151 LEU B CA 1
ATOM 2899 C C . LEU B 1 151 ? 14.945 -0.212 7.828 1 96.75 151 LEU B C 1
ATOM 2901 O O . LEU B 1 151 ? 15.742 0.449 8.5 1 96.75 151 LEU B O 1
ATOM 2905 N N . ARG B 1 152 ? 14.891 -0.219 6.48 1 96.06 152 ARG B N 1
ATOM 2906 C CA . ARG B 1 152 ? 15.711 0.677 5.676 1 96.06 152 ARG B CA 1
ATOM 2907 C C . ARG B 1 152 ? 14.945 1.172 4.453 1 96.06 152 ARG B C 1
ATOM 2909 O O . ARG B 1 152 ? 14.156 0.428 3.863 1 96.06 152 ARG B O 1
ATOM 2916 N N . ALA B 1 153 ? 15.219 2.396 4.098 1 94.5 153 ALA B N 1
ATOM 2917 C CA . ALA B 1 153 ? 14.586 2.963 2.908 1 94.5 153 ALA B CA 1
ATOM 2918 C C . ALA B 1 153 ? 15.078 2.264 1.645 1 94.5 153 ALA B C 1
ATOM 2920 O O . ALA B 1 153 ? 16.25 1.867 1.558 1 94.5 153 ALA B O 1
ATOM 2921 N N . LEU B 1 154 ? 14.203 2.084 0.688 1 97.06 154 LEU B N 1
ATOM 2922 C CA . LEU B 1 154 ? 14.57 1.588 -0.631 1 97.06 154 LEU B CA 1
ATOM 2923 C C . LEU B 1 154 ? 14.852 2.742 -1.588 1 97.06 154 LEU B C 1
ATOM 2925 O O . LEU B 1 154 ? 13.938 3.486 -1.95 1 97.06 154 LEU B O 1
ATOM 2929 N N . GLU B 1 155 ? 16.016 2.811 -2.041 1 96.19 155 GLU B N 1
ATOM 2930 C CA . GLU B 1 155 ? 16.5 4.031 -2.678 1 96.19 155 GLU B CA 1
ATOM 2931 C C . GLU B 1 155 ? 16.344 3.961 -4.195 1 96.19 155 GLU B C 1
ATOM 2933 O O . GLU B 1 155 ? 16.531 2.9 -4.793 1 96.19 155 GLU B O 1
ATOM 2938 N N . LEU B 1 156 ? 16.156 5.113 -4.734 1 94.19 156 LEU B N 1
ATOM 2939 C CA . LEU B 1 156 ? 16.031 5.258 -6.18 1 94.19 156 LEU B CA 1
ATOM 2940 C C . LEU B 1 156 ? 17.25 4.691 -6.887 1 94.19 156 LEU B C 1
ATOM 2942 O O . LEU B 1 156 ? 18.391 4.961 -6.488 1 94.19 156 LEU B O 1
ATOM 2946 N N . GLY B 1 157 ? 17 3.9 -7.906 1 96.25 157 GLY B N 1
ATOM 2947 C CA . GLY B 1 157 ? 18.078 3.387 -8.758 1 96.25 157 GLY B CA 1
ATOM 2948 C C . GLY B 1 157 ? 18.734 2.145 -8.195 1 96.25 157 GLY B C 1
ATOM 2949 O O . GLY B 1 157 ? 19.516 1.482 -8.883 1 96.25 157 GLY B O 1
ATOM 2950 N N . GLN B 1 158 ? 18.484 1.777 -7.031 1 97.62 158 GLN B N 1
ATOM 2951 C CA . GLN B 1 158 ? 19.109 0.613 -6.41 1 97.62 158 GLN B CA 1
ATOM 2952 C C . GLN B 1 158 ? 18.281 -0.649 -6.66 1 97.62 158 GLN B C 1
ATOM 2954 O O . GLN B 1 158 ? 17.062 -0.581 -6.832 1 97.62 158 GLN B O 1
ATOM 2959 N N . THR B 1 159 ? 19 -1.735 -6.68 1 98.31 159 THR B N 1
ATOM 2960 C CA . THR B 1 159 ? 18.391 -3.041 -6.898 1 98.31 159 THR B CA 1
ATOM 2961 C C . THR B 1 159 ? 18.312 -3.83 -5.598 1 98.31 159 THR B C 1
ATOM 2963 O O . THR B 1 159 ? 19.25 -3.82 -4.801 1 98.31 159 THR B O 1
ATOM 2966 N N . TYR B 1 160 ? 17.188 -4.551 -5.449 1 98.69 160 TYR B N 1
ATOM 2967 C CA . TYR B 1 160 ? 16.922 -5.309 -4.227 1 98.69 160 TYR B CA 1
ATOM 2968 C C . TYR B 1 160 ? 16.469 -6.727 -4.551 1 98.69 160 TYR B C 1
ATOM 2970 O O . TYR B 1 160 ? 16.078 -7.016 -5.684 1 98.69 160 TYR B O 1
ATOM 2978 N N . ILE B 1 161 ? 16.609 -7.609 -3.523 1 98.62 161 ILE B N 1
ATOM 2979 C CA . ILE B 1 161 ? 16.125 -8.984 -3.617 1 98.62 161 ILE B CA 1
ATOM 2980 C C . ILE B 1 161 ? 14.922 -9.164 -2.701 1 98.62 161 ILE B C 1
ATOM 2982 O O . ILE B 1 161 ? 14.984 -8.852 -1.51 1 98.62 161 ILE B O 1
ATOM 2986 N N . LEU B 1 162 ? 13.859 -9.617 -3.26 1 98.44 162 LEU B N 1
ATOM 2987 C CA . LEU B 1 162 ? 12.672 -9.977 -2.5 1 98.44 162 LEU B CA 1
ATOM 2988 C C . LEU B 1 162 ? 12.539 -11.492 -2.385 1 98.44 162 LEU B C 1
ATOM 2990 O O . LEU B 1 162 ? 12.484 -12.188 -3.398 1 98.44 162 LEU B O 1
ATOM 2994 N N . LYS B 1 163 ? 12.492 -11.984 -1.179 1 98.12 163 LYS B N 1
ATOM 2995 C CA . LYS B 1 163 ? 12.25 -13.398 -0.912 1 98.12 163 LYS B CA 1
ATOM 2996 C C . LYS B 1 163 ? 10.844 -13.625 -0.365 1 98.12 163 LYS B C 1
ATOM 2998 O O . LYS B 1 163 ? 10.492 -13.094 0.688 1 98.12 163 LYS B O 1
ATOM 3003 N N . CYS B 1 164 ? 10.086 -14.367 -1.092 1 97.62 164 CYS B N 1
ATOM 3004 C CA . CYS B 1 164 ? 8.734 -14.727 -0.682 1 97.62 164 CYS B CA 1
ATOM 3005 C C . CYS B 1 164 ? 8.656 -16.203 -0.271 1 97.62 164 CYS B C 1
ATOM 3007 O O . CYS B 1 164 ? 9.195 -17.062 -0.96 1 97.62 164 CYS B O 1
ATOM 3009 N N . THR B 1 165 ? 7.977 -16.406 0.877 1 96.19 165 THR B N 1
ATOM 3010 C CA . THR B 1 165 ? 7.789 -17.766 1.36 1 96.19 165 THR B CA 1
ATOM 3011 C C . THR B 1 165 ? 6.344 -18 1.791 1 96.19 165 THR B C 1
ATOM 3013 O O . THR B 1 165 ? 5.742 -17.141 2.443 1 96.19 165 THR B O 1
ATOM 3016 N N . THR B 1 166 ? 5.812 -19.094 1.353 1 93.81 166 THR B N 1
ATOM 3017 C CA . THR B 1 166 ? 4.574 -19.625 1.909 1 93.81 166 THR B CA 1
ATOM 3018 C C . THR B 1 166 ? 4.855 -20.875 2.742 1 93.81 166 THR B C 1
ATOM 3020 O O . THR B 1 166 ? 5.051 -21.969 2.193 1 93.81 166 THR B O 1
ATOM 3023 N N . PRO B 1 167 ? 4.859 -20.641 3.973 1 91.25 167 PRO B N 1
ATOM 3024 C CA . PRO B 1 167 ? 5.238 -21.781 4.809 1 91.25 167 PRO B CA 1
ATOM 3025 C C . PRO B 1 167 ? 4.176 -22.891 4.824 1 91.25 167 PRO B C 1
ATOM 3027 O O . PRO B 1 167 ? 4.504 -24.062 4.949 1 91.25 167 PRO B O 1
ATOM 3030 N N . SER B 1 168 ? 2.926 -22.438 4.797 1 80.5 168 SER B N 1
ATOM 3031 C CA . SER B 1 168 ? 1.83 -23.391 4.77 1 80.5 168 SER B CA 1
ATOM 3032 C C . SER B 1 168 ? 0.579 -22.797 4.141 1 80.5 168 SER B C 1
ATOM 3034 O O . SER B 1 168 ? 0.278 -21.609 4.352 1 80.5 168 SER B O 1
ATOM 3036 N N . ARG B 1 169 ? 0.057 -23.547 3.301 1 80.19 169 ARG B N 1
ATOM 3037 C CA . ARG B 1 169 ? -1.214 -23.156 2.701 1 80.19 169 ARG B CA 1
ATOM 3038 C C . ARG B 1 169 ? -2.336 -24.094 3.129 1 80.19 169 ARG B C 1
ATOM 3040 O O . ARG B 1 169 ? -2.363 -25.25 2.734 1 80.19 169 ARG B O 1
ATOM 3047 N N . GLY B 1 170 ? -3.117 -23.484 4.023 1 76.38 170 GLY B N 1
ATOM 3048 C CA . GLY B 1 170 ? -4.281 -24.25 4.453 1 76.38 170 GLY B CA 1
ATOM 3049 C C . GLY B 1 170 ? -5.469 -24.094 3.523 1 76.38 170 GLY B C 1
ATOM 3050 O O . GLY B 1 170 ? -5.391 -23.391 2.516 1 76.38 170 GLY B O 1
ATOM 3051 N N . MET B 1 171 ? -6.578 -24.766 3.953 1 73.06 171 MET B N 1
ATOM 3052 C CA . MET B 1 171 ? -7.781 -24.75 3.129 1 73.06 171 MET B CA 1
ATOM 3053 C C . MET B 1 171 ? -8.492 -23.406 3.232 1 73.06 171 MET B C 1
ATOM 3055 O O . MET B 1 171 ? -9.094 -22.953 2.262 1 73.06 171 MET B O 1
ATOM 3059 N N . ARG B 1 172 ? -8.25 -22.766 4.363 1 79.75 172 ARG B N 1
ATOM 3060 C CA . ARG B 1 172 ? -9.016 -21.547 4.559 1 79.75 172 ARG B CA 1
ATOM 3061 C C . ARG B 1 172 ? -8.094 -20.344 4.746 1 79.75 172 ARG B C 1
ATOM 3063 O O . ARG B 1 172 ? -8.438 -19.234 4.352 1 79.75 172 ARG B O 1
ATOM 3070 N N . LEU B 1 173 ? -6.984 -20.578 5.363 1 85.62 173 LEU B N 1
ATOM 3071 C CA . LEU B 1 173 ? -6.062 -19.5 5.688 1 85.62 173 LEU B CA 1
ATOM 3072 C C . LEU B 1 173 ? -4.676 -19.781 5.113 1 85.62 173 LEU B C 1
ATOM 3074 O O . LEU B 1 173 ? -4.199 -20.906 5.152 1 85.62 173 LEU B O 1
ATOM 3078 N N . HIS B 1 174 ? -4.172 -18.688 4.531 1 87.5 174 HIS B N 1
ATOM 3079 C CA . HIS B 1 174 ? -2.801 -18.703 4.035 1 87.5 174 HIS B CA 1
ATOM 3080 C C . HIS B 1 174 ? -1.941 -17.672 4.762 1 87.5 174 HIS B C 1
ATOM 3082 O O . HIS B 1 174 ? -2.42 -16.594 5.105 1 87.5 174 HIS B O 1
ATOM 3088 N N . HIS B 1 175 ? -0.739 -18.141 5.008 1 92.25 175 HIS B N 1
ATOM 3089 C CA . HIS B 1 175 ? 0.245 -17.234 5.582 1 92.25 175 HIS B CA 1
ATOM 3090 C C . HIS B 1 175 ? 1.451 -17.062 4.664 1 92.25 175 HIS B C 1
ATOM 3092 O O . HIS B 1 175 ? 2.021 -18.062 4.203 1 92.25 175 HIS B O 1
ATOM 3098 N N . HIS B 1 176 ? 1.788 -15.867 4.375 1 95.62 176 HIS B N 1
ATOM 3099 C CA . HIS B 1 176 ? 2.912 -15.578 3.492 1 95.62 176 HIS B CA 1
ATOM 3100 C C . HIS B 1 176 ? 3.912 -14.641 4.168 1 95.62 176 HIS B C 1
ATOM 3102 O O . HIS B 1 176 ? 3.527 -13.789 4.977 1 95.62 176 HIS B O 1
ATOM 3108 N N . LEU B 1 177 ? 5.164 -14.867 3.836 1 97.62 177 LEU B N 1
ATOM 3109 C CA . LEU B 1 177 ? 6.25 -14.008 4.309 1 97.62 177 LEU B CA 1
ATOM 3110 C C . LEU B 1 177 ? 6.973 -13.352 3.141 1 97.62 177 LEU B C 1
ATOM 3112 O O . LEU B 1 177 ? 7.18 -13.984 2.1 1 97.62 177 LEU B O 1
ATOM 3116 N N . GLY B 1 178 ? 7.34 -12.117 3.266 1 98.25 178 GLY B N 1
ATOM 3117 C CA . GLY B 1 178 ? 8.18 -11.383 2.338 1 98.25 178 GLY B CA 1
ATOM 3118 C C . GLY B 1 178 ? 9.328 -10.656 3.018 1 98.25 178 GLY B C 1
ATOM 3119 O O . GLY B 1 178 ? 9.141 -10.039 4.07 1 98.25 178 GLY B O 1
ATOM 3120 N N . ARG B 1 179 ? 10.516 -10.805 2.449 1 98.69 179 ARG B N 1
ATOM 3121 C CA . ARG B 1 179 ? 11.695 -10.109 2.947 1 98.69 179 ARG B CA 1
ATOM 3122 C C . ARG B 1 179 ? 12.469 -9.461 1.806 1 98.69 179 ARG B C 1
ATOM 3124 O O . ARG B 1 179 ? 12.758 -10.109 0.796 1 98.69 179 ARG B O 1
ATOM 3131 N N . VAL B 1 180 ? 12.82 -8.211 1.987 1 98.81 180 VAL B N 1
ATOM 3132 C CA . VAL B 1 180 ? 13.602 -7.488 0.991 1 98.81 180 VAL B CA 1
ATOM 3133 C C . VAL B 1 180 ? 15.016 -7.258 1.511 1 98.81 180 VAL B C 1
ATOM 3135 O O . VAL B 1 180 ? 15.203 -6.762 2.623 1 98.81 180 VAL B O 1
ATOM 3138 N N . PHE B 1 181 ? 15.953 -7.605 0.705 1 98.81 181 PHE B N 1
ATOM 3139 C CA . PHE B 1 181 ? 17.359 -7.434 1.041 1 98.81 181 PHE B CA 1
ATOM 3140 C C . PHE B 1 181 ? 18.047 -6.512 0.041 1 98.81 181 PHE B C 1
ATOM 3142 O O . PHE B 1 181 ? 17.75 -6.555 -1.155 1 98.81 181 PHE B O 1
ATOM 3149 N N . ASP B 1 182 ? 18.969 -5.711 0.55 1 98.38 182 ASP B N 1
ATOM 3150 C CA . ASP B 1 182 ? 19.797 -4.953 -0.379 1 98.38 182 ASP B CA 1
ATOM 3151 C C . ASP B 1 182 ? 20.953 -5.801 -0.9 1 98.38 182 ASP B C 1
ATOM 3153 O O . ASP B 1 182 ? 21.047 -6.988 -0.587 1 98.38 182 ASP B O 1
ATOM 3157 N N . GLN B 1 183 ? 21.797 -5.211 -1.687 1 97.06 183 GLN B N 1
ATOM 3158 C CA . GLN B 1 183 ? 22.859 -5.945 -2.361 1 97.06 183 GLN B CA 1
ATOM 3159 C C . GLN B 1 183 ? 23.953 -6.363 -1.379 1 97.06 183 GLN B C 1
ATOM 3161 O O . GLN B 1 183 ? 24.781 -7.215 -1.692 1 97.06 183 GLN B O 1
ATOM 3166 N N . GLN B 1 184 ? 23.922 -5.785 -0.259 1 97.25 184 GLN B N 1
ATOM 3167 C CA . GLN B 1 184 ? 24.891 -6.141 0.769 1 97.25 184 GLN B CA 1
ATOM 3168 C C . GLN B 1 184 ? 24.359 -7.246 1.675 1 97.25 184 GLN B C 1
ATOM 3170 O O . GLN B 1 184 ? 25.062 -7.699 2.588 1 97.25 184 GLN B O 1
ATOM 3175 N N . GLY B 1 185 ? 23.188 -7.648 1.479 1 97.19 185 GLY B N 1
ATOM 3176 C CA . GLY B 1 185 ? 22.594 -8.734 2.248 1 97.19 185 GLY B CA 1
ATOM 3177 C C . GLY B 1 185 ? 21.891 -8.258 3.51 1 97.19 185 GLY B C 1
ATOM 3178 O O . GLY B 1 185 ? 21.531 -9.062 4.367 1 97.19 185 GLY B O 1
ATOM 3179 N N . ARG B 1 186 ? 21.734 -6.957 3.615 1 97.88 186 ARG B N 1
ATOM 3180 C CA . ARG B 1 186 ? 21.031 -6.426 4.785 1 97.88 186 ARG B CA 1
ATOM 3181 C C . ARG B 1 186 ? 19.531 -6.441 4.574 1 97.88 186 ARG B C 1
ATOM 3183 O O . ARG B 1 186 ? 19.031 -6.074 3.504 1 97.88 186 ARG B O 1
ATOM 3190 N N . LEU B 1 187 ? 18.781 -6.891 5.641 1 98.69 187 LEU B N 1
ATOM 3191 C CA . LEU B 1 187 ? 17.312 -6.863 5.605 1 98.69 187 LEU B CA 1
ATOM 3192 C C . LEU B 1 187 ? 16.797 -5.43 5.609 1 98.69 187 LEU B C 1
ATOM 3194 O O . LEU B 1 187 ? 17.188 -4.625 6.457 1 98.69 187 LEU B O 1
ATOM 3198 N N . CYS B 1 188 ? 15.898 -5.051 4.656 1 98.75 188 CYS B N 1
ATOM 3199 C CA . CYS B 1 188 ? 15.383 -3.693 4.535 1 98.75 188 CYS B CA 1
ATOM 3200 C C . CYS B 1 188 ? 13.906 -3.639 4.914 1 98.75 188 CYS B C 1
ATOM 3202 O O . CYS B 1 188 ? 13.453 -2.668 5.523 1 98.75 188 CYS B O 1
ATOM 3204 N N . VAL B 1 189 ? 13.164 -4.645 4.52 1 98.81 189 VAL B N 1
ATOM 3205 C CA . VAL B 1 189 ? 11.727 -4.684 4.797 1 98.81 189 VAL B CA 1
ATOM 3206 C C . VAL B 1 189 ? 11.297 -6.113 5.105 1 98.81 189 VAL B C 1
ATOM 3208 O O . VAL B 1 189 ? 11.789 -7.062 4.488 1 98.81 189 VAL B O 1
ATOM 3211 N N . SER B 1 190 ? 10.422 -6.27 6.035 1 98.69 190 SER B N 1
ATOM 3212 C CA . SER B 1 190 ? 9.789 -7.551 6.324 1 98.69 190 SER B CA 1
ATOM 3213 C C . SER B 1 190 ? 8.273 -7.445 6.277 1 98.69 190 SER B C 1
ATOM 3215 O O . SER B 1 190 ? 7.699 -6.449 6.734 1 98.69 190 SER B O 1
ATOM 3217 N N . LEU B 1 191 ? 7.613 -8.453 5.758 1 98.5 191 LEU B N 1
ATOM 3218 C CA . LEU B 1 191 ? 6.16 -8.5 5.652 1 98.5 191 LEU B CA 1
ATOM 3219 C C . LEU B 1 191 ? 5.621 -9.836 6.145 1 98.5 191 LEU B C 1
ATOM 3221 O O . LEU B 1 191 ? 6.168 -10.891 5.816 1 98.5 191 LEU B O 1
ATOM 3225 N N . GLU B 1 192 ? 4.621 -9.812 6.953 1 98.12 192 GLU B N 1
ATOM 3226 C CA . GLU B 1 192 ? 3.725 -10.93 7.23 1 98.12 192 GLU B CA 1
ATOM 3227 C C . GLU B 1 192 ? 2.352 -10.703 6.602 1 98.12 192 GLU B C 1
ATOM 3229 O O . GLU B 1 192 ? 1.692 -9.703 6.887 1 98.12 192 GLU B O 1
ATOM 3234 N N . HIS B 1 193 ? 1.957 -11.586 5.777 1 97.69 193 HIS B N 1
ATOM 3235 C CA . HIS B 1 193 ? 0.761 -11.438 4.957 1 97.69 193 HIS B CA 1
ATOM 3236 C C . HIS B 1 193 ? -0.19 -12.617 5.156 1 97.69 193 HIS B C 1
ATOM 3238 O O . HIS B 1 193 ? 0.115 -13.742 4.754 1 97.69 193 HIS B O 1
ATOM 3244 N N . GLY B 1 194 ? -1.343 -12.297 5.824 1 95.06 194 GLY B N 1
ATOM 3245 C CA . GLY B 1 194 ? -2.387 -13.289 6.027 1 95.06 194 GLY B CA 1
ATOM 3246 C C . GLY B 1 194 ? -3.516 -13.18 5.02 1 95.06 194 GLY B C 1
ATOM 3247 O O . GLY B 1 194 ? -4.078 -12.102 4.82 1 95.06 194 GLY B O 1
ATOM 3248 N N . LYS B 1 195 ? -3.883 -14.297 4.383 1 92.31 195 LYS B N 1
ATOM 3249 C CA . LYS B 1 195 ? -4.961 -14.32 3.396 1 92.31 195 LYS B CA 1
ATOM 3250 C C . LYS B 1 195 ? -5.992 -15.391 3.732 1 92.31 195 LYS B C 1
ATOM 3252 O O . LYS B 1 195 ? -5.676 -16.375 4.398 1 92.31 195 LYS B O 1
ATOM 3257 N N . ALA B 1 196 ? -7.164 -15.078 3.312 1 89.75 196 ALA B N 1
ATOM 3258 C CA . ALA B 1 196 ? -8.258 -16.016 3.502 1 89.75 196 ALA B CA 1
ATOM 3259 C C . ALA B 1 196 ? -8.922 -16.375 2.17 1 89.75 196 ALA B C 1
ATOM 3261 O O . ALA B 1 196 ? -9.109 -15.5 1.316 1 89.75 196 ALA B O 1
ATOM 3262 N N . HIS B 1 197 ? -9.266 -17.656 2.09 1 79.44 197 HIS B N 1
ATOM 3263 C CA . HIS B 1 197 ? -10.062 -18.094 0.951 1 79.44 197 HIS B CA 1
ATOM 3264 C C . HIS B 1 197 ? -11.508 -17.609 1.078 1 79.44 197 HIS B C 1
ATOM 3266 O O . HIS B 1 197 ? -12.117 -17.75 2.141 1 79.44 197 HIS B O 1
ATOM 3272 N N . ASN B 1 198 ? -12 -16.828 0.24 1 69.69 198 ASN B N 1
ATOM 3273 C CA . ASN B 1 198 ? -13.344 -16.281 0.394 1 69.69 198 ASN B CA 1
ATOM 3274 C C . ASN B 1 198 ? -14.336 -16.953 -0.557 1 69.69 198 ASN B C 1
ATOM 3276 O O . ASN B 1 198 ? -15.508 -16.594 -0.594 1 69.69 198 ASN B O 1
ATOM 3280 N N . GLY B 1 199 ? -14.023 -18.109 -1.034 1 60.34 199 GLY B N 1
ATOM 3281 C CA . GLY B 1 199 ? -14.922 -18.844 -1.907 1 60.34 199 GLY B CA 1
ATOM 3282 C C . GLY B 1 199 ? -15.422 -18.031 -3.08 1 60.34 199 GLY B C 1
ATOM 3283 O O . GLY B 1 199 ? -16.359 -18.438 -3.777 1 60.34 199 GLY B O 1
ATOM 3284 N N . ALA B 1 200 ? -15.195 -16.688 -3.094 1 53.31 200 ALA B N 1
ATOM 3285 C CA . ALA B 1 200 ? -15.828 -15.789 -4.059 1 53.31 200 ALA B CA 1
ATOM 3286 C C . ALA B 1 200 ? -15.445 -16.172 -5.488 1 53.31 200 ALA B C 1
ATOM 3288 O O . ALA B 1 200 ? -14.32 -16.609 -5.746 1 53.31 200 ALA B O 1
ATOM 3289 N N . PRO B 1 201 ? -16.578 -16.359 -6.262 1 46.75 201 PRO B N 1
ATOM 3290 C CA . PRO B 1 201 ? -16.312 -16.594 -7.684 1 46.75 201 PRO B CA 1
ATOM 3291 C C . PRO B 1 201 ? -15.328 -15.578 -8.273 1 46.75 201 PRO B C 1
ATOM 3293 O O . PRO B 1 201 ? -15.148 -14.492 -7.719 1 46.75 201 PRO B O 1
ATOM 3296 N N . ILE B 1 202 ? -14.797 -15.852 -9.648 1 45.62 202 ILE B N 1
ATOM 3297 C CA . ILE B 1 202 ? -13.766 -15.453 -10.602 1 45.62 202 ILE B CA 1
ATOM 3298 C C . ILE B 1 202 ? -13.828 -13.953 -10.836 1 45.62 202 ILE B C 1
ATOM 3300 O O . ILE B 1 202 ? -14.914 -13.359 -10.852 1 45.62 202 ILE B O 1
ATOM 3304 N N . LEU B 1 203 ? -12.672 -13.414 -11.047 1 48.66 203 LEU B N 1
ATOM 3305 C CA . LEU B 1 203 ? -12.133 -12.164 -11.578 1 48.66 203 LEU B CA 1
ATOM 3306 C C . LEU B 1 203 ? -12.906 -11.727 -12.812 1 48.66 203 LEU B C 1
ATOM 3308 O O . LEU B 1 203 ? -13.258 -12.555 -13.656 1 48.66 203 LEU B O 1
ATOM 3312 N N . LYS B 1 204 ? -13.656 -10.727 -12.805 1 47.91 204 LYS B N 1
ATOM 3313 C CA . LYS B 1 204 ? -14.156 -10.086 -14.016 1 47.91 204 LYS B CA 1
ATOM 3314 C C . LYS B 1 204 ? -13.047 -9.906 -15.047 1 47.91 204 LYS B C 1
ATOM 3316 O O . LYS B 1 204 ? -13.078 -8.961 -15.836 1 47.91 204 LYS B O 1
ATOM 3321 N N . PHE B 1 205 ? -11.938 -10.617 -14.914 1 43.41 205 PHE B N 1
ATOM 3322 C CA . PHE B 1 205 ? -10.938 -10.453 -15.953 1 43.41 205 PHE B CA 1
ATOM 3323 C C . PHE B 1 205 ? -11.398 -11.094 -17.266 1 43.41 205 PHE B C 1
ATOM 3325 O O . PHE B 1 205 ? -11.969 -12.188 -17.25 1 43.41 205 PHE B O 1
ATOM 3332 N N . LYS B 1 206 ? -11.656 -10.273 -18.25 1 45.78 206 LYS B N 1
ATOM 3333 C CA . LYS B 1 206 ? -11.891 -10.805 -19.578 1 45.78 206 LYS B CA 1
ATOM 3334 C C . LYS B 1 206 ? -10.664 -11.531 -20.109 1 45.78 206 LYS B C 1
ATOM 3336 O O . LYS B 1 206 ? -9.531 -11.148 -19.812 1 45.78 206 LYS B O 1
ATOM 3341 N N . LYS B 1 207 ? -10.906 -12.742 -20.625 1 47.81 207 LYS B N 1
ATOM 3342 C CA . LYS B 1 207 ? -9.867 -13.438 -21.375 1 47.81 207 LYS B CA 1
ATOM 3343 C C . LYS B 1 207 ? -9.125 -12.484 -22.297 1 47.81 207 LYS B C 1
ATOM 3345 O O . LYS B 1 207 ? -9.742 -11.719 -23.047 1 47.81 207 LYS B O 1
ATOM 3350 N N . PRO B 1 208 ? -7.734 -12.242 -22 1 43.53 208 PRO B N 1
ATOM 3351 C CA . PRO B 1 208 ? -7.035 -11.367 -22.938 1 43.53 208 PRO B CA 1
ATOM 3352 C C . PRO B 1 208 ? -7.141 -11.844 -24.375 1 43.53 208 PRO B C 1
ATOM 3354 O O . PRO B 1 208 ? -7.211 -13.047 -24.625 1 43.53 208 PRO B O 1
ATOM 3357 N N . ASN B 1 209 ? -7.664 -10.938 -25.188 1 40.59 209 ASN B N 1
ATOM 3358 C CA . ASN B 1 209 ? -7.523 -11.242 -26.609 1 40.59 209 ASN B CA 1
ATOM 3359 C C . ASN B 1 209 ? -6.059 -11.43 -27 1 40.59 209 ASN B C 1
ATOM 3361 O O . ASN B 1 209 ? -5.27 -10.484 -26.906 1 40.59 209 ASN B O 1
ATOM 3365 N N . LEU B 1 210 ? -5.484 -12.422 -26.562 1 37.84 210 LEU B N 1
ATOM 3366 C CA . LEU B 1 210 ? -4.125 -12.641 -27.031 1 37.84 210 LEU B CA 1
ATOM 3367 C C . LEU B 1 210 ? -4.113 -12.898 -28.547 1 37.84 210 LEU B C 1
ATOM 3369 O O . LEU B 1 210 ? -5.035 -13.516 -29.078 1 37.84 210 LEU B O 1
#

Radius of gyration: 23.66 Å; Cα contacts (8 Å, |Δi|>4): 931; chains: 2; bounding box: 49×78×52 Å

Solvent-accessible surface area (backbone atoms only — not comparable to full-atom values): 21664 Å² total; per-residue (Å²): 127,84,63,37,62,45,31,63,32,39,56,35,38,42,51,54,47,52,54,53,49,51,51,30,47,69,63,39,84,65,44,39,59,58,57,86,54,58,86,51,60,44,76,74,45,51,46,56,72,72,75,45,33,29,38,32,31,26,37,36,63,38,56,67,49,37,19,37,73,80,57,25,52,21,68,35,50,52,50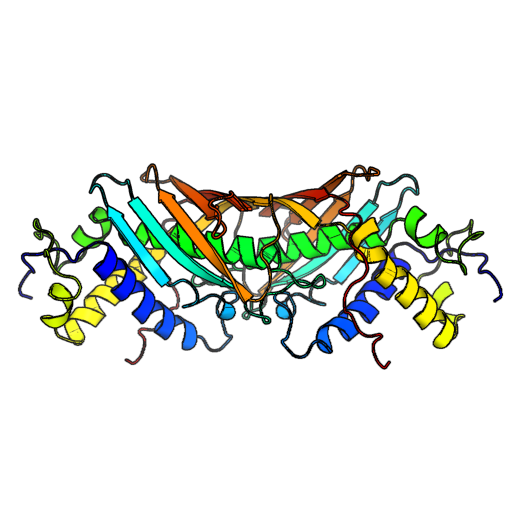,29,47,48,52,52,49,38,44,51,46,52,66,32,36,50,72,62,52,37,66,37,75,52,23,54,75,29,77,39,64,44,92,57,79,54,55,61,62,70,73,46,52,70,68,54,51,48,51,54,48,49,54,50,44,51,39,36,26,58,68,55,33,43,69,35,29,44,35,36,37,46,72,46,87,50,45,62,72,40,56,36,38,37,41,24,36,26,77,43,57,55,92,51,46,33,44,29,32,34,37,31,25,42,85,85,68,46,75,22,35,41,33,46,35,31,25,30,43,63,72,44,78,43,44,84,64,59,81,56,87,119,127,84,62,35,62,45,32,63,28,37,56,34,38,42,52,54,48,54,55,53,48,52,50,31,48,69,63,40,85,63,43,39,59,58,56,85,55,60,86,52,59,43,78,75,45,49,46,56,72,71,75,45,33,26,37,32,31,27,37,36,62,39,56,68,49,40,18,37,71,78,56,27,52,20,68,34,49,51,50,29,48,49,52,52,51,38,44,51,48,51,66,32,36,50,73,60,52,36,68,37,75,51,24,54,74,30,79,40,66,40,90,54,76,54,54,60,65,70,72,46,52,72,67,53,51,47,50,53,48,51,53,48,45,51,40,37,27,58,67,54,33,44,69,34,30,46,36,36,38,45,72,46,86,50,45,62,73,41,56,35,37,37,41,26,36,27,77,44,57,54,90,50,47,33,46,28,33,34,38,31,23,42,87,84,69,47,76,22,35,41,35,46,36,32,24,30,42,65,72,44,78,44,45,83,65,61,80,58,87,118

Organism: Yarrowia lipolytica (strain CLIB 122 / E 150) (NCBI:txid284591)

Sequence (420 aa):
MQQSKYLPSPLERYKFWDERFTIARESLPAGSWDALLYGRCKPIRATDDKNGYTEMDFEFTITDDILNGLGSMHGGAVASLLDNMTTMANYIDSRVWRTIPIFYNATEDEPEEGMVFKSLSEEQKDEIFGHLLLHIGDWCGVSRTLNTTYLRALELGQTYILKCTTPSRGMRLHHHLGRVFDQQGRLCVSLEHGKAHNGAPILKFKKPNLMQQSKYLPSPLERYKFWDERFTIARESLPAGSWDALLYGRCKPIRATDDKNGYTEMDFEFTITDDILNGLGSMHGGAVASLLDNMTTMANYIDSRVWRTIPIFYNATEDEPEEGMVFKSLSEEQKDEIFGHLLLHIGDWCGVSRTLNTTYLRALELGQTYILKCTTPSRGMRLHHHLGRVFDQQGRLCVSLEHGKAHNGAPILKFKKPNL

Nearest PDB structures (foldseek):
  3lbe-assembly1_B  TM=8.218E-01  e=3.304E-08  Streptococcus mutans UA159
  2ov9-assembly2_D  TM=8.792E-01  e=1.206E-07  Rhodococcus jostii RHA1
  1psu-assembly1_A  TM=7.683E-01  e=2.921E-08  Escherichia coli
  4xy6-assembly1_A  TM=7.426E-01  e=8.160E-07  Streptococcus pneumoniae TIGR4
  4xy5-assembly1_A  TM=7.361E-01  e=1.336E-06  Streptococcus pneumoniae TIGR4

Foldseek 3Di:
DAADQADEALVQQLVLQLVQVLLLQVPDVVHDPCNVLRPFWAWDDWDEPLAAKIKTKTKGAAAQVQCDPVAFGDPVNVLVNQLVVLLSRQRSRVVLQCVQVSNVNHDHYDPDHPVRVVPDDPVVSLSSNVSCQFCVLQRSAAWPDKDKDFDATHHHGFMKMKMKIWGHDDRFKTWMKIWIAGPVGDTGMIIIIMGTRPVDTGDPRDRRPD/DAADQADEALVQQLVLQLVQVLLLQVPDVVHDPCNVLRPFWAWDDWDEPLAAKIKTKTKGAAAQVQCDPVAFGDPVNVLVNQLVVLLSRQRSRVVLVCVQVSNVNHDHHDPDHPVVVVPDDPVVSLSSNVSCQFCVLQRSAAWPDKDKDFDATHHHGFMKMKMKIWGHDDRFKTWIKIWIAGPVGDTGMIIIIMGTRPVDGGDPRDRRPD

Secondary structure (DSSP, 8-state):
-PPPSEEPPHHHHHHHHHHHHHHHHHT-TT--GGGGGTT-PEEEEEEE-SSS-EEEEEEEE--GGGB-TTSBB-HHHHHHHHHHHHHHGGGG-HHHHTTSGGGTT--EE-SSTTHHHHTS-HHHHHHHHHHHHHTHHHHT-EEEEEEEEE-SPPBTT-EEEEEEEEEEE-SSEEEEEEEEE-TTS-EEEEEEEEEE---PPPPS------/-PPPSEEPPHHHHHHHHHHHHHHHHHT-TT--GGGGGTT-PEEEEEEE-SSS-EEEEEEEE--GGGB-TTSBB-HHHHHHHHHHHHHHGGGG-HHHHTTSGGGTT--EE-SSTTHHHHTS-HHHHHHHHHHHHHTHHHHT-EEEEEEEEE-SPPBTT-EEEEEEEEEEE-SSEEEEEEEEE-TTS-EEEEEEEEEE---PPP--------